Protein AF-0000000080422480 (afdb_homodimer)

Organism: Rhodnius prolixus (NCBI:txid13249)

Radius of gyration: 43.26 Å; Cα contacts (8 Å, |Δi|>4): 1203; chains: 2; bounding box: 157×151×112 Å

InterPro domains:
  IPR001611 Leucine-rich repeat [PF13855] (66-123)
  IPR001611 Leucine-rich repeat [PS51450] (112-133)
  IPR003591 Leucine-rich repeat, typical subtype [SM00369] (87-109)
  IPR003591 Leucine-rich repeat, typical subtype [SM00369] (110-133)
  IPR003591 Leucine-rich repeat, typical subtype [SM00369] (174-197)
  IPR032675 Leucine-rich repeat domain superfamily [G3DSA:3.80.10.10] (40-273)
  IPR050333 Small Leucine-Rich Proteoglycans [PTHR45712] (47-209)

Structure (mmCIF, N/CA/C/O backbone):
data_AF-0000000080422480-model_v1
#
loop_
_entity.id
_entity.type
_entity.pdbx_description
1 polymer 'Uncharacterized protein'
#
loop_
_atom_site.group_PDB
_atom_site.id
_atom_site.type_symbol
_atom_site.label_atom_id
_atom_site.label_alt_id
_atom_site.label_comp_id
_atom_site.label_asym_id
_atom_site.label_entity_id
_atom_site.label_seq_id
_atom_site.pdbx_PDB_ins_code
_atom_site.Cartn_x
_atom_site.Cartn_y
_atom_site.Cartn_z
_atom_site.occupancy
_atom_site.B_iso_or_equiv
_atom_site.auth_seq_id
_atom_site.auth_comp_id
_atom_site.auth_asym_id
_atom_site.auth_atom_id
_atom_site.pdbx_PDB_model_num
ATOM 1 N N . MET A 1 1 ? -13.016 -63.877 -22.146 1 25.94 1 MET A N 1
ATOM 2 C CA . MET A 1 1 ? -12.444 -63.671 -20.819 1 25.94 1 MET A CA 1
ATOM 3 C C . MET A 1 1 ? -11.518 -62.459 -20.808 1 25.94 1 MET A C 1
ATOM 5 O O . MET A 1 1 ? -10.384 -62.534 -21.284 1 25.94 1 MET A O 1
ATOM 9 N N . SER A 1 2 ? -12.063 -61.217 -21.093 1 29.4 2 SER A N 1
ATOM 10 C CA . SER A 1 2 ? -11.525 -59.927 -21.51 1 29.4 2 SER A CA 1
ATOM 11 C C . SER A 1 2 ? -10.745 -59.262 -20.381 1 29.4 2 SER A C 1
ATOM 13 O O . SER A 1 2 ? -11.255 -59.12 -19.267 1 29.4 2 SER A O 1
ATOM 15 N N . GLU A 1 3 ? -9.409 -59.4 -20.264 1 27.79 3 GLU A N 1
ATOM 16 C CA . GLU A 1 3 ? -8.389 -59.031 -19.287 1 27.79 3 GLU A CA 1
ATOM 17 C C . GLU A 1 3 ? -8.295 -57.515 -19.133 1 27.79 3 GLU A C 1
ATOM 19 O O . GLU A 1 3 ? -7.988 -56.806 -20.093 1 27.79 3 GLU A O 1
ATOM 24 N N . GLY A 1 4 ? -9.2 -56.832 -18.327 1 29.94 4 GLY A N 1
ATOM 25 C CA . GLY A 1 4 ? -9.353 -55.422 -18.003 1 29.94 4 GLY A CA 1
ATOM 26 C C . GLY A 1 4 ? -8.118 -54.821 -17.359 1 29.94 4 GLY A C 1
ATOM 27 O O . GLY A 1 4 ? -7.532 -55.416 -16.453 1 29.94 4 GLY A O 1
ATOM 28 N N . GLY A 1 5 ? -7.217 -54.191 -18.112 1 30.76 5 GLY A N 1
ATOM 29 C CA . GLY A 1 5 ? -5.943 -53.595 -17.745 1 30.76 5 GLY A CA 1
ATOM 30 C C . GLY A 1 5 ? -6.068 -52.537 -16.664 1 30.76 5 GLY A C 1
ATOM 31 O O . GLY A 1 5 ? -6.938 -51.667 -16.738 1 30.76 5 GLY A O 1
ATOM 32 N N . PRO A 1 6 ? -5.591 -52.844 -15.327 1 28.12 6 PRO A N 1
ATOM 33 C CA . PRO A 1 6 ? -5.828 -52.175 -14.046 1 28.12 6 PRO A CA 1
ATOM 34 C C . PRO A 1 6 ? -5.346 -50.726 -14.039 1 28.12 6 PRO A C 1
ATOM 36 O O . PRO A 1 6 ? -6.152 -49.802 -14.173 1 28.12 6 PRO A O 1
ATOM 39 N N . SER A 1 7 ? -4.197 -50.326 -13.215 1 28.49 7 SER A N 1
ATOM 40 C CA . SER A 1 7 ? -3.94 -49.64 -11.953 1 28.49 7 SER A CA 1
ATOM 41 C C . SER A 1 7 ? -3.27 -48.29 -12.185 1 28.49 7 SER A C 1
ATOM 43 O O . SER A 1 7 ? -2.492 -47.825 -11.349 1 28.49 7 SER A O 1
ATOM 45 N N . THR A 1 8 ? -3.26 -47.607 -13.317 1 32.91 8 THR A N 1
ATOM 46 C CA . THR A 1 8 ? -2.297 -46.513 -13.374 1 32.91 8 THR A CA 1
ATOM 47 C C . THR A 1 8 ? -2.714 -45.376 -12.445 1 32.91 8 THR A C 1
ATOM 49 O O . THR A 1 8 ? -2.181 -44.269 -12.532 1 32.91 8 THR A O 1
ATOM 52 N N . ASN A 1 9 ? -3.732 -45.483 -11.51 1 29.61 9 ASN A N 1
ATOM 53 C CA . ASN A 1 9 ? -4.295 -44.303 -10.863 1 29.61 9 ASN A CA 1
ATOM 54 C C . ASN A 1 9 ? -3.378 -43.776 -9.763 1 29.61 9 ASN A C 1
ATOM 56 O O . ASN A 1 9 ? -3.78 -42.924 -8.969 1 29.61 9 ASN A O 1
ATOM 60 N N . ARG A 1 10 ? -2.219 -44.403 -9.392 1 32.54 10 ARG A N 1
ATOM 61 C CA . ARG A 1 10 ? -1.639 -44.193 -8.07 1 32.54 10 ARG A CA 1
ATOM 62 C C . ARG A 1 10 ? -0.885 -42.868 -8.007 1 32.54 10 ARG A C 1
ATOM 64 O O . ARG A 1 10 ? -0.495 -42.42 -6.927 1 32.54 10 ARG A O 1
ATOM 71 N N . VAL A 1 11 ? -0.332 -42.414 -9.061 1 32.8 11 VAL A N 1
ATOM 72 C CA . VAL A 1 11 ? 0.74 -41.465 -8.78 1 32.8 11 VAL A CA 1
ATOM 73 C C . VAL A 1 11 ? 0.145 -40.116 -8.384 1 32.8 11 VAL A C 1
ATOM 75 O O . VAL A 1 11 ? 0.877 -39.182 -8.048 1 32.8 11 VAL A O 1
ATOM 78 N N . HIS A 1 12 ? -1.226 -39.86 -8.509 1 35.89 12 HIS A N 1
ATOM 79 C CA . HIS A 1 12 ? -1.705 -38.51 -8.238 1 35.89 12 HIS A CA 1
ATOM 80 C C . HIS A 1 12 ? -1.854 -38.268 -6.74 1 35.89 12 HIS A C 1
ATOM 82 O O . HIS A 1 12 ? -2.183 -37.157 -6.316 1 35.89 12 HIS A O 1
ATOM 88 N N . VAL A 1 13 ? -1.73 -39.322 -5.838 1 34.9 13 VAL A N 1
ATOM 89 C CA . VAL A 1 13 ? -2.205 -39.191 -4.465 1 34.9 13 VAL A CA 1
ATOM 90 C C . VAL A 1 13 ? -1.144 -38.496 -3.615 1 34.9 13 VAL A C 1
ATOM 92 O O . VAL A 1 13 ? -1.471 -37.795 -2.654 1 34.9 13 VAL A O 1
ATOM 95 N N . ALA A 1 14 ? 0.092 -38.828 -3.863 1 37 14 ALA A N 1
ATOM 96 C CA . ALA A 1 14 ? 1.03 -38.462 -2.805 1 37 14 ALA A CA 1
ATOM 97 C C . ALA A 1 14 ? 1.25 -36.952 -2.766 1 37 14 ALA A C 1
ATOM 99 O O . ALA A 1 14 ? 1.467 -36.378 -1.697 1 37 14 ALA A O 1
ATOM 100 N N . TYR A 1 15 ? 1.205 -36.239 -3.88 1 39.84 15 TYR A N 1
ATOM 101 C CA . TYR A 1 15 ? 1.426 -34.798 -3.862 1 39.84 15 TYR A CA 1
ATOM 102 C C . TYR A 1 15 ? 0.246 -34.073 -3.225 1 39.84 15 TYR A C 1
ATOM 104 O O . TYR A 1 15 ? 0.352 -32.898 -2.865 1 39.84 15 TYR A O 1
ATOM 112 N N . GLY A 1 16 ? -0.886 -34.774 -2.98 1 40.15 16 GLY A N 1
ATOM 113 C CA . GLY A 1 16 ? -2.066 -34.204 -2.349 1 40.15 16 GLY A CA 1
ATOM 114 C C . GLY A 1 16 ? -1.889 -33.963 -0.862 1 40.15 16 GLY A C 1
ATOM 115 O O . GLY A 1 16 ? -2.422 -32.994 -0.317 1 40.15 16 GLY A O 1
ATOM 116 N N . GLY A 1 17 ? -1.247 -34.854 -0.131 1 40.47 17 GLY A N 1
ATOM 117 C CA . GLY A 1 17 ? -1.176 -34.78 1.319 1 40.47 17 GLY A CA 1
ATOM 118 C C . GLY A 1 17 ? -0.361 -33.601 1.818 1 40.47 17 GLY A C 1
ATOM 119 O O . GLY A 1 17 ? -0.741 -32.943 2.788 1 40.47 17 GLY A O 1
ATOM 120 N N . LEU A 1 18 ? 0.837 -33.492 1.361 1 44.34 18 LEU A N 1
ATOM 121 C CA . LEU A 1 18 ? 1.693 -32.402 1.816 1 44.34 18 LEU A CA 1
ATOM 122 C C . LEU A 1 18 ? 1.094 -31.05 1.443 1 44.34 18 LEU A C 1
ATOM 124 O O . LEU A 1 18 ? 1.193 -30.089 2.211 1 44.34 18 LEU A O 1
ATOM 128 N N . LEU A 1 19 ? 0.406 -30.964 0.345 1 44.32 19 LEU A N 1
ATOM 129 C CA . LEU A 1 19 ? -0.276 -29.761 -0.12 1 44.32 19 LEU A CA 1
ATOM 130 C C . LEU A 1 19 ? -1.448 -29.414 0.793 1 44.32 19 LEU A C 1
ATOM 132 O O . LEU A 1 19 ? -1.717 -28.237 1.043 1 44.32 19 LEU A O 1
ATOM 136 N N . GLY A 1 20 ? -2.057 -30.389 1.351 1 41.53 20 GLY A N 1
ATOM 137 C CA . GLY A 1 20 ? -3.167 -30.15 2.26 1 41.53 20 GLY A CA 1
ATOM 138 C C . GLY A 1 20 ? -2.746 -29.467 3.548 1 41.53 20 GLY A C 1
ATOM 139 O O . GLY A 1 20 ? -3.444 -28.58 4.044 1 41.53 20 GLY A O 1
ATOM 140 N N . PHE A 1 21 ? -1.714 -29.924 4.183 1 42.36 21 PHE A N 1
ATOM 141 C CA . PHE A 1 21 ? -1.3 -29.369 5.466 1 42.36 21 PHE A CA 1
ATOM 142 C C . PHE A 1 21 ? -0.807 -27.936 5.302 1 42.36 21 PHE A C 1
ATOM 144 O O . PHE A 1 21 ? -1.107 -27.072 6.128 1 42.36 21 PHE A O 1
ATOM 151 N N . VAL A 1 22 ? -0.026 -27.652 4.353 1 43.36 22 VAL A N 1
ATOM 152 C CA . VAL A 1 22 ? 0.478 -26.3 4.132 1 43.36 22 VAL A CA 1
ATOM 153 C C . VAL A 1 22 ? -0.673 -25.377 3.739 1 43.36 22 VAL A C 1
ATOM 155 O O . VAL A 1 22 ? -0.696 -24.205 4.123 1 43.36 22 VAL A O 1
ATOM 158 N N . ILE A 1 23 ? -1.694 -25.916 3.108 1 44.03 23 ILE A N 1
ATOM 159 C CA . ILE A 1 23 ? -2.871 -25.138 2.739 1 44.03 23 ILE A CA 1
ATOM 160 C C . ILE A 1 23 ? -3.641 -24.739 3.996 1 44.03 23 ILE A C 1
ATOM 162 O O . ILE A 1 23 ? -4.158 -23.623 4.087 1 44.03 23 ILE A O 1
ATOM 166 N N . ALA A 1 24 ? -3.733 -25.6 4.922 1 42.93 24 ALA A N 1
ATOM 167 C CA . ALA A 1 24 ? -4.47 -25.275 6.14 1 42.93 24 ALA A CA 1
ATOM 168 C C . ALA A 1 24 ? -3.808 -24.124 6.892 1 42.93 24 ALA A C 1
ATOM 170 O O . ALA A 1 24 ? -4.489 -23.306 7.515 1 42.93 24 ALA A O 1
ATOM 171 N N . LEU A 1 25 ? -2.572 -24.036 6.921 1 43.96 25 LEU A N 1
ATOM 172 C CA . LEU A 1 25 ? -1.868 -22.972 7.628 1 43.96 25 LEU A CA 1
ATOM 173 C C . LEU A 1 25 ? -2.113 -21.622 6.962 1 43.96 25 LEU A C 1
ATOM 175 O O . LEU A 1 25 ? -2.175 -20.593 7.639 1 43.96 25 LEU A O 1
ATOM 179 N N . VAL A 1 26 ? -2.173 -21.642 5.642 1 45.52 26 VAL A N 1
ATOM 180 C CA . VAL A 1 26 ? -2.345 -20.363 4.962 1 45.52 26 VAL A CA 1
ATOM 181 C C . VAL A 1 26 ? -3.804 -19.921 5.052 1 45.52 26 VAL A C 1
ATOM 183 O O . VAL A 1 26 ? -4.091 -18.731 5.202 1 45.52 26 VAL A O 1
ATOM 186 N N . GLU A 1 27 ? -4.741 -20.878 4.886 1 46.13 27 GLU A N 1
ATOM 187 C CA . GLU A 1 27 ? -6.136 -20.449 4.919 1 46.13 27 GLU A CA 1
ATOM 188 C C . GLU A 1 27 ? -6.587 -20.147 6.345 1 46.13 27 GLU A C 1
ATOM 190 O O . GLU A 1 27 ? -7.587 -19.456 6.552 1 46.13 27 GLU A O 1
ATOM 195 N N . GLY A 1 28 ? -6.019 -20.737 7.325 1 46.26 28 GLY A N 1
ATOM 196 C CA . GLY A 1 28 ? -6.353 -20.372 8.693 1 46.26 28 GLY A CA 1
ATOM 197 C C . GLY A 1 28 ? -5.635 -19.125 9.17 1 46.26 28 GLY A C 1
ATOM 198 O O . GLY A 1 28 ? -4.461 -19.182 9.544 1 46.26 28 GLY A O 1
ATOM 199 N N . ARG A 1 29 ? -5.961 -18.068 8.734 1 49.45 29 ARG A N 1
ATOM 200 C CA . ARG A 1 29 ? -5.39 -16.776 9.104 1 49.45 29 ARG A CA 1
ATOM 201 C C . ARG A 1 29 ? -5.195 -16.676 10.613 1 49.45 29 ARG A C 1
ATOM 203 O O . ARG A 1 29 ? -6.165 -16.542 11.362 1 49.45 29 ARG A O 1
ATOM 210 N N . TRP A 1 30 ? -4.37 -17.398 11.18 1 53.89 30 TRP A N 1
ATOM 211 C CA . TRP A 1 30 ? -4.109 -17.163 12.596 1 53.89 30 TRP A CA 1
ATOM 212 C C . TRP A 1 30 ? -3.832 -15.687 12.86 1 53.89 30 TRP A C 1
ATOM 214 O O . TRP A 1 30 ? -2.893 -15.115 12.302 1 53.89 30 TRP A O 1
ATOM 224 N N . THR A 1 31 ? -4.898 -14.952 13.133 1 62.96 31 THR A N 1
ATOM 225 C CA . THR A 1 31 ? -4.733 -13.568 13.563 1 62.96 31 THR A CA 1
ATOM 226 C C . THR A 1 31 ? -4.324 -13.502 15.031 1 62.96 31 THR A C 1
ATOM 228 O O . THR A 1 31 ? -4.875 -14.221 15.868 1 62.96 31 THR A O 1
ATOM 231 N N . HIS A 1 32 ? -3.15 -13.018 15.328 1 74.03 32 HIS A N 1
ATOM 232 C CA . HIS A 1 32 ? -2.738 -12.764 16.704 1 74.03 32 HIS A CA 1
ATOM 233 C C . HIS A 1 32 ? -3.815 -12.002 17.47 1 74.03 32 HIS A C 1
ATOM 235 O O . HIS A 1 32 ? -4.428 -11.077 16.932 1 74.03 32 HIS A O 1
ATOM 241 N N . PRO A 1 33 ? -4.173 -12.491 18.634 1 79.6 33 PRO A N 1
ATOM 242 C CA . PRO A 1 33 ? -5.173 -11.748 19.404 1 79.6 33 PRO A CA 1
ATOM 243 C C . PRO A 1 33 ? -4.741 -10.314 19.702 1 79.6 33 PRO A C 1
ATOM 245 O O . PRO A 1 33 ? -3.557 -10.056 19.929 1 79.6 33 PRO A O 1
ATOM 248 N N . GLU A 1 34 ? -5.672 -9.445 19.61 1 88.09 34 GLU A N 1
ATOM 249 C CA . GLU A 1 34 ? -5.405 -8.041 19.909 1 88.09 34 GLU A CA 1
ATOM 250 C C . GLU A 1 34 ? -5.207 -7.824 21.407 1 88.09 34 GLU A C 1
ATOM 252 O O . GLU A 1 34 ? -5.895 -8.438 22.225 1 88.09 34 GLU A O 1
ATOM 257 N N . GLY A 1 35 ? -4.253 -7.002 21.768 1 92.05 35 GLY A N 1
ATOM 258 C CA . GLY A 1 35 ? -4.039 -6.63 23.157 1 92.05 35 GLY A CA 1
ATOM 259 C C . GLY A 1 35 ? -4.983 -5.544 23.637 1 92.05 35 GLY A C 1
ATOM 260 O O . GLY A 1 35 ? -5.935 -5.19 22.938 1 92.05 35 GLY A O 1
ATOM 261 N N . THR A 1 36 ? -4.733 -5.055 24.919 1 92.83 36 THR A N 1
ATOM 262 C CA . THR A 1 36 ? -5.563 -4.011 25.51 1 92.83 36 THR A CA 1
ATOM 263 C C . THR A 1 36 ? -4.799 -2.693 25.59 1 92.83 36 THR A C 1
ATOM 265 O O . THR A 1 36 ? -3.586 -2.685 25.814 1 92.83 36 THR A O 1
ATOM 268 N N . CYS A 1 37 ? -5.569 -1.686 25.398 1 95.26 37 CYS A N 1
ATOM 269 C CA . CYS A 1 37 ? -4.984 -0.353 25.484 1 95.26 37 CYS A CA 1
ATOM 270 C C . CYS A 1 37 ? -4.696 0.024 26.933 1 95.26 37 CYS A C 1
ATOM 272 O O . CYS A 1 37 ? -5.434 -0.368 27.839 1 95.26 37 CYS A O 1
ATOM 274 N N . ARG A 1 38 ? -3.66 0.765 27.19 1 94.67 38 ARG A N 1
ATOM 275 C CA . ARG A 1 38 ? -3.311 1.317 28.495 1 94.67 38 ARG A CA 1
ATOM 276 C C . ARG A 1 38 ? -3.587 2.816 28.548 1 94.67 38 ARG A C 1
ATOM 278 O O . ARG A 1 38 ? -3.167 3.562 27.661 1 94.67 38 ARG A O 1
ATOM 285 N N . PHE A 1 39 ? -4.279 3.188 29.528 1 94.05 39 PHE A N 1
ATOM 286 C CA . PHE A 1 39 ? -4.625 4.598 29.657 1 94.05 39 PHE A CA 1
ATOM 287 C C . PHE A 1 39 ? -3.639 5.316 30.573 1 94.05 39 PHE A C 1
ATOM 289 O O . PHE A 1 39 ? -3.224 4.769 31.596 1 94.05 39 PHE A O 1
ATOM 296 N N . THR A 1 40 ? -3.172 6.453 30.019 1 91.08 40 THR A N 1
ATOM 297 C CA . THR A 1 40 ? -2.233 7.262 30.788 1 91.08 40 THR A CA 1
ATOM 298 C C . THR A 1 40 ? -2.555 8.746 30.646 1 91.08 40 THR A C 1
ATOM 300 O O . THR A 1 40 ? -3.35 9.135 29.788 1 91.08 40 THR A O 1
ATOM 303 N N . ARG A 1 41 ? -2.053 9.51 31.532 1 88.58 41 ARG A N 1
ATOM 304 C CA . ARG A 1 41 ? -2.164 10.961 31.426 1 88.58 41 ARG A CA 1
ATOM 305 C C . ARG A 1 41 ? -0.84 11.582 30.993 1 88.58 41 ARG A C 1
ATOM 307 O O . ARG A 1 41 ? 0.221 11.209 31.498 1 88.58 41 ARG A O 1
ATOM 314 N N . VAL A 1 42 ? -0.899 12.213 29.951 1 78.42 42 VAL A N 1
ATOM 315 C CA . VAL A 1 42 ? 0.256 12.904 29.389 1 78.42 42 VAL A CA 1
ATOM 316 C C . VAL A 1 42 ? 0.03 14.414 29.437 1 78.42 42 VAL A C 1
ATOM 318 O O . VAL A 1 42 ? -0.829 14.942 28.727 1 78.42 42 VAL A O 1
ATOM 321 N N . HIS A 1 43 ? 0.87 15.184 30.107 1 82.28 43 HIS A N 1
ATOM 322 C CA . HIS A 1 43 ? 0.743 16.633 30.212 1 82.28 43 HIS A CA 1
ATOM 323 C C . HIS A 1 43 ? -0.707 17.043 30.449 1 82.28 43 HIS A C 1
ATOM 325 O O . HIS A 1 43 ? -1.24 17.896 29.735 1 82.28 43 HIS A O 1
ATOM 331 N N . LYS A 1 44 ? -1.469 16.432 31.19 1 88.06 44 LYS A N 1
ATOM 332 C CA . LYS A 1 44 ? -2.826 16.724 31.642 1 88.06 44 LYS A CA 1
ATOM 333 C C . LYS A 1 44 ? -3.861 16.187 30.657 1 88.06 44 LYS A C 1
ATOM 335 O O . LYS A 1 44 ? -5.065 16.364 30.855 1 88.06 44 LYS A O 1
ATOM 340 N N . MET A 1 45 ? -3.376 15.673 29.657 1 91.64 45 MET A N 1
ATOM 341 C CA . MET A 1 45 ? -4.282 15.077 28.679 1 91.64 45 MET A CA 1
ATOM 342 C C . MET A 1 45 ? -4.437 13.58 28.924 1 91.64 45 MET A C 1
ATOM 344 O O . MET A 1 45 ? -3.493 12.916 29.355 1 91.64 45 MET A O 1
ATOM 348 N N . LEU A 1 46 ? -5.577 13.142 28.707 1 94.26 46 LEU A N 1
ATOM 349 C CA . LEU A 1 46 ? -5.807 11.705 28.8 1 94.26 46 LEU A CA 1
ATOM 350 C C . LEU A 1 46 ? -5.355 10.997 27.527 1 94.26 46 LEU A C 1
ATOM 352 O O . LEU A 1 46 ? -5.774 11.364 26.427 1 94.26 46 LEU A O 1
ATOM 356 N N . GLY A 1 47 ? -4.396 10.059 27.73 1 94.57 47 GLY A N 1
ATOM 357 C CA . GLY A 1 47 ? -3.861 9.331 26.591 1 94.57 47 GLY A CA 1
ATOM 358 C C . GLY A 1 47 ? -4.14 7.841 26.65 1 94.57 47 GLY A C 1
ATOM 359 O O . GLY A 1 47 ? -4.31 7.278 27.733 1 94.57 47 GLY A O 1
ATOM 360 N N . ALA A 1 48 ? -4.307 7.234 25.499 1 95.75 48 ALA A N 1
ATOM 361 C CA . ALA A 1 48 ? -4.413 5.785 25.351 1 95.75 48 ALA A CA 1
ATOM 362 C C . ALA A 1 48 ? -3.244 5.23 24.542 1 95.75 48 ALA A C 1
ATOM 364 O O . ALA A 1 48 ? -3.057 5.596 23.379 1 95.75 48 ALA A O 1
ATOM 365 N N . ASP A 1 49 ? -2.494 4.376 25.219 1 95.06 49 ASP A N 1
ATOM 366 C CA . ASP A 1 49 ? -1.418 3.667 24.533 1 95.06 49 ASP A CA 1
ATOM 367 C C . ASP A 1 49 ? -1.89 2.303 24.033 1 95.06 49 ASP A C 1
ATOM 369 O O . ASP A 1 49 ? -2.059 1.372 24.823 1 95.06 49 ASP A O 1
ATOM 373 N N . CYS A 1 50 ? -2.129 2.24 22.763 1 96.81 50 CYS A N 1
ATOM 374 C CA . CYS A 1 50 ? -2.538 1.005 22.104 1 96.81 50 CYS A CA 1
ATOM 375 C C . CYS A 1 50 ? -1.49 0.552 21.095 1 96.81 50 CYS A C 1
ATOM 377 O O . CYS A 1 50 ? -1.827 -0.031 20.063 1 96.81 50 CYS A O 1
ATOM 379 N N . SER A 1 51 ? -0.237 0.903 21.37 1 94.64 51 SER A N 1
ATOM 380 C CA . SER A 1 51 ? 0.828 0.593 20.422 1 94.64 51 SER A CA 1
ATOM 381 C C . SER A 1 51 ? 1.273 -0.86 20.547 1 94.64 51 SER A C 1
ATOM 383 O O . SER A 1 51 ? 1.318 -1.409 21.65 1 94.64 51 SER A O 1
ATOM 385 N N . ASN A 1 52 ? 1.487 -1.455 19.444 1 91.33 52 ASN A N 1
ATOM 386 C CA . ASN A 1 52 ? 2.115 -2.77 19.358 1 91.33 52 ASN A CA 1
ATOM 387 C C . ASN A 1 52 ? 1.295 -3.831 20.087 1 91.33 52 ASN A C 1
ATOM 389 O O . ASN A 1 52 ? 1.825 -4.565 20.923 1 91.33 52 ASN A O 1
ATOM 393 N N . ILE A 1 53 ? 0.01 -3.841 19.782 1 94.18 53 ILE A N 1
ATOM 394 C CA . ILE A 1 53 ? -0.85 -4.847 20.394 1 94.18 53 ILE A CA 1
ATOM 395 C C . ILE A 1 53 ? -1.685 -5.536 19.316 1 94.18 53 ILE A C 1
ATOM 397 O O . ILE A 1 53 ? -2.81 -5.969 19.577 1 94.18 53 ILE A O 1
ATOM 401 N N . TYR A 1 54 ? -1.245 -5.444 18.015 1 91.72 54 TYR A N 1
ATOM 402 C CA . TYR A 1 54 ? -1.741 -6.211 16.878 1 91.72 54 TYR A CA 1
ATOM 403 C C . TYR A 1 54 ? -3.148 -5.769 16.495 1 91.72 54 TYR A C 1
ATOM 405 O O . TYR A 1 54 ? -3.983 -6.594 16.116 1 91.72 54 TYR A O 1
ATOM 413 N N . LEU A 1 55 ? -3.395 -4.478 16.608 1 94.95 55 LEU A N 1
ATOM 414 C CA . LEU A 1 55 ? -4.684 -3.94 16.188 1 94.95 55 LEU A CA 1
ATOM 415 C C . LEU A 1 55 ? -4.875 -4.099 14.684 1 94.95 55 LEU A C 1
ATOM 417 O O . LEU A 1 55 ? -3.939 -3.887 13.909 1 94.95 55 LEU A O 1
ATOM 421 N N . VAL A 1 56 ? -6.07 -4.45 14.346 1 93.02 56 VAL A N 1
ATOM 422 C CA . VAL A 1 56 ? -6.427 -4.481 12.932 1 93.02 56 VAL A CA 1
ATOM 423 C C . VAL A 1 56 ? -7.392 -3.34 12.617 1 93.02 56 VAL A C 1
ATOM 425 O O . VAL A 1 56 ? -7.52 -2.928 11.462 1 93.02 56 VAL A O 1
ATOM 428 N N . ASN A 1 57 ? -8.018 -2.878 13.677 1 94.85 57 ASN A N 1
ATOM 429 C CA . ASN A 1 57 ? -8.91 -1.726 13.597 1 94.85 57 ASN A CA 1
ATOM 430 C C . ASN A 1 57 ? -8.592 -0.695 14.675 1 94.85 57 ASN A C 1
ATOM 432 O O . ASN A 1 57 ? -7.913 -1.005 15.656 1 94.85 57 ASN A O 1
ATOM 436 N N . ILE A 1 58 ? -9.079 0.475 14.453 1 97.33 58 ILE A N 1
ATOM 437 C CA . ILE A 1 58 ? -8.982 1.49 15.496 1 97.33 58 ILE A CA 1
ATOM 438 C C . ILE A 1 58 ? -9.834 1.081 16.695 1 97.33 58 ILE A C 1
ATOM 440 O O . ILE A 1 58 ? -11.014 0.755 16.544 1 97.33 58 ILE A O 1
ATOM 444 N N . PRO A 1 59 ? -9.235 1.085 17.819 1 95.01 59 PRO A N 1
ATOM 445 C CA . PRO A 1 59 ? -9.989 0.631 18.989 1 95.01 59 PRO A CA 1
ATOM 446 C C . PRO A 1 59 ? -11.08 1.616 19.406 1 95.01 59 PRO A C 1
ATOM 448 O O . PRO A 1 59 ? -10.89 2.831 19.308 1 95.01 59 PRO A O 1
ATOM 451 N N . LYS A 1 60 ? -12.194 1.053 19.768 1 91.99 60 LYS A N 1
ATOM 452 C CA . LYS A 1 60 ? -13.237 1.871 20.38 1 91.99 60 LYS A CA 1
ATOM 453 C C . LYS A 1 60 ? -12.946 2.118 21.858 1 91.99 60 LYS A C 1
ATOM 455 O O . LYS A 1 60 ? -12.82 1.172 22.638 1 91.99 60 LYS A O 1
ATOM 460 N N . LEU A 1 61 ? -12.72 3.309 22.148 1 91.02 61 LEU A N 1
ATOM 461 C CA . LEU A 1 61 ? -12.354 3.638 23.521 1 91.02 61 LEU A CA 1
ATOM 462 C C . LEU A 1 61 ? -13.568 4.126 24.305 1 91.02 61 LEU A C 1
ATOM 464 O O . LEU A 1 61 ? -14.434 4.809 23.754 1 91.02 61 LEU A O 1
ATOM 468 N N . THR A 1 62 ? -13.697 3.719 25.49 1 82.33 62 THR A N 1
ATOM 469 C CA . THR A 1 62 ? -14.807 4.082 26.365 1 82.33 62 THR A CA 1
ATOM 470 C C . THR A 1 62 ? -14.588 5.465 26.97 1 82.33 62 THR A C 1
ATOM 472 O O . THR A 1 62 ? -15.526 6.079 27.483 1 82.33 62 THR A O 1
ATOM 475 N N . ARG A 1 63 ? -13.395 6.001 26.904 1 86.08 63 ARG A N 1
ATOM 476 C CA . ARG A 1 63 ? -13.057 7.299 27.48 1 86.08 63 ARG A CA 1
ATOM 477 C C . ARG A 1 63 ? -12.728 8.313 26.389 1 86.08 63 ARG A C 1
ATOM 479 O O . ARG A 1 63 ? -12.301 7.938 25.295 1 86.08 63 ARG A O 1
ATOM 486 N N . ASP A 1 64 ? -12.986 9.475 26.795 1 90.22 64 ASP A N 1
ATOM 487 C CA . ASP A 1 64 ? -12.677 10.561 25.87 1 90.22 64 ASP A CA 1
ATOM 488 C C . ASP A 1 64 ? -11.193 10.92 25.921 1 90.22 64 ASP A C 1
ATOM 490 O O . ASP A 1 64 ? -10.792 11.818 26.664 1 90.22 64 ASP A O 1
ATOM 494 N N . VAL A 1 65 ? -10.44 10.271 25.121 1 94.76 65 VAL A N 1
ATOM 495 C CA . VAL A 1 65 ? -8.994 10.465 25.138 1 94.76 65 VAL A CA 1
ATOM 496 C C . VAL A 1 65 ? -8.615 11.615 24.209 1 94.76 65 VAL A C 1
ATOM 498 O O . VAL A 1 65 ? -9.267 11.835 23.185 1 94.76 65 VAL A O 1
ATOM 501 N N . GLU A 1 66 ? -7.55 12.265 24.539 1 96.56 66 GLU A N 1
ATOM 502 C CA . GLU A 1 66 ? -7.03 13.366 23.734 1 96.56 66 GLU A CA 1
ATOM 503 C C . GLU A 1 66 ? -5.804 12.934 22.934 1 96.56 66 GLU A C 1
ATOM 505 O O . GLU A 1 66 ? -5.434 13.586 21.956 1 96.56 66 GLU A O 1
ATOM 510 N N . VAL A 1 67 ? -5.117 11.865 23.456 1 96.26 67 VAL A N 1
ATOM 511 C CA . VAL A 1 67 ? -3.938 11.312 22.798 1 96.26 67 VAL A CA 1
ATOM 512 C C . VAL A 1 67 ? -4.132 9.815 22.564 1 96.26 67 VAL A C 1
ATOM 514 O O . VAL A 1 67 ? -4.405 9.064 23.503 1 96.26 67 VAL A O 1
ATOM 517 N N . LEU A 1 68 ? -4.042 9.376 21.324 1 96.78 68 LEU A N 1
ATOM 518 C CA . LEU A 1 68 ? -4.134 7.957 20.995 1 96.78 68 LEU A CA 1
ATOM 519 C C . LEU A 1 68 ? -2.896 7.494 20.234 1 96.78 68 LEU A C 1
ATOM 521 O O . LEU A 1 68 ? -2.594 8.015 19.158 1 96.78 68 LEU A O 1
ATOM 525 N N . ASP A 1 69 ? -2.181 6.563 20.859 1 96.59 69 ASP A N 1
ATOM 526 C CA . ASP A 1 69 ? -1.065 5.916 20.176 1 96.59 69 ASP A CA 1
ATOM 527 C C . ASP A 1 69 ? -1.439 4.505 19.728 1 96.59 69 ASP A C 1
ATOM 529 O O . ASP A 1 69 ? -1.477 3.579 20.541 1 96.59 69 ASP A O 1
ATOM 533 N N . ALA A 1 70 ? -1.737 4.385 18.476 1 97.47 70 ALA A N 1
ATOM 534 C CA . ALA A 1 70 ? -2.034 3.082 17.886 1 97.47 70 ALA A CA 1
ATOM 535 C C . ALA A 1 70 ? -0.972 2.688 16.863 1 97.47 70 ALA A C 1
ATOM 537 O O . ALA A 1 70 ? -1.283 2.065 15.845 1 97.47 70 ALA A O 1
ATOM 538 N N . SER A 1 71 ? 0.296 3.088 17.115 1 96.25 71 SER A N 1
ATOM 539 C CA . SER A 1 71 ? 1.399 2.79 16.206 1 96.25 71 SER A CA 1
ATOM 540 C C . SER A 1 71 ? 1.841 1.336 16.332 1 96.25 71 SER A C 1
ATOM 542 O O . SER A 1 71 ? 1.451 0.642 17.273 1 96.25 71 SER A O 1
ATOM 544 N N . LEU A 1 72 ? 2.596 0.912 15.37 1 92.66 72 LEU A N 1
ATOM 545 C CA . LEU A 1 72 ? 3.2 -0.416 15.384 1 92.66 72 LEU A CA 1
ATOM 546 C C . LEU A 1 72 ? 2.131 -1.498 15.502 1 92.66 72 LEU A C 1
ATOM 548 O O . LEU A 1 72 ? 2.227 -2.38 16.358 1 92.66 72 LEU A O 1
ATOM 552 N N . ASN A 1 73 ? 1.059 -1.371 14.678 1 94.46 73 ASN A N 1
ATOM 553 C CA . ASN A 1 73 ? -0.01 -2.362 14.603 1 94.46 73 ASN A CA 1
ATOM 554 C C . ASN A 1 73 ? -0.222 -2.849 13.172 1 94.46 73 ASN A C 1
ATOM 556 O O . ASN A 1 73 ? 0.701 -2.814 12.356 1 94.46 73 ASN A O 1
ATOM 560 N N . ARG A 1 74 ? -1.402 -3.377 12.927 1 93.11 74 ARG A N 1
ATOM 561 C CA . ARG A 1 74 ? -1.683 -3.976 11.627 1 93.11 74 ARG A CA 1
ATOM 562 C C . ARG A 1 74 ? -2.943 -3.378 11.01 1 93.11 74 ARG A C 1
ATOM 564 O O . ARG A 1 74 ? -3.765 -4.099 10.441 1 93.11 74 ARG A O 1
ATOM 571 N N . ILE A 1 75 ? -3.095 -2.157 11.222 1 96.14 75 ILE A N 1
ATOM 572 C CA . ILE A 1 75 ? -4.238 -1.45 10.656 1 96.14 75 ILE A CA 1
ATOM 573 C C . ILE A 1 75 ? -4.021 -1.23 9.161 1 96.14 75 ILE A C 1
ATOM 575 O O . ILE A 1 75 ? -2.971 -0.732 8.746 1 96.14 75 ILE A O 1
ATOM 579 N N . ARG A 1 76 ? -5.011 -1.548 8.354 1 95.76 76 ARG A N 1
ATOM 580 C CA . ARG A 1 76 ? -4.82 -1.499 6.908 1 95.76 76 ARG A CA 1
ATOM 581 C C . ARG A 1 76 ? -5.751 -0.477 6.266 1 95.76 76 ARG A C 1
ATOM 583 O O . ARG A 1 76 ? -5.422 0.106 5.23 1 95.76 76 ARG A O 1
ATOM 590 N N . ILE A 1 77 ? -6.894 -0.31 6.905 1 96.63 77 ILE A N 1
ATOM 591 C CA . ILE A 1 77 ? -7.923 0.552 6.334 1 96.63 77 ILE A CA 1
ATOM 592 C C . ILE A 1 77 ? -8.456 1.499 7.407 1 96.63 77 ILE A C 1
ATOM 594 O O . ILE A 1 77 ? -8.688 1.088 8.547 1 96.63 77 ILE A O 1
ATOM 598 N N . LEU A 1 78 ? -8.553 2.751 7.059 1 98.31 78 LEU A N 1
ATOM 599 C CA . LEU A 1 78 ? -9.293 3.718 7.863 1 98.31 78 LEU A CA 1
ATOM 600 C C . LEU A 1 78 ? -10.645 4.028 7.23 1 98.31 78 LEU A C 1
ATOM 602 O O . LEU A 1 78 ? -10.711 4.655 6.17 1 98.31 78 LEU A O 1
ATOM 606 N N . ARG A 1 79 ? -11.567 3.632 7.93 1 97.49 79 ARG A N 1
ATOM 607 C CA . ARG A 1 79 ? -12.928 3.771 7.423 1 97.49 79 ARG A CA 1
ATOM 608 C C . ARG A 1 79 ? -13.573 5.056 7.933 1 97.49 79 ARG A C 1
ATOM 610 O O . ARG A 1 79 ? -13.048 5.702 8.842 1 97.49 79 ARG A O 1
ATOM 617 N N . ASN A 1 80 ? -14.718 5.442 7.353 1 97.41 80 ASN A N 1
ATOM 618 C CA . ASN A 1 80 ? -15.445 6.643 7.75 1 97.41 80 ASN A CA 1
ATOM 619 C C . ASN A 1 80 ? -15.895 6.57 9.206 1 97.41 80 ASN A C 1
ATOM 621 O O . ASN A 1 80 ? -16.033 7.599 9.871 1 97.41 80 ASN A O 1
ATOM 625 N N . ASN A 1 81 ? -16.035 5.37 9.738 1 96.31 81 ASN A N 1
ATOM 626 C CA . ASN A 1 81 ? -16.519 5.227 11.107 1 96.31 81 ASN A CA 1
ATOM 627 C C . ASN A 1 81 ? -15.387 4.873 12.067 1 96.31 81 ASN A C 1
ATOM 629 O O . ASN A 1 81 ? -15.633 4.533 13.226 1 96.31 81 ASN A O 1
ATOM 633 N N . SER A 1 82 ? -14.138 4.896 11.595 1 97.01 82 SER A N 1
ATOM 634 C CA . SER A 1 82 ? -13.003 4.479 12.411 1 97.01 82 SER A CA 1
ATOM 635 C C . SER A 1 82 ? -12.853 5.366 13.643 1 97.01 82 SER A C 1
ATOM 637 O O . SER A 1 82 ? -12.419 4.901 14.699 1 97.01 82 SER A O 1
ATOM 639 N N . PHE A 1 83 ? -13.3 6.657 13.47 1 97.07 83 PHE A N 1
ATOM 640 C CA . PHE A 1 83 ? -13.018 7.583 14.56 1 97.07 83 PHE A CA 1
ATOM 641 C C . PHE A 1 83 ? -14.303 8.217 15.078 1 97.07 83 PHE A C 1
ATOM 643 O O . PHE A 1 83 ? -14.278 9.317 15.634 1 97.07 83 PHE A O 1
ATOM 650 N N . THR A 1 84 ? -15.433 7.607 14.926 1 92.86 84 THR A N 1
ATOM 651 C CA . THR A 1 84 ? -16.734 8.166 15.277 1 92.86 84 THR A CA 1
ATOM 652 C C . THR A 1 84 ? -16.863 8.328 16.789 1 92.86 84 THR A C 1
ATOM 654 O O . THR A 1 84 ? -17.696 9.101 17.267 1 92.86 84 THR A O 1
ATOM 657 N N . THR A 1 85 ? -16.009 7.659 17.604 1 90.83 85 THR A N 1
ATOM 658 C CA . THR A 1 85 ? -16.108 7.761 19.055 1 90.83 85 THR A CA 1
ATOM 659 C C . THR A 1 85 ? -14.94 8.562 19.622 1 90.83 85 THR A C 1
ATOM 661 O O . THR A 1 85 ? -14.77 8.645 20.841 1 90.83 85 THR A O 1
ATOM 664 N N . HIS A 1 86 ? -14.107 9.164 18.779 1 94.3 86 HIS A N 1
ATOM 665 C CA . HIS A 1 86 ? -12.88 9.829 19.203 1 94.3 86 HIS A CA 1
ATOM 666 C C . HIS A 1 86 ? -12.957 11.333 18.963 1 94.3 86 HIS A C 1
ATOM 668 O O . HIS A 1 86 ? -12.019 11.929 18.429 1 94.3 86 HIS A O 1
ATOM 674 N N . TYR A 1 87 ? -13.936 12.007 19.418 1 91.06 87 TYR A N 1
ATOM 675 C CA . TYR A 1 87 ? -14.227 13.398 19.089 1 91.06 87 TYR A CA 1
ATOM 676 C C . TYR A 1 87 ? -13.246 14.339 19.778 1 91.06 87 TYR A C 1
ATOM 678 O O . TYR A 1 87 ? -12.989 15.443 19.292 1 91.06 87 TYR A O 1
ATOM 686 N N . SER A 1 88 ? -12.604 13.931 20.875 1 94.6 88 SER A N 1
ATOM 687 C CA . SER A 1 88 ? -11.766 14.829 21.663 1 94.6 88 SER A CA 1
ATOM 688 C C . SER A 1 88 ? -10.295 14.682 21.289 1 94.6 88 SER A C 1
ATOM 690 O O . SER A 1 88 ? -9.434 15.352 21.864 1 94.6 88 SER A O 1
ATOM 692 N N . LEU A 1 89 ? -10.016 13.867 20.312 1 96.33 89 LEU A N 1
ATOM 693 C CA . LEU A 1 89 ? -8.634 13.542 19.975 1 96.33 89 LEU A CA 1
ATOM 694 C C . LEU A 1 89 ? -7.893 14.775 19.471 1 96.33 89 LEU A C 1
ATOM 696 O O . LEU A 1 89 ? -8.386 15.485 18.591 1 96.33 89 LEU A O 1
ATOM 700 N N . LYS A 1 90 ? -6.781 14.997 19.979 1 96.95 90 LYS A N 1
ATOM 701 C CA . LYS A 1 90 ? -5.9 16.083 19.56 1 96.95 90 LYS A CA 1
ATOM 702 C C . LYS A 1 90 ? -4.632 15.541 18.906 1 96.95 90 LYS A C 1
ATOM 704 O O . LYS A 1 90 ? -4.101 16.147 17.973 1 96.95 90 LYS A O 1
ATOM 709 N N . PHE A 1 91 ? -4.189 14.405 19.465 1 97.28 91 PHE A N 1
ATOM 710 C CA . PHE A 1 91 ? -2.973 13.761 18.983 1 97.28 91 PHE A CA 1
ATOM 711 C C . PHE A 1 91 ? -3.249 12.32 18.573 1 97.28 91 PHE A C 1
ATOM 713 O O . PHE A 1 91 ? -3.721 11.518 19.382 1 97.28 91 PHE A O 1
ATOM 720 N N . LEU A 1 92 ? -2.985 12.002 17.322 1 98.07 92 LEU A N 1
ATOM 721 C CA . LEU A 1 92 ? -3.248 10.666 16.801 1 98.07 92 LEU A CA 1
ATOM 722 C C . LEU A 1 92 ? -2.003 10.086 16.138 1 98.07 92 LEU A C 1
ATOM 724 O O . LEU A 1 92 ? -1.513 10.629 15.145 1 98.07 92 LEU A O 1
ATOM 728 N N . TYR A 1 93 ? -1.507 9.005 16.691 1 97.82 93 TYR A N 1
ATOM 729 C CA . TYR A 1 93 ? -0.312 8.348 16.174 1 97.82 93 TYR A CA 1
ATOM 730 C C . TYR A 1 93 ? -0.654 6.993 15.567 1 97.82 93 TYR A C 1
ATOM 732 O O . TYR A 1 93 ? -1.041 6.066 16.283 1 97.82 93 TYR A O 1
ATOM 740 N N . LEU A 1 94 ? -0.5 6.899 14.289 1 98.3 94 LEU A N 1
ATOM 741 C CA . LEU A 1 94 ? -0.813 5.677 13.556 1 98.3 94 LEU A CA 1
ATOM 742 C C . LEU A 1 94 ? 0.398 5.189 12.769 1 98.3 94 LEU A C 1
ATOM 744 O O . LEU A 1 94 ? 0.253 4.448 11.794 1 98.3 94 LEU A O 1
ATOM 748 N N . GLY A 1 95 ? 1.584 5.568 13.199 1 96.79 95 GLY A N 1
ATOM 749 C CA . GLY A 1 95 ? 2.796 5.208 12.48 1 96.79 95 GLY A CA 1
ATOM 750 C C . GLY A 1 95 ? 3.078 3.718 12.492 1 96.79 95 GLY A C 1
ATOM 751 O O . GLY A 1 95 ? 2.749 3.027 13.459 1 96.79 95 GLY A O 1
ATOM 752 N N . ASP A 1 96 ? 3.677 3.287 11.43 1 93.84 96 ASP A N 1
ATOM 753 C CA . ASP A 1 96 ? 4.163 1.918 11.29 1 93.84 96 ASP A CA 1
ATOM 754 C C . ASP A 1 96 ? 3.01 0.918 11.349 1 93.84 96 ASP A C 1
ATOM 756 O O . ASP A 1 96 ? 3.021 -0.001 12.171 1 93.84 96 ASP A O 1
ATOM 760 N N . ASN A 1 97 ? 2.07 1.13 10.582 1 94.84 97 ASN A N 1
ATOM 761 C CA . ASN A 1 97 ? 0.98 0.217 10.255 1 94.84 97 ASN A CA 1
ATOM 762 C C . ASN A 1 97 ? 1.013 -0.191 8.785 1 94.84 97 ASN A C 1
ATOM 764 O O . ASN A 1 97 ? 2.052 -0.086 8.13 1 94.84 97 ASN A O 1
ATOM 768 N N . SER A 1 98 ? 0.044 -0.733 8.238 1 93.96 98 SER A N 1
ATOM 769 C CA . SER A 1 98 ? -0.083 -1.107 6.833 1 93.96 98 SER A CA 1
ATOM 770 C C . SER A 1 98 ? -1.264 -0.398 6.177 1 93.96 98 SER A C 1
ATOM 772 O O . SER A 1 98 ? -1.985 -0.995 5.376 1 93.96 98 SER A O 1
ATOM 774 N N . ILE A 1 99 ? -1.42 0.852 6.563 1 97.39 99 ILE A N 1
ATOM 775 C CA . ILE A 1 99 ? -2.567 1.599 6.058 1 97.39 99 ILE A CA 1
ATOM 776 C C . ILE A 1 99 ? -2.379 1.89 4.571 1 97.39 99 ILE A C 1
ATOM 778 O O . ILE A 1 99 ? -1.418 2.557 4.179 1 97.39 99 ILE A O 1
ATOM 782 N N . SER A 1 100 ? -3.242 1.41 3.829 1 96.09 100 SER A N 1
ATOM 783 C CA . SER A 1 100 ? -3.15 1.611 2.387 1 96.09 100 SER A CA 1
ATOM 784 C C . SER A 1 100 ? -4.385 2.324 1.847 1 96.09 100 SER A C 1
ATOM 786 O O . SER A 1 100 ? -4.355 2.886 0.75 1 96.09 100 SER A O 1
ATOM 788 N N . ILE A 1 101 ? -5.468 2.245 2.612 1 96.36 101 ILE A N 1
ATOM 789 C CA . ILE A 1 101 ? -6.714 2.864 2.174 1 96.36 101 ILE A CA 1
ATOM 790 C C . ILE A 1 101 ? -7.26 3.764 3.28 1 96.36 101 ILE A C 1
ATOM 792 O O . ILE A 1 101 ? -7.344 3.351 4.439 1 96.36 101 ILE A O 1
ATOM 796 N N . ILE A 1 102 ? -7.569 4.926 2.886 1 98.12 102 ILE A N 1
ATOM 797 C CA . ILE A 1 102 ? -8.24 5.874 3.769 1 98.12 102 ILE A CA 1
ATOM 798 C C . ILE A 1 102 ? -9.513 6.389 3.101 1 98.12 102 ILE A C 1
ATOM 800 O O . ILE A 1 102 ? -9.453 7.047 2.059 1 98.12 102 ILE A O 1
ATOM 804 N N . GLU A 1 103 ? -10.565 6.123 3.708 1 97.53 103 GLU A N 1
ATOM 805 C CA . GLU A 1 103 ? -11.825 6.607 3.152 1 97.53 103 GLU A CA 1
ATOM 806 C C . GLU A 1 103 ? -11.936 8.124 3.273 1 97.53 103 GLU A C 1
ATOM 808 O O . GLU A 1 103 ? -11.373 8.721 4.193 1 97.53 103 GLU A O 1
ATOM 813 N N . PRO A 1 104 ? -12.626 8.778 2.45 1 96.73 104 PRO A N 1
ATOM 814 C CA . PRO A 1 104 ? -12.646 10.239 2.345 1 96.73 104 PRO A CA 1
ATOM 815 C C . PRO A 1 104 ? -13.057 10.919 3.65 1 96.73 104 PRO A C 1
ATOM 817 O O . PRO A 1 104 ? -12.551 11.995 3.975 1 96.73 104 PRO A O 1
ATOM 820 N N . GLY A 1 105 ? -13.927 10.313 4.351 1 96.63 105 GLY A N 1
ATOM 821 C CA . GLY A 1 105 ? -14.436 10.961 5.549 1 96.63 105 GLY A CA 1
ATOM 822 C C . GLY A 1 105 ? -13.835 10.408 6.828 1 96.63 105 GLY A C 1
ATOM 823 O O . GLY A 1 105 ? -14.353 10.651 7.919 1 96.63 105 GLY A O 1
ATOM 824 N N . ALA A 1 106 ? -12.797 9.713 6.749 1 97.72 106 ALA A N 1
ATOM 825 C CA . ALA A 1 106 ? -12.236 8.991 7.889 1 97.72 106 ALA A CA 1
ATOM 826 C C . ALA A 1 106 ? -11.899 9.946 9.03 1 97.72 106 ALA A C 1
ATOM 828 O O . ALA A 1 106 ? -12.073 9.607 10.203 1 97.72 106 ALA A O 1
ATOM 829 N N . PHE A 1 107 ? -11.509 11.175 8.679 1 97.85 107 PHE A N 1
ATOM 830 C CA . PHE A 1 107 ? -11.004 12.071 9.713 1 97.85 107 PHE A CA 1
ATOM 831 C C . PHE A 1 107 ? -12.029 13.15 10.041 1 97.85 107 PHE A C 1
ATOM 833 O O . PHE A 1 107 ? -11.78 14.013 10.886 1 97.85 107 PHE A O 1
ATOM 840 N N . THR A 1 108 ? -13.165 13.155 9.46 1 95.43 108 THR A N 1
ATOM 841 C CA . THR A 1 108 ? -14.182 14.194 9.582 1 95.43 108 THR A CA 1
ATOM 842 C C . THR A 1 108 ? -14.618 14.357 11.035 1 95.43 108 THR A C 1
ATOM 844 O O . THR A 1 108 ? -14.847 15.476 11.499 1 95.43 108 THR A O 1
ATOM 847 N N . PRO A 1 109 ? -14.702 13.309 11.841 1 95.32 109 PRO A N 1
ATOM 848 C CA . PRO A 1 109 ? -15.139 13.457 13.231 1 95.32 109 PRO A CA 1
ATOM 849 C C . PRO A 1 109 ? -14.079 14.107 14.117 1 95.32 109 PRO A C 1
ATOM 851 O O . PRO A 1 109 ? -14.373 14.506 15.247 1 95.32 109 PRO A O 1
ATOM 854 N N . LEU A 1 110 ? -12.848 14.202 13.64 1 96.81 110 LEU A N 1
ATOM 855 C CA . LEU A 1 110 ? -11.735 14.655 14.467 1 96.81 110 LEU A CA 1
ATOM 856 C C . LEU A 1 110 ? -11.576 16.169 14.383 1 96.81 110 LEU A C 1
ATOM 858 O O . LEU A 1 110 ? -10.542 16.665 13.929 1 96.81 110 LEU A O 1
ATOM 862 N N . THR A 1 111 ? -12.448 16.918 14.963 1 94.45 111 THR A N 1
ATOM 863 C CA . THR A 1 111 ? -12.545 18.365 14.803 1 94.45 111 THR A CA 1
ATOM 864 C C . THR A 1 111 ? -11.484 19.073 15.642 1 94.45 111 THR A C 1
ATOM 866 O O . THR A 1 111 ? -11.195 20.251 15.42 1 94.45 111 THR A O 1
ATOM 869 N N . TYR A 1 112 ? -10.824 18.408 16.602 1 96.2 112 TYR A N 1
ATOM 870 C CA . TYR A 1 112 ? -9.84 19.042 17.472 1 96.2 112 TYR A CA 1
ATOM 871 C C . TYR A 1 112 ? -8.435 18.537 17.166 1 96.2 112 TYR A C 1
ATOM 873 O O . TYR A 1 112 ? -7.476 18.895 17.854 1 96.2 112 TYR A O 1
ATOM 881 N N . LEU A 1 113 ? -8.308 17.695 16.145 1 97.68 113 LEU A N 1
ATOM 882 C CA . LEU A 1 113 ? -7.042 17.031 15.854 1 97.68 113 LEU A CA 1
ATOM 883 C C . LEU A 1 113 ? -5.971 18.047 15.47 1 97.68 113 LEU A C 1
ATOM 885 O O . LEU A 1 113 ? -6.18 18.865 14.57 1 97.68 113 LEU A O 1
ATOM 889 N N . GLU A 1 114 ? -4.831 17.949 16.094 1 97.98 114 GLU A N 1
ATOM 890 C CA . GLU A 1 114 ? -3.738 18.889 15.864 1 97.98 114 GLU A CA 1
ATOM 891 C C . GLU A 1 114 ? -2.535 18.193 15.232 1 97.98 114 GLU A C 1
ATOM 893 O O . GLU A 1 114 ? -1.807 18.797 14.441 1 97.98 114 GLU A O 1
ATOM 898 N N . VAL A 1 115 ? -2.351 16.965 15.686 1 98.43 115 VAL A N 1
ATOM 899 C CA . VAL A 1 115 ? -1.203 16.209 15.196 1 98.43 115 VAL A CA 1
ATOM 900 C C . VAL A 1 115 ? -1.665 14.856 14.659 1 98.43 115 VAL A C 1
ATOM 902 O O . VAL A 1 115 ? -2.427 14.147 15.321 1 98.43 115 VAL A O 1
ATOM 905 N N . LEU A 1 116 ? -1.222 14.537 13.502 1 98.66 116 LEU A N 1
ATOM 906 C CA . LEU A 1 116 ? -1.534 13.265 12.86 1 98.66 116 LEU A CA 1
ATOM 907 C C . LEU A 1 116 ? -0.272 12.609 12.311 1 98.66 116 LEU A C 1
ATOM 909 O O . LEU A 1 116 ? 0.418 13.187 11.469 1 98.66 116 LEU A O 1
ATOM 913 N N . ASP A 1 117 ? 0.042 11.475 12.866 1 98.53 117 ASP A N 1
ATOM 914 C CA . ASP A 1 117 ? 1.198 10.724 12.388 1 98.53 117 ASP A CA 1
ATOM 915 C C . ASP A 1 117 ? 0.764 9.508 11.573 1 98.53 117 ASP A C 1
ATOM 917 O O . ASP A 1 117 ? 0.194 8.56 12.117 1 98.53 117 ASP A O 1
ATOM 921 N N . LEU A 1 118 ? 1.047 9.54 10.289 1 98.51 118 LEU A N 1
ATOM 922 C CA . LEU A 1 118 ? 0.749 8.443 9.375 1 98.51 118 LEU A CA 1
ATOM 923 C C . LEU A 1 118 ? 2.025 7.903 8.739 1 98.51 118 LEU A C 1
ATOM 925 O O . LEU A 1 118 ? 1.985 7.326 7.65 1 98.51 118 LEU A O 1
ATOM 929 N N . SER A 1 119 ? 3.176 8.101 9.405 1 97.74 119 SER A N 1
ATOM 930 C CA . SER A 1 119 ? 4.456 7.69 8.837 1 97.74 119 SER A CA 1
ATOM 931 C C . SER A 1 119 ? 4.571 6.171 8.778 1 97.74 119 SER A C 1
ATOM 933 O O . SER A 1 119 ? 3.898 5.462 9.529 1 97.74 119 SER A O 1
ATOM 935 N N . LEU A 1 120 ? 5.387 5.734 7.883 1 95.48 120 LEU A N 1
ATOM 936 C CA . LEU A 1 120 ? 5.719 4.317 7.787 1 95.48 120 LEU A CA 1
ATOM 937 C C . LEU A 1 120 ? 4.464 3.479 7.565 1 95.48 120 LEU A C 1
ATOM 939 O O . LEU A 1 120 ? 4.205 2.531 8.31 1 95.48 120 LEU A O 1
ATOM 943 N N . ASN A 1 121 ? 3.694 3.821 6.584 1 96.72 121 ASN A N 1
ATOM 944 C CA . ASN A 1 121 ? 2.533 3.092 6.085 1 96.72 121 ASN A CA 1
ATOM 945 C C . ASN A 1 121 ? 2.63 2.844 4.583 1 96.72 121 ASN A C 1
ATOM 947 O O . ASN A 1 121 ? 3.728 2.806 4.025 1 96.72 121 ASN A O 1
ATOM 951 N N . ALA A 1 122 ? 1.538 2.529 3.944 1 96.93 122 ALA A N 1
ATOM 952 C CA . ALA A 1 122 ? 1.498 2.295 2.503 1 96.93 122 ALA A CA 1
ATOM 953 C C . ALA A 1 122 ? 0.481 3.209 1.827 1 96.93 122 ALA A C 1
ATOM 955 O O . ALA A 1 122 ? -0.271 2.771 0.953 1 96.93 122 ALA A O 1
ATOM 956 N N . ILE A 1 123 ? 0.508 4.419 2.198 1 97.61 123 ILE A N 1
ATOM 957 C CA . ILE A 1 123 ? -0.479 5.377 1.712 1 97.61 123 ILE A CA 1
ATOM 958 C C . ILE A 1 123 ? -0.031 5.944 0.367 1 97.61 123 ILE A C 1
ATOM 960 O O . ILE A 1 123 ? 1.086 6.452 0.241 1 97.61 123 ILE A O 1
ATOM 964 N N . ARG A 1 124 ? -0.847 5.844 -0.536 1 96.24 124 ARG A N 1
ATOM 965 C CA . ARG A 1 124 ? -0.569 6.421 -1.847 1 96.24 124 ARG A CA 1
ATOM 966 C C . ARG A 1 124 ? -1.346 7.717 -2.052 1 96.24 124 ARG A C 1
ATOM 968 O O . ARG A 1 124 ? -0.809 8.693 -2.579 1 96.24 124 ARG A O 1
ATOM 975 N N . ASP A 1 125 ? -2.58 7.649 -1.531 1 96.31 125 ASP A N 1
ATOM 976 C CA . ASP A 1 125 ? -3.479 8.785 -1.709 1 96.31 125 ASP A CA 1
ATOM 977 C C . ASP A 1 125 ? -4.037 9.259 -0.369 1 96.31 125 ASP A C 1
ATOM 979 O O . ASP A 1 125 ? -4.704 8.499 0.335 1 96.31 125 ASP A O 1
ATOM 983 N N . LEU A 1 126 ? -3.809 10.416 -0.068 1 97.8 126 LEU A N 1
ATOM 984 C CA . LEU A 1 126 ? -4.38 11.025 1.128 1 97.8 126 LEU A CA 1
ATOM 985 C C . LEU A 1 126 ? -5.715 11.691 0.814 1 97.8 126 LEU A C 1
ATOM 987 O O . LEU A 1 126 ? -5.842 12.393 -0.191 1 97.8 126 LEU A O 1
ATOM 991 N N . PRO A 1 127 ? -6.715 11.488 1.596 1 97.12 127 PRO A N 1
ATOM 992 C CA . PRO A 1 127 ? -7.986 12.166 1.33 1 97.12 127 PRO A CA 1
ATOM 993 C C . PRO A 1 127 ? -7.906 13.676 1.549 1 97.12 127 PRO A C 1
ATOM 995 O O . PRO A 1 127 ? -7.157 14.139 2.412 1 97.12 127 PRO A O 1
ATOM 998 N N . PRO A 1 128 ? -8.727 14.417 0.86 1 96.12 128 PRO A N 1
ATOM 999 C CA . PRO A 1 128 ? -8.666 15.879 0.939 1 96.12 128 PRO A CA 1
ATOM 1000 C C . PRO A 1 128 ? -9.32 16.429 2.204 1 96.12 128 PRO A C 1
ATOM 1002 O O . PRO A 1 128 ? -8.986 17.531 2.647 1 96.12 128 PRO A O 1
ATOM 1005 N N . LEU A 1 129 ? -10.257 15.673 2.76 1 96.68 129 LEU A N 1
ATOM 1006 C CA . LEU A 1 129 ? -11.018 16.167 3.902 1 96.68 129 LEU A CA 1
ATOM 1007 C C . LEU A 1 129 ? -10.239 15.973 5.199 1 96.68 129 LEU A C 1
ATOM 1009 O O . LEU A 1 129 ? -10.587 15.117 6.015 1 96.68 129 LEU A O 1
ATOM 1013 N N . LEU A 1 130 ? -9.255 16.756 5.411 1 97.29 130 LEU A N 1
ATOM 1014 C CA . LEU A 1 130 ? -8.478 16.757 6.646 1 97.29 130 LEU A CA 1
ATOM 1015 C C . LEU A 1 130 ? -9.025 17.784 7.631 1 97.29 130 LEU A C 1
ATOM 1017 O O . LEU A 1 130 ? -9.643 18.772 7.227 1 97.29 130 LEU A O 1
ATOM 1021 N N . PRO A 1 131 ? -8.808 17.562 8.856 1 96.5 131 PRO A N 1
ATOM 1022 C CA . PRO A 1 131 ? -9.296 18.52 9.851 1 96.5 131 PRO A CA 1
ATOM 1023 C C . PRO A 1 131 ? -8.627 19.888 9.731 1 96.5 131 PRO A C 1
ATOM 1025 O O . PRO A 1 131 ? -7.404 19.971 9.591 1 96.5 131 PRO A O 1
ATOM 1028 N N . PRO A 1 132 ? -9.437 20.931 9.806 1 94.79 132 PRO A N 1
ATOM 1029 C CA . PRO A 1 132 ? -8.873 22.277 9.675 1 94.79 132 PRO A CA 1
ATOM 1030 C C . PRO A 1 132 ? -7.967 22.654 10.844 1 94.79 132 PRO A C 1
ATOM 1032 O O . PRO A 1 132 ? -7.181 23.6 10.741 1 94.79 132 PRO A O 1
ATOM 1035 N N . THR A 1 133 ? -7.995 21.918 11.96 1 96.37 13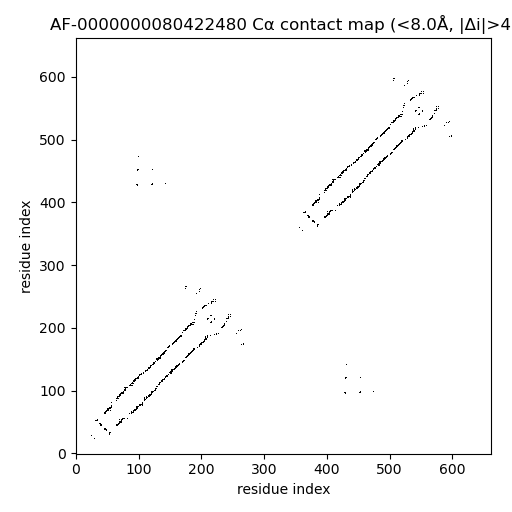3 THR A N 1
ATOM 1036 C CA . THR A 1 133 ? -7.215 22.227 13.153 1 96.37 133 THR A CA 1
ATOM 1037 C C . THR A 1 133 ? -5.84 21.569 13.085 1 96.37 133 THR A C 1
ATOM 1039 O O . THR A 1 133 ? -4.991 21.801 13.949 1 96.37 133 THR A O 1
ATOM 1042 N N . LEU A 1 134 ? -5.658 20.748 12.079 1 97.86 134 LEU A N 1
ATOM 1043 C CA . LEU A 1 134 ? -4.423 19.986 11.94 1 97.86 134 LEU A CA 1
ATOM 1044 C C . LEU A 1 134 ? -3.223 20.916 11.799 1 97.86 134 LEU A C 1
ATOM 1046 O O . LEU A 1 134 ? -3.2 21.778 10.917 1 97.86 134 LEU A O 1
ATOM 1050 N N . ARG A 1 135 ? -2.19 20.716 12.615 1 98.33 135 ARG A N 1
ATOM 1051 C CA . ARG A 1 135 ? -1.022 21.59 12.62 1 98.33 135 ARG A CA 1
ATOM 1052 C C . ARG A 1 135 ? 0.218 20.849 12.128 1 98.33 135 ARG A C 1
ATOM 1054 O O . ARG A 1 135 ? 1.105 21.45 11.519 1 98.33 135 ARG A O 1
ATOM 1061 N N . ARG A 1 136 ? 0.261 19.611 12.509 1 98.69 136 ARG A N 1
ATOM 1062 C CA . ARG A 1 136 ? 1.421 18.812 12.129 1 98.69 136 ARG A CA 1
ATOM 1063 C C . ARG A 1 136 ? 0.994 17.505 11.471 1 98.69 136 ARG A C 1
ATOM 1065 O O . ARG A 1 136 ? 0.165 16.772 12.015 1 98.69 136 ARG A O 1
ATOM 1072 N N . LEU A 1 137 ? 1.562 17.258 10.34 1 98.69 137 LEU A N 1
ATOM 1073 C CA . LEU A 1 137 ? 1.233 16.058 9.579 1 98.69 137 LEU A CA 1
ATOM 1074 C C . LEU A 1 137 ? 2.498 15.308 9.174 1 98.69 137 LEU A C 1
ATOM 1076 O O . LEU A 1 137 ? 3.374 15.87 8.513 1 98.69 137 LEU A O 1
ATOM 1080 N N . TYR A 1 138 ? 2.611 14.105 9.623 1 98.56 138 TYR A N 1
ATOM 1081 C CA . TYR A 1 138 ? 3.737 13.246 9.273 1 98.56 138 TYR A CA 1
ATOM 1082 C C . TYR A 1 138 ? 3.316 12.175 8.274 1 98.56 138 TYR A C 1
ATOM 1084 O O . TYR A 1 138 ? 2.488 11.316 8.586 1 98.56 138 TYR A O 1
ATOM 1092 N N . LEU A 1 139 ? 3.853 12.224 7.113 1 98.45 139 LEU A N 1
ATOM 1093 C CA . LEU A 1 139 ? 3.506 11.281 6.055 1 98.45 139 LEU A CA 1
ATOM 1094 C C . LEU A 1 139 ? 4.75 10.582 5.52 1 98.45 139 LEU A C 1
ATOM 1096 O O . LEU A 1 139 ? 4.71 9.963 4.454 1 98.45 139 LEU A O 1
ATOM 1100 N N . SER A 1 140 ? 5.835 10.627 6.283 1 97.96 140 SER A N 1
ATOM 1101 C CA . SER A 1 140 ? 7.105 10.1 5.796 1 97.96 140 SER A CA 1
ATOM 1102 C C . SER A 1 140 ? 7.024 8.596 5.556 1 97.96 140 SER A C 1
ATOM 1104 O O . SER A 1 140 ? 6.248 7.899 6.211 1 97.96 140 SER A O 1
ATOM 1106 N N . GLU A 1 141 ? 7.796 8.163 4.625 1 95.96 141 GLU A N 1
ATOM 1107 C CA . GLU A 1 141 ? 7.971 6.741 4.342 1 95.96 141 GLU A CA 1
ATOM 1108 C C . GLU A 1 141 ? 6.658 6.102 3.898 1 95.96 141 GLU A C 1
ATOM 1110 O O . GLU A 1 141 ? 6.268 5.052 4.413 1 95.96 141 GLU A O 1
ATOM 1115 N N . ASN A 1 142 ? 5.939 6.778 3.039 1 96.88 142 ASN A N 1
ATOM 1116 C CA . ASN A 1 142 ? 4.776 6.302 2.297 1 96.88 142 ASN A CA 1
ATOM 1117 C C . ASN A 1 142 ? 4.978 6.44 0.79 1 96.88 142 ASN A C 1
ATOM 1119 O O . ASN A 1 142 ? 5.625 7.382 0.33 1 96.88 142 ASN A O 1
ATOM 1123 N N . PRO A 1 143 ? 4.515 5.507 0.035 1 96.18 143 PRO A N 1
ATOM 1124 C CA . PRO A 1 143 ? 4.606 5.671 -1.418 1 96.18 143 PRO A CA 1
ATOM 1125 C C . PRO A 1 143 ? 3.571 6.65 -1.967 1 96.18 143 PRO A C 1
ATOM 1127 O O . PRO A 1 143 ? 2.736 6.273 -2.794 1 96.18 143 PRO A O 1
ATOM 1130 N N . LEU A 1 144 ? 3.715 7.935 -1.732 1 97.41 144 LEU A N 1
ATOM 1131 C CA . LEU A 1 144 ? 2.696 8.957 -1.942 1 97.41 144 LEU A CA 1
ATOM 1132 C C . LEU A 1 144 ? 2.571 9.305 -3.421 1 97.41 144 LEU A C 1
ATOM 1134 O O . LEU A 1 144 ? 3.575 9.371 -4.134 1 97.41 144 LEU A O 1
ATOM 1138 N N . GLN A 1 145 ? 1.337 9.61 -3.798 1 95.89 145 GLN A N 1
ATOM 1139 C CA . GLN A 1 145 ? 1.057 10.121 -5.136 1 95.89 145 GLN A CA 1
ATOM 1140 C C . GLN A 1 145 ? 0.232 11.403 -5.074 1 95.89 145 GLN A C 1
ATOM 1142 O O . GLN A 1 145 ? 0.574 12.399 -5.715 1 95.89 145 GLN A O 1
ATOM 1147 N N . THR A 1 146 ? -0.847 11.323 -4.306 1 96.64 146 THR A N 1
ATOM 1148 C CA . THR A 1 146 ? -1.689 12.503 -4.147 1 96.64 146 THR A CA 1
ATOM 1149 C C . THR A 1 146 ? -1.767 12.918 -2.68 1 96.64 146 THR A C 1
ATOM 1151 O O . THR A 1 146 ? -2.032 12.088 -1.808 1 96.64 146 THR A O 1
ATOM 1154 N N . VAL A 1 147 ? -1.545 14.202 -2.427 1 97.54 147 VAL A N 1
ATOM 1155 C CA . VAL A 1 147 ? -1.539 14.72 -1.063 1 97.54 147 VAL A CA 1
ATOM 1156 C C . VAL A 1 147 ? -2.231 16.081 -1.023 1 97.54 147 VAL A C 1
ATOM 1158 O O . VAL A 1 147 ? -1.589 17.104 -0.775 1 97.54 147 VAL A O 1
ATOM 1161 N N . PRO A 1 148 ? -3.561 16.118 -1.199 1 97.62 148 PRO A N 1
ATOM 1162 C CA . PRO A 1 148 ? -4.277 17.395 -1.145 1 97.62 148 PRO A CA 1
ATOM 1163 C C . PRO A 1 148 ? -4.422 17.93 0.278 1 97.62 148 PRO A C 1
ATOM 1165 O O . PRO A 1 148 ? -5.202 17.392 1.067 1 97.62 148 PRO A O 1
ATOM 1168 N N . LEU A 1 149 ? -3.758 18.984 0.588 1 97.69 149 LEU A N 1
ATOM 1169 C CA . LEU A 1 149 ? -3.729 19.495 1.954 1 97.69 149 LEU A CA 1
ATOM 1170 C C . LEU A 1 149 ? -4.475 20.822 2.054 1 97.69 149 LEU A C 1
ATOM 1172 O O . LEU A 1 149 ? -4.433 21.485 3.092 1 97.69 149 LEU A O 1
ATOM 1176 N N . GLY A 1 150 ? -5.121 21.212 1.034 1 93.35 150 GLY A N 1
ATOM 1177 C CA . GLY A 1 150 ? -5.744 22.524 0.946 1 93.35 150 GLY A CA 1
ATOM 1178 C C . GLY A 1 150 ? -6.73 22.793 2.066 1 93.35 150 GLY A C 1
ATOM 1179 O O . GLY A 1 150 ? -6.94 23.944 2.453 1 93.35 150 GLY A O 1
ATOM 1180 N N . GLN A 1 151 ? -7.327 21.723 2.581 1 93.15 151 GLN A N 1
ATOM 1181 C CA . GLN A 1 151 ? -8.357 21.901 3.599 1 93.15 151 GLN A CA 1
ATOM 1182 C C . GLN A 1 151 ? -7.744 21.983 4.994 1 93.15 151 GLN A C 1
ATOM 1184 O O . GLN A 1 151 ? -8.411 22.384 5.949 1 93.15 151 GLN A O 1
ATOM 1189 N N . ALA A 1 152 ? -6.57 21.523 5.147 1 94.74 152 ALA A N 1
ATOM 1190 C CA . ALA A 1 152 ? -5.867 21.656 6.42 1 94.74 152 ALA A CA 1
ATOM 1191 C C . ALA A 1 152 ? -5.29 23.06 6.583 1 94.74 152 ALA A C 1
ATOM 1193 O O . ALA A 1 152 ? -4.076 23.254 6.484 1 94.74 152 ALA A O 1
ATOM 1194 N N . LYS A 1 153 ? -6.054 23.968 7.006 1 90.67 153 LYS A N 1
ATOM 1195 C CA . LYS A 1 153 ? -5.781 25.4 6.93 1 90.67 153 LYS A CA 1
ATOM 1196 C C . LYS A 1 153 ? -4.79 25.83 8.007 1 90.67 153 LYS A C 1
ATOM 1198 O O . LYS A 1 153 ? -4.158 26.882 7.893 1 90.67 153 LYS A O 1
ATOM 1203 N N . SER A 1 154 ? -4.598 25.019 9.029 1 95.32 154 SER A N 1
ATOM 1204 C CA . SER A 1 154 ? -3.739 25.412 10.141 1 95.32 154 SER A CA 1
ATOM 1205 C C . SER A 1 154 ? -2.408 24.668 10.102 1 95.32 154 SER A C 1
ATOM 1207 O O . SER A 1 154 ? -1.617 24.75 11.044 1 95.32 154 SER A O 1
ATOM 1209 N N . LEU A 1 155 ? -2.137 24.027 9.021 1 97.5 155 LEU A N 1
ATOM 1210 C CA . LEU A 1 155 ? -0.965 23.166 8.909 1 97.5 155 LEU A CA 1
ATOM 1211 C C . LEU A 1 155 ? 0.32 23.981 9.009 1 97.5 155 LEU A C 1
ATOM 1213 O O . LEU A 1 155 ? 0.514 24.937 8.254 1 97.5 155 LEU A O 1
ATOM 1217 N N . GLN A 1 156 ? 1.167 23.58 9.938 1 98.38 156 GLN A N 1
ATOM 1218 C CA . GLN A 1 156 ? 2.416 24.298 10.17 1 98.38 156 GLN A CA 1
ATOM 1219 C C . GLN A 1 156 ? 3.62 23.451 9.768 1 98.38 156 GLN A C 1
ATOM 1221 O O . GLN A 1 156 ? 4.672 23.987 9.414 1 98.38 156 GLN A O 1
ATOM 1226 N N . TYR A 1 157 ? 3.42 22.22 9.868 1 98.62 157 TYR A N 1
ATOM 1227 C CA . TYR A 1 157 ? 4.516 21.303 9.581 1 98.62 157 TYR A CA 1
ATOM 1228 C C . TYR A 1 157 ? 4.03 20.111 8.765 1 98.62 157 TYR A C 1
ATOM 1230 O O . TYR A 1 157 ? 3.005 19.506 9.088 1 98.62 157 TYR A O 1
ATOM 1238 N N . VAL A 1 158 ? 4.762 19.775 7.713 1 98.64 158 VAL A N 1
ATOM 1239 C CA . VAL A 1 158 ? 4.469 18.603 6.895 1 98.64 158 VAL A CA 1
ATOM 1240 C C . VAL A 1 158 ? 5.764 17.861 6.572 1 98.64 158 VAL A C 1
ATOM 1242 O O . VAL A 1 158 ? 6.75 18.472 6.155 1 98.64 158 VAL A O 1
ATOM 1245 N N . SER A 1 159 ? 5.77 16.596 6.842 1 98.58 159 SER A N 1
ATOM 1246 C CA . SER A 1 159 ? 6.898 15.768 6.428 1 98.58 159 SER A CA 1
ATOM 1247 C C . SER A 1 159 ? 6.488 14.775 5.347 1 98.58 159 SER A C 1
ATOM 1249 O O . SER A 1 159 ? 5.581 13.966 5.552 1 98.58 159 SER A O 1
ATOM 1251 N N . LEU A 1 160 ? 7.099 14.857 4.249 1 98.46 160 LEU A N 1
ATOM 1252 C CA . LEU A 1 160 ? 6.924 13.924 3.142 1 98.46 160 LEU A CA 1
ATOM 1253 C C . LEU A 1 160 ? 8.221 13.176 2.851 1 98.46 160 LEU A C 1
ATOM 1255 O O . LEU A 1 160 ? 8.451 12.741 1.72 1 98.46 160 LEU A O 1
ATOM 1259 N N . ALA A 1 161 ? 9.042 13.057 3.87 1 97.95 161 ALA A N 1
ATOM 1260 C CA . ALA A 1 161 ? 10.363 12.458 3.696 1 97.95 161 ALA A CA 1
ATOM 1261 C C . ALA A 1 161 ? 10.251 10.993 3.284 1 97.95 161 ALA A C 1
ATOM 1263 O O . ALA A 1 161 ? 9.339 10.287 3.719 1 97.95 161 ALA A O 1
ATOM 1264 N N . GLU A 1 162 ? 11.134 10.551 2.433 1 96.74 162 GLU A N 1
ATOM 1265 C CA . GLU A 1 162 ? 11.25 9.153 2.028 1 96.74 162 GLU A CA 1
ATOM 1266 C C . GLU A 1 162 ? 9.917 8.616 1.513 1 96.74 162 GLU A C 1
ATOM 1268 O O . GLU A 1 162 ? 9.468 7.548 1.934 1 96.74 162 GLU A O 1
ATOM 1273 N N . SER A 1 163 ? 9.271 9.393 0.648 1 97.1 163 SER A N 1
ATOM 1274 C CA . SER A 1 163 ? 7.931 9.033 0.196 1 97.1 163 SER A CA 1
ATOM 1275 C C . SER A 1 163 ? 7.909 8.753 -1.303 1 97.1 163 SER A C 1
ATOM 1277 O O . SER A 1 163 ? 6.852 8.809 -1.935 1 97.1 163 SER A O 1
ATOM 1279 N N . PHE A 1 164 ? 9.095 8.56 -1.857 1 94.86 164 PHE A N 1
ATOM 1280 C CA . PHE A 1 164 ? 9.276 8.123 -3.236 1 94.86 164 PHE A CA 1
ATOM 1281 C C . PHE A 1 164 ? 8.689 9.14 -4.207 1 94.86 164 PHE A C 1
ATOM 1283 O O . PHE A 1 164 ? 8.075 8.767 -5.209 1 94.86 164 PHE A O 1
ATOM 1290 N N . LEU A 1 165 ? 8.885 10.369 -3.884 1 96.75 165 LEU A N 1
ATOM 1291 C CA . LEU A 1 165 ? 8.374 11.445 -4.728 1 96.75 165 LEU A CA 1
ATOM 1292 C C . LEU A 1 165 ? 9.412 11.862 -5.764 1 96.75 165 LEU A C 1
ATOM 1294 O O . LEU A 1 165 ? 10.508 12.302 -5.409 1 96.75 165 LEU A O 1
ATOM 1298 N N . SER A 1 166 ? 9.114 11.716 -7.028 1 95.39 166 SER A N 1
ATOM 1299 C CA . SER A 1 166 ? 9.962 12.232 -8.098 1 95.39 166 SER A CA 1
ATOM 1300 C C . SER A 1 166 ? 9.584 13.664 -8.461 1 95.39 166 SER A C 1
ATOM 1302 O O . SER A 1 166 ? 10.4 14.407 -9.01 1 95.39 166 SER A O 1
ATOM 1304 N N . ILE A 1 167 ? 8.365 13.967 -8.233 1 95.34 167 ILE A N 1
ATOM 1305 C CA . ILE A 1 167 ? 7.826 15.312 -8.404 1 95.34 167 ILE A CA 1
ATOM 1306 C C . ILE A 1 167 ? 7.026 15.709 -7.165 1 95.34 167 ILE A C 1
ATOM 1308 O O . ILE A 1 167 ? 6.321 14.881 -6.582 1 95.34 167 ILE A O 1
ATOM 1312 N N . LEU A 1 168 ? 7.124 16.875 -6.782 1 95.74 168 LEU A N 1
ATOM 1313 C CA . LEU A 1 168 ? 6.318 17.357 -5.666 1 95.74 168 LEU A CA 1
ATOM 1314 C C . LEU A 1 168 ? 4.846 17.442 -6.056 1 95.74 168 LEU A C 1
ATOM 1316 O O . LEU A 1 168 ? 4.488 18.159 -6.993 1 95.74 168 LEU A O 1
ATOM 1320 N N . PRO A 1 169 ? 4.048 16.72 -5.36 1 95.95 169 PRO A N 1
ATOM 1321 C CA . PRO A 1 169 ? 2.623 16.829 -5.678 1 95.95 169 PRO A CA 1
ATOM 1322 C C . PRO A 1 169 ? 2.036 18.187 -5.298 1 95.95 169 PRO A C 1
ATOM 1324 O O . PRO A 1 169 ? 2.674 18.96 -4.58 1 95.95 169 PRO A O 1
ATOM 1327 N N . GLU A 1 170 ? 0.891 18.427 -5.877 1 94.91 170 GLU A N 1
ATOM 1328 C CA . GLU A 1 170 ? 0.185 19.652 -5.51 1 94.91 170 GLU A CA 1
ATOM 1329 C C . GLU A 1 170 ? -0.356 19.571 -4.086 1 94.91 170 GLU A C 1
ATOM 1331 O O . GLU A 1 170 ? -1.249 18.771 -3.8 1 94.91 170 GLU A O 1
ATOM 1336 N N . LEU A 1 171 ? 0.128 20.328 -3.259 1 96.58 171 LEU A N 1
ATOM 1337 C CA . LEU A 1 171 ? -0.263 20.292 -1.854 1 96.58 171 LEU A CA 1
ATOM 1338 C C . LEU A 1 171 ? -1.403 21.269 -1.581 1 96.58 171 LEU A C 1
ATOM 1340 O O . LEU A 1 171 ? -2.144 21.108 -0.609 1 96.58 171 LEU A O 1
ATOM 1344 N N . GLY A 1 172 ? -1.618 22.255 -2.496 1 94.25 172 GLY A N 1
ATOM 1345 C CA . GLY A 1 172 ? -2.578 23.322 -2.261 1 94.25 172 GLY A CA 1
ATOM 1346 C C . GLY A 1 172 ? -1.964 24.543 -1.603 1 94.25 172 GLY A C 1
ATOM 1347 O O . GLY A 1 172 ? -0.741 24.637 -1.477 1 94.25 172 GLY A O 1
ATOM 1348 N N . GLU A 1 173 ? -2.785 25.49 -1.287 1 94.08 173 GLU A N 1
ATOM 1349 C CA . GLU A 1 173 ? -2.37 26.708 -0.598 1 94.08 173 GLU A CA 1
ATOM 1350 C C . GLU A 1 173 ? -2.292 26.49 0.91 1 94.08 173 GLU A C 1
ATOM 1352 O O . GLU A 1 173 ? -3.293 26.155 1.547 1 94.08 173 GLU A O 1
ATOM 1357 N N . LEU A 1 174 ? -1.097 26.662 1.381 1 96.54 174 LEU A N 1
ATOM 1358 C CA . LEU A 1 174 ? -0.892 26.439 2.808 1 96.54 174 LEU A CA 1
ATOM 1359 C C . LEU A 1 174 ? -0.325 27.687 3.477 1 96.54 174 LEU A C 1
ATOM 1361 O O . LEU A 1 174 ? 0.88 27.769 3.728 1 96.54 174 LEU A O 1
ATOM 1365 N N . PRO A 1 175 ? -1.156 28.554 3.87 1 95.91 175 PRO A N 1
ATOM 1366 C CA . PRO A 1 175 ? -0.714 29.864 4.355 1 95.91 175 PRO A CA 1
ATOM 1367 C C . PRO A 1 175 ? -0.005 29.784 5.705 1 95.91 175 PRO A C 1
ATOM 1369 O O . PRO A 1 175 ? 0.785 30.668 6.046 1 95.91 175 PRO A O 1
ATOM 1372 N N . HIS A 1 176 ? -0.197 28.723 6.457 1 96.75 176 HIS A N 1
ATOM 1373 C CA . HIS A 1 176 ? 0.38 28.668 7.795 1 96.75 176 HIS A CA 1
ATOM 1374 C C . HIS A 1 176 ? 1.565 27.709 7.845 1 96.75 176 HIS A C 1
ATOM 1376 O O . HIS A 1 176 ? 2.138 27.478 8.913 1 96.75 176 HIS A O 1
ATOM 1382 N N . LEU A 1 177 ? 1.916 27.167 6.701 1 97.85 177 LEU A N 1
ATOM 1383 C CA . LEU A 1 177 ? 3.007 26.2 6.67 1 97.85 177 LEU A CA 1
ATOM 1384 C C . LEU A 1 177 ? 4.34 26.873 6.982 1 97.85 177 LEU A C 1
ATOM 1386 O O . LEU A 1 177 ? 4.704 27.863 6.344 1 97.85 177 LEU A O 1
ATOM 1390 N N . VAL A 1 178 ? 5.034 26.296 7.95 1 98.29 178 VAL A N 1
ATOM 1391 C CA . VAL A 1 178 ? 6.293 26.879 8.403 1 98.29 178 VAL A CA 1
ATOM 1392 C C . VAL A 1 178 ? 7.458 25.986 7.98 1 98.29 178 VAL A C 1
ATOM 1394 O O . VAL A 1 178 ? 8.52 26.481 7.596 1 98.29 178 VAL A O 1
ATOM 1397 N N . GLU A 1 179 ? 7.225 24.726 8.035 1 98.56 179 GLU A N 1
ATOM 1398 C CA . GLU A 1 179 ? 8.3 23.782 7.744 1 98.56 179 GLU A CA 1
ATOM 1399 C C . GLU A 1 179 ? 7.821 22.669 6.816 1 98.56 179 GLU A C 1
ATOM 1401 O O . GLU A 1 179 ? 6.745 22.103 7.021 1 98.56 179 GLU A O 1
ATOM 1406 N N . LEU A 1 180 ? 8.614 22.391 5.8 1 98.33 180 LEU A N 1
ATOM 1407 C CA . LEU A 1 180 ? 8.358 21.311 4.852 1 98.33 180 LEU A CA 1
ATOM 1408 C C . LEU A 1 180 ? 9.585 20.418 4.701 1 98.33 180 LEU A C 1
ATOM 1410 O O . LEU A 1 180 ? 10.677 20.903 4.395 1 98.33 180 LEU A O 1
ATOM 1414 N N . ASN A 1 181 ? 9.423 19.191 4.976 1 98.5 181 ASN A N 1
ATOM 1415 C CA . ASN A 1 181 ? 10.518 18.231 4.879 1 98.5 181 ASN A CA 1
ATOM 1416 C C . ASN A 1 181 ? 10.347 17.307 3.676 1 98.5 181 ASN A C 1
ATOM 1418 O O . ASN A 1 181 ? 9.409 16.51 3.629 1 98.5 181 ASN A O 1
ATOM 1422 N N . LEU A 1 182 ? 11.258 17.318 2.742 1 98.12 182 LEU A N 1
ATOM 1423 C CA . LEU A 1 182 ? 11.194 16.523 1.52 1 98.12 182 LEU A CA 1
ATOM 1424 C C . LEU A 1 182 ? 12.407 15.607 1.404 1 98.12 182 LEU A C 1
ATOM 1426 O O . LEU A 1 182 ? 12.668 15.048 0.336 1 98.12 182 LEU A O 1
ATOM 1430 N N . THR A 1 183 ? 13.089 15.348 2.448 1 97.56 183 THR A N 1
ATOM 1431 C CA . THR A 1 183 ? 14.348 14.612 2.414 1 97.56 183 THR A CA 1
ATOM 1432 C C . THR A 1 183 ? 14.115 13.16 2.007 1 97.56 183 THR A C 1
ATOM 1434 O O . THR A 1 183 ? 13.029 12.616 2.222 1 97.56 183 THR A O 1
ATOM 1437 N N . GLY A 1 184 ? 15.038 12.583 1.392 1 96.65 184 GLY A N 1
ATOM 1438 C CA . GLY A 1 184 ? 15.014 11.161 1.087 1 96.65 184 GLY A CA 1
ATOM 1439 C C . GLY A 1 184 ? 14.159 10.825 -0.121 1 96.65 184 GLY A C 1
ATOM 1440 O O . GLY A 1 184 ? 13.832 9.658 -0.351 1 96.65 184 GLY A O 1
ATOM 1441 N N . ASN A 1 185 ? 13.704 11.885 -0.841 1 96.81 185 ASN A N 1
ATOM 1442 C CA . ASN A 1 185 ? 12.917 11.669 -2.051 1 96.81 185 ASN A CA 1
ATOM 1443 C C . ASN A 1 185 ? 13.776 11.787 -3.306 1 96.81 185 ASN A C 1
ATOM 1445 O O . ASN A 1 185 ? 14.728 12.569 -3.341 1 96.81 185 ASN A O 1
ATOM 1449 N N . PRO A 1 186 ? 13.489 10.981 -4.279 1 95.56 186 PRO A N 1
ATOM 1450 C CA . PRO A 1 186 ? 14.181 11.145 -5.559 1 95.56 186 PRO A CA 1
ATOM 1451 C C . PRO A 1 186 ? 13.596 12.273 -6.406 1 95.56 186 PRO A C 1
ATOM 1453 O O . PRO A 1 186 ? 13.332 12.083 -7.596 1 95.56 186 PRO A O 1
ATOM 1456 N N . LEU A 1 187 ? 13.499 13.413 -5.836 1 95.87 187 LEU A N 1
ATOM 1457 C CA . LEU A 1 187 ? 12.909 14.566 -6.507 1 95.87 187 LEU A CA 1
ATOM 1458 C C . LEU A 1 187 ? 13.773 15.014 -7.68 1 95.87 187 LEU A C 1
ATOM 1460 O O . LEU A 1 187 ? 14.996 15.11 -7.555 1 95.87 187 LEU A O 1
ATOM 1464 N N . GLU A 1 188 ? 13.144 15.361 -8.768 1 94.63 188 GLU A N 1
ATOM 1465 C CA . GLU A 1 188 ? 13.868 15.78 -9.965 1 94.63 188 GLU A CA 1
ATOM 1466 C C . GLU A 1 188 ? 13.851 17.298 -10.117 1 94.63 188 GLU A C 1
ATOM 1468 O O . GLU A 1 188 ? 14.748 17.875 -10.735 1 94.63 188 GLU A O 1
ATOM 1473 N N . THR A 1 189 ? 12.864 17.855 -9.593 1 93.81 189 THR A N 1
ATOM 1474 C CA . THR A 1 189 ? 12.739 19.299 -9.753 1 93.81 189 THR A CA 1
ATOM 1475 C C . THR A 1 189 ? 11.861 19.891 -8.654 1 93.81 189 THR A C 1
ATOM 1477 O O . THR A 1 189 ? 11.078 19.177 -8.026 1 93.81 189 THR A O 1
ATOM 1480 N N . ILE A 1 190 ? 12.078 21.084 -8.392 1 93.91 190 ILE A N 1
ATOM 1481 C CA . ILE A 1 190 ? 11.235 21.928 -7.551 1 93.91 190 ILE A CA 1
ATOM 1482 C C . ILE A 1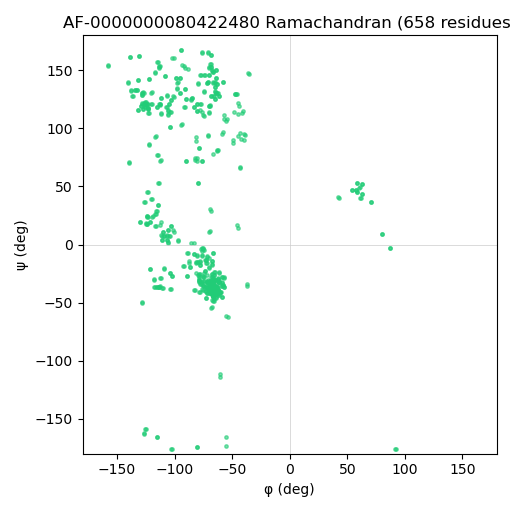 190 ? 11.148 23.33 -8.149 1 93.91 190 ILE A C 1
ATOM 1484 O O . ILE A 1 190 ? 12.134 23.847 -8.68 1 93.91 190 ILE A O 1
ATOM 1488 N N . THR A 1 191 ? 9.936 23.923 -8.114 1 92.89 191 THR A N 1
ATOM 1489 C CA . THR A 1 191 ? 9.756 25.221 -8.753 1 92.89 191 THR A CA 1
ATOM 1490 C C . THR A 1 191 ? 9.441 26.296 -7.716 1 92.89 191 THR A C 1
ATOM 1492 O O . THR A 1 191 ? 8.939 25.991 -6.632 1 92.89 191 THR A O 1
ATOM 1495 N N . ALA A 1 192 ? 9.703 27.496 -8.068 1 92.44 192 ALA A N 1
ATOM 1496 C CA . ALA A 1 192 ? 9.396 28.632 -7.203 1 92.44 192 ALA A CA 1
ATOM 1497 C C . ALA A 1 192 ? 7.889 28.789 -7.018 1 92.44 192 ALA A C 1
ATOM 1499 O O . ALA A 1 192 ? 7.429 29.223 -5.959 1 92.44 192 ALA A O 1
ATOM 1500 N N . GLY A 1 193 ? 7.176 28.399 -8.047 1 90.67 193 GLY A N 1
ATOM 1501 C CA . GLY A 1 193 ? 5.726 28.465 -7.964 1 90.67 193 GLY A CA 1
ATOM 1502 C C . GLY A 1 193 ? 5.149 27.581 -6.874 1 90.67 193 GLY A C 1
ATOM 1503 O O . GLY A 1 193 ? 4.212 27.977 -6.178 1 90.67 193 GLY A O 1
ATOM 1504 N N . GLN A 1 194 ? 5.702 26.441 -6.715 1 92.69 194 GLN A N 1
ATOM 1505 C CA . GLN A 1 194 ? 5.257 25.52 -5.675 1 92.69 194 GLN A CA 1
ATOM 1506 C C . GLN A 1 194 ? 5.559 26.073 -4.285 1 92.69 194 GLN A C 1
ATOM 1508 O O . GLN A 1 194 ? 4.716 26.004 -3.388 1 92.69 194 GLN A O 1
ATOM 1513 N N . ILE A 1 195 ? 6.669 26.692 -4.133 1 94.52 195 ILE A N 1
ATOM 1514 C CA . ILE A 1 195 ? 7.109 27.237 -2.853 1 94.52 195 ILE A CA 1
ATOM 1515 C C . ILE A 1 195 ? 6.32 28.505 -2.534 1 94.52 195 ILE A C 1
ATOM 1517 O O . ILE A 1 195 ? 6.018 28.779 -1.37 1 94.52 195 ILE A O 1
ATOM 1521 N N . ALA A 1 196 ? 5.954 29.192 -3.583 1 94.71 196 ALA A N 1
ATOM 1522 C CA . ALA A 1 196 ? 5.256 30.466 -3.428 1 94.71 196 ALA A CA 1
ATOM 1523 C C . ALA A 1 196 ? 3.885 30.266 -2.79 1 94.71 196 ALA A C 1
ATOM 1525 O O . ALA A 1 196 ? 3.336 31.189 -2.182 1 94.71 196 ALA A O 1
ATOM 1526 N N . SER A 1 197 ? 3.38 29.038 -2.953 1 93.98 197 SER A N 1
ATOM 1527 C CA . SER A 1 197 ? 2.068 28.73 -2.394 1 93.98 197 SER A CA 1
ATOM 1528 C C . SER A 1 197 ? 2.137 28.562 -0.88 1 93.98 197 SER A C 1
ATOM 1530 O O . SER A 1 197 ? 1.108 28.394 -0.221 1 93.98 197 SER A O 1
ATOM 1532 N N . PHE A 1 198 ? 3.294 28.611 -0.312 1 96.41 198 PHE A N 1
ATOM 1533 C CA . PHE A 1 198 ? 3.554 28.536 1.121 1 96.41 198 PHE A CA 1
ATOM 1534 C C . PHE A 1 198 ? 4.136 29.847 1.635 1 96.41 198 PHE A C 1
ATOM 1536 O O . PHE A 1 198 ? 5.315 29.912 1.989 1 96.41 198 PHE A O 1
ATOM 1543 N N . CYS A 1 199 ? 3.363 30.889 1.833 1 95.52 199 CYS A N 1
ATOM 1544 C CA . CYS A 1 199 ? 3.814 32.268 1.981 1 95.52 199 CYS A CA 1
ATOM 1545 C C . CYS A 1 199 ? 4.413 32.5 3.362 1 95.52 199 CYS A C 1
ATOM 1547 O O . CYS A 1 199 ? 4.98 33.562 3.628 1 95.52 199 CYS A O 1
ATOM 1549 N N . HIS A 1 200 ? 4.405 31.495 4.273 1 96.31 200 HIS A N 1
ATOM 1550 C CA . HIS A 1 200 ? 5.028 31.663 5.581 1 96.31 200 HIS A CA 1
ATOM 1551 C C . HIS A 1 200 ? 6.077 30.585 5.833 1 96.31 200 HIS A C 1
ATOM 1553 O O . HIS A 1 200 ? 6.45 30.332 6.981 1 96.31 200 HIS A O 1
ATOM 1559 N N . LEU A 1 201 ? 6.454 29.989 4.775 1 97.37 201 LEU A N 1
ATOM 1560 C CA . LEU A 1 201 ? 7.459 28.934 4.863 1 97.37 201 LEU A CA 1
ATOM 1561 C C . LEU A 1 201 ? 8.78 29.485 5.39 1 97.37 201 LEU A C 1
ATOM 1563 O O . LEU A 1 201 ? 9.27 30.506 4.904 1 97.37 201 LEU A O 1
ATOM 1567 N N . GLU A 1 202 ? 9.352 28.809 6.4 1 97.98 202 GLU A N 1
ATOM 1568 C CA . GLU A 1 202 ? 10.61 29.259 6.989 1 97.98 202 GLU A CA 1
ATOM 1569 C C . GLU A 1 202 ? 11.713 28.222 6.793 1 97.98 202 GLU A C 1
ATOM 1571 O O . GLU A 1 202 ? 12.886 28.575 6.654 1 97.98 202 GLU A O 1
ATOM 1576 N N . ASN A 1 203 ? 11.34 27.007 6.871 1 98.03 203 ASN A N 1
ATOM 1577 C CA . ASN A 1 203 ? 12.306 25.917 6.783 1 98.03 203 ASN A CA 1
ATOM 1578 C C . ASN A 1 203 ? 11.936 24.927 5.683 1 98.03 203 ASN A C 1
ATOM 1580 O O . ASN A 1 203 ? 10.862 24.323 5.72 1 98.03 203 ASN A O 1
ATOM 1584 N N . LEU A 1 204 ? 12.827 24.759 4.732 1 97.79 204 LEU A N 1
ATOM 1585 C CA . LEU A 1 204 ? 12.641 23.828 3.625 1 97.79 204 LEU A CA 1
ATOM 1586 C C . LEU A 1 204 ? 13.789 22.826 3.559 1 97.79 204 LEU A C 1
ATOM 1588 O O . LEU A 1 204 ? 14.944 23.21 3.362 1 97.79 204 LEU A O 1
ATOM 1592 N N . ARG A 1 205 ? 13.479 21.588 3.74 1 98.04 205 ARG A N 1
ATOM 1593 C CA . ARG A 1 205 ? 14.491 20.54 3.653 1 98.04 205 ARG A CA 1
ATOM 1594 C C . ARG A 1 205 ? 14.386 19.787 2.331 1 98.04 205 ARG A C 1
ATOM 1596 O O . ARG A 1 205 ? 13.362 19.162 2.045 1 98.04 205 ARG A O 1
ATOM 1603 N N . LEU A 1 206 ? 15.424 19.759 1.64 1 96.82 206 LEU A N 1
ATOM 1604 C CA . LEU A 1 206 ? 15.452 19.163 0.309 1 96.82 206 LEU A CA 1
ATOM 1605 C C . LEU A 1 206 ? 16.317 17.907 0.294 1 96.82 206 LEU A C 1
ATOM 1607 O O . LEU A 1 206 ? 17.204 17.749 1.136 1 96.82 206 LEU A O 1
ATOM 1611 N N . PRO A 1 207 ? 15.963 17.086 -0.621 1 96.3 207 PRO A N 1
ATOM 1612 C CA . PRO A 1 207 ? 16.817 15.904 -0.757 1 96.3 207 PRO A CA 1
ATOM 1613 C C . PRO A 1 207 ? 18.196 16.233 -1.324 1 96.3 207 PRO A C 1
ATOM 1615 O O . PRO A 1 207 ? 18.316 17.083 -2.21 1 96.3 207 PRO A O 1
ATOM 1618 N N . HIS A 1 208 ? 19.186 15.501 -0.873 1 92.95 208 HIS A N 1
ATOM 1619 C CA . HIS A 1 208 ? 20.555 15.696 -1.337 1 92.95 208 HIS A CA 1
ATOM 1620 C C . HIS A 1 208 ? 20.688 15.362 -2.819 1 92.95 208 HIS A C 1
ATOM 1622 O O . HIS A 1 208 ? 21.483 15.981 -3.53 1 92.95 208 HIS A O 1
ATOM 1628 N N . GLN A 1 209 ? 19.946 14.51 -3.223 1 91.14 209 GLN A N 1
ATOM 1629 C CA . GLN A 1 209 ? 20.048 14.029 -4.597 1 91.14 209 GLN A CA 1
ATOM 1630 C C . GLN A 1 209 ? 19.611 15.103 -5.589 1 91.14 209 GLN A C 1
ATOM 1632 O O . GLN A 1 209 ? 20.105 15.149 -6.718 1 91.14 209 GLN A O 1
ATOM 1637 N N . LEU A 1 210 ? 18.725 15.881 -5.176 1 92.62 210 LEU A N 1
ATOM 1638 C CA . LEU A 1 210 ? 18.257 16.963 -6.034 1 92.62 210 LEU A CA 1
ATOM 1639 C C . LEU A 1 210 ? 19.385 17.943 -6.339 1 92.62 210 LEU A C 1
ATOM 1641 O O . LEU A 1 210 ? 19.518 18.41 -7.472 1 92.62 210 LEU A O 1
ATOM 1645 N N . LEU A 1 211 ? 20.23 18.19 -5.399 1 89.47 211 LEU A N 1
ATOM 1646 C CA . LEU A 1 211 ? 21.276 19.203 -5.496 1 89.47 211 LEU A CA 1
ATOM 1647 C C . LEU A 1 211 ? 22.494 18.657 -6.233 1 89.47 211 LEU A C 1
ATOM 1649 O O . LEU A 1 211 ? 23.393 19.416 -6.604 1 89.47 211 LEU A O 1
ATOM 1653 N N . ARG A 1 212 ? 22.473 17.391 -6.482 1 88.38 212 ARG A N 1
ATOM 1654 C CA . ARG A 1 212 ? 23.555 16.756 -7.228 1 88.38 212 ARG A CA 1
ATOM 1655 C C . ARG A 1 212 ? 23.108 16.398 -8.642 1 88.38 212 ARG A C 1
ATOM 1657 O O . ARG A 1 212 ? 23.878 15.824 -9.415 1 88.38 212 ARG A O 1
ATOM 1664 N N . SER A 1 213 ? 21.923 16.875 -8.931 1 90.39 213 SER A N 1
ATOM 1665 C CA . SER A 1 213 ? 21.368 16.537 -10.238 1 90.39 213 SER A CA 1
ATOM 1666 C C . SER A 1 213 ? 21.503 17.7 -11.214 1 90.39 213 SER A C 1
ATOM 1668 O O . SER A 1 213 ? 22.122 18.717 -10.894 1 90.39 213 SER A O 1
ATOM 1670 N N . LYS A 1 214 ? 20.938 17.491 -12.424 1 90.59 214 LYS A N 1
ATOM 1671 C CA . LYS A 1 214 ? 20.983 18.515 -13.464 1 90.59 214 LYS A CA 1
ATOM 1672 C C . LYS A 1 214 ? 20.161 19.738 -13.067 1 90.59 214 LYS A C 1
ATOM 1674 O O . LYS A 1 214 ? 20.264 20.793 -13.697 1 90.59 214 LYS A O 1
ATOM 1679 N N . TYR A 1 215 ? 19.503 19.532 -11.979 1 92.42 215 TYR A N 1
ATOM 1680 C CA . TYR A 1 215 ? 18.639 20.606 -11.503 1 92.42 215 TYR A CA 1
ATOM 1681 C C . TYR A 1 215 ? 19.45 21.854 -11.176 1 92.42 215 TYR A C 1
ATOM 1683 O O . TYR A 1 215 ? 19 22.976 -11.418 1 92.42 215 TYR A O 1
ATOM 1691 N N . ILE A 1 216 ? 20.634 21.71 -10.724 1 91.24 216 ILE A N 1
ATOM 1692 C CA . ILE A 1 216 ? 21.434 22.835 -10.249 1 91.24 216 ILE A CA 1
ATOM 1693 C C . ILE A 1 216 ? 21.875 23.69 -11.435 1 91.24 216 ILE A C 1
ATOM 1695 O O . ILE A 1 216 ? 22.305 24.833 -11.258 1 91.24 216 ILE A O 1
ATOM 1699 N N . HIS A 1 217 ? 21.761 23.11 -12.632 1 90.63 217 HIS A N 1
ATOM 1700 C CA . HIS A 1 217 ? 22.16 23.848 -13.825 1 90.63 217 HIS A CA 1
ATOM 1701 C C . HIS A 1 217 ? 20.946 24.417 -14.552 1 90.63 217 HIS A C 1
ATOM 1703 O O . HIS A 1 217 ? 21.074 24.955 -15.655 1 90.63 217 HIS A O 1
ATOM 1709 N N . SER A 1 218 ? 19.842 24.398 -13.938 1 89.14 218 SER A N 1
ATOM 1710 C CA . SER A 1 218 ? 18.609 24.816 -14.596 1 89.14 218 SER A CA 1
ATOM 1711 C C . SER A 1 218 ? 18.205 26.224 -14.17 1 89.14 218 SER A C 1
ATOM 1713 O O . SER A 1 218 ? 18.651 26.716 -13.132 1 89.14 218 SER A O 1
ATOM 1715 N N . CYS A 1 219 ? 17.354 26.828 -14.991 1 88.35 219 CYS A N 1
ATOM 1716 C CA . CYS A 1 219 ? 16.808 28.141 -14.669 1 88.35 219 CYS A CA 1
ATOM 1717 C C . CYS A 1 219 ? 15.876 28.063 -13.466 1 88.35 219 CYS A C 1
ATOM 1719 O O . CYS A 1 219 ? 15.748 29.029 -12.711 1 88.35 219 CYS A O 1
ATOM 1721 N N . GLU A 1 220 ? 15.313 26.944 -13.222 1 89.36 220 GLU A N 1
ATOM 1722 C CA . GLU A 1 220 ? 14.4 26.777 -12.095 1 89.36 220 GLU A CA 1
ATOM 1723 C C . GLU A 1 220 ? 15.143 26.876 -10.765 1 89.36 220 GLU A C 1
ATOM 1725 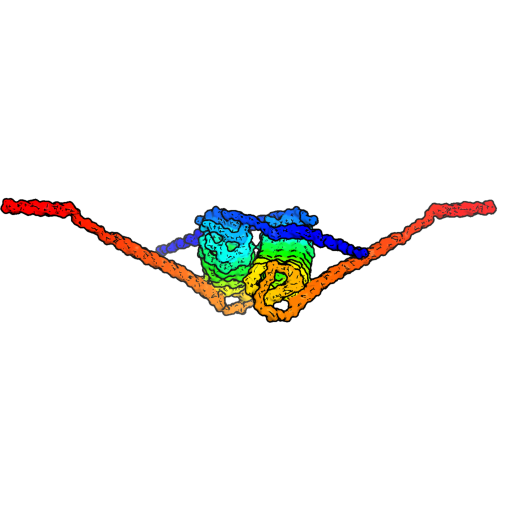O O . GLU A 1 220 ? 14.618 27.426 -9.794 1 89.36 220 GLU A O 1
ATOM 1730 N N . CYS A 1 221 ? 16.292 26.385 -10.811 1 92.32 221 CYS A N 1
ATOM 1731 C CA . CYS A 1 221 ? 17.103 26.471 -9.603 1 92.32 221 CYS A CA 1
ATOM 1732 C C . CYS A 1 221 ? 17.375 27.924 -9.231 1 92.32 221 CYS A C 1
ATOM 1734 O O . CYS A 1 221 ? 17.278 28.298 -8.061 1 92.32 221 CYS A O 1
ATOM 1736 N N . VAL A 1 222 ? 17.66 28.721 -10.181 1 91.32 222 VAL A N 1
ATOM 1737 C CA . VAL A 1 222 ? 17.948 30.133 -9.958 1 91.32 222 VAL A CA 1
ATOM 1738 C C . VAL A 1 222 ? 16.701 30.838 -9.429 1 91.32 222 VAL A C 1
ATOM 1740 O O . VAL A 1 222 ? 16.783 31.645 -8.499 1 91.32 222 VAL A O 1
ATOM 1743 N N . LYS A 1 223 ? 15.622 30.463 -10.02 1 90.95 223 LYS A N 1
ATOM 1744 C CA . LYS A 1 223 ? 14.368 31.071 -9.586 1 90.95 223 LYS A CA 1
ATOM 1745 C C . LYS A 1 223 ? 14.062 30.723 -8.132 1 90.95 223 LYS A C 1
ATOM 1747 O O . LYS A 1 223 ? 13.631 31.581 -7.36 1 90.95 223 LYS A O 1
ATOM 1752 N N . VAL A 1 224 ? 14.305 29.49 -7.798 1 93.02 224 VAL A N 1
ATOM 1753 C CA . VAL A 1 224 ? 14.058 29.04 -6.432 1 93.02 224 VAL A CA 1
ATOM 1754 C C . VAL A 1 224 ? 15.027 29.734 -5.477 1 93.02 224 VAL A C 1
ATOM 1756 O O . VAL A 1 224 ? 14.624 30.211 -4.413 1 93.02 224 VAL A O 1
ATOM 1759 N N . LEU A 1 225 ? 16.243 29.808 -5.849 1 91.76 225 LEU A N 1
ATOM 1760 C CA . LEU A 1 225 ? 17.244 30.475 -5.024 1 91.76 225 LEU A CA 1
ATOM 1761 C C . LEU A 1 225 ? 16.868 31.933 -4.783 1 91.76 225 LEU A C 1
ATOM 1763 O O . LEU A 1 225 ? 16.959 32.424 -3.656 1 91.76 225 LEU A O 1
ATOM 1767 N N . THR A 1 226 ? 16.475 32.571 -5.827 1 90.63 226 THR A N 1
ATOM 1768 C CA . THR A 1 226 ? 16.067 33.967 -5.714 1 90.63 226 THR A CA 1
ATOM 1769 C C . THR A 1 226 ? 14.879 34.109 -4.767 1 90.63 226 THR A C 1
ATOM 1771 O O . THR A 1 226 ? 14.85 35.014 -3.931 1 90.63 226 THR A O 1
ATOM 1774 N N . TRP A 1 227 ? 14.02 33.211 -4.906 1 92.54 227 TRP A N 1
ATOM 1775 C CA . TRP A 1 227 ? 12.816 33.247 -4.082 1 92.54 227 TRP A CA 1
ATOM 1776 C C . TRP A 1 227 ? 13.156 33.023 -2.612 1 92.54 227 TRP A C 1
ATOM 1778 O O . TRP A 1 227 ? 12.704 33.772 -1.743 1 92.54 227 TRP A O 1
ATOM 1788 N N . VAL A 1 228 ? 13.941 32.011 -2.312 1 94.01 228 VAL A N 1
ATOM 1789 C CA . VAL A 1 228 ? 14.255 31.633 -0.939 1 94.01 228 VAL A CA 1
ATOM 1790 C C . VAL A 1 228 ? 15.084 32.731 -0.276 1 94.01 228 VAL A C 1
ATOM 1792 O O . VAL A 1 228 ? 14.927 33.002 0.917 1 94.01 228 VAL A O 1
ATOM 1795 N N . THR A 1 229 ? 15.856 33.355 -1.033 1 93.51 229 THR A N 1
ATOM 1796 C CA . THR A 1 229 ? 16.643 34.463 -0.504 1 93.51 229 THR A CA 1
ATOM 1797 C C . THR A 1 229 ? 15.758 35.678 -0.24 1 93.51 229 THR A C 1
ATOM 1799 O O . THR A 1 229 ? 15.858 36.308 0.815 1 93.51 229 THR A O 1
ATOM 1802 N N . LYS A 1 230 ? 14.944 35.961 -1.191 1 92.74 230 LYS A N 1
ATOM 1803 C CA . LYS A 1 230 ? 14.06 37.118 -1.084 1 92.74 230 LYS A CA 1
ATOM 1804 C C . LYS A 1 230 ? 13.191 37.033 0.167 1 92.74 230 LYS A C 1
ATOM 1806 O O . LYS A 1 230 ? 12.984 38.034 0.856 1 92.74 230 LYS A O 1
ATOM 1811 N N . TYR A 1 231 ? 12.777 35.847 0.511 1 94.61 231 TYR A N 1
ATOM 1812 C CA . TYR A 1 231 ? 11.822 35.698 1.604 1 94.61 231 TYR A CA 1
ATOM 1813 C C . TYR A 1 231 ? 12.479 35.053 2.818 1 94.61 231 TYR A C 1
ATOM 1815 O O . TYR A 1 231 ? 11.792 34.602 3.737 1 94.61 231 TYR A O 1
ATOM 1823 N N . SER A 1 232 ? 13.741 34.89 2.908 1 95.03 232 SER A N 1
ATOM 1824 C CA . SER A 1 232 ? 14.543 34.425 4.035 1 95.03 232 SER A CA 1
ATOM 1825 C C . SER A 1 232 ? 14.109 33.033 4.485 1 95.03 232 SER A C 1
ATOM 1827 O O . SER A 1 232 ? 13.89 32.8 5.676 1 95.03 232 SER A O 1
ATOM 1829 N N . ILE A 1 233 ? 13.917 32.167 3.482 1 96.73 233 ILE A N 1
ATOM 1830 C CA . ILE A 1 233 ? 13.595 30.773 3.764 1 96.73 233 ILE A CA 1
ATOM 1831 C C . ILE A 1 233 ? 14.882 29.978 3.972 1 96.73 233 ILE A C 1
ATOM 1833 O O . ILE A 1 233 ? 15.787 30.019 3.134 1 96.73 233 ILE A O 1
ATOM 1837 N N . PHE A 1 234 ? 14.978 29.346 5.09 1 97.22 234 PHE A N 1
ATOM 1838 C CA . PHE A 1 234 ? 16.137 28.5 5.354 1 97.22 234 PHE A CA 1
ATOM 1839 C C . PHE A 1 234 ? 16.02 27.175 4.611 1 97.22 234 PHE A C 1
ATOM 1841 O O . PHE A 1 234 ? 15.04 26.446 4.78 1 97.22 234 PHE A O 1
ATOM 1848 N N . VAL A 1 235 ? 16.957 26.876 3.766 1 96.17 235 VAL A N 1
ATOM 1849 C CA . VAL A 1 235 ? 16.956 25.652 2.972 1 96.17 235 VAL A CA 1
ATOM 1850 C C . VAL A 1 235 ? 18.087 24.736 3.432 1 96.17 235 VAL A C 1
ATOM 1852 O O . VAL A 1 235 ? 19.244 25.157 3.509 1 96.17 235 VAL A O 1
ATOM 1855 N N . ASP A 1 236 ? 17.701 23.504 3.75 1 94.83 236 ASP A N 1
ATOM 1856 C CA . ASP A 1 236 ? 18.675 22.498 4.163 1 94.83 236 ASP A CA 1
ATOM 1857 C C . ASP A 1 236 ? 18.652 21.293 3.226 1 94.83 236 ASP A C 1
ATOM 1859 O O . ASP A 1 236 ? 17.637 20.601 3.121 1 94.83 236 ASP A O 1
ATOM 1863 N N . PRO A 1 237 ? 19.699 21 2.629 1 93.4 237 PRO A N 1
ATOM 1864 C CA . PRO A 1 237 ? 20.977 21.708 2.521 1 93.4 237 PRO A CA 1
ATOM 1865 C C . PRO A 1 237 ? 20.884 22.966 1.661 1 93.4 237 PRO A C 1
ATOM 1867 O O . PRO A 1 237 ? 19.91 23.145 0.925 1 93.4 237 PRO A O 1
ATOM 1870 N N . GLN A 1 238 ? 21.957 23.815 1.795 1 90.91 238 GLN A N 1
ATOM 1871 C CA . GLN A 1 238 ? 21.976 25.062 1.036 1 90.91 238 GLN A CA 1
ATOM 1872 C C . GLN A 1 238 ? 22 24.792 -0.465 1 90.91 238 GLN A C 1
ATOM 1874 O O . GLN A 1 238 ? 22.7 23.888 -0.928 1 90.91 238 GLN A O 1
ATOM 1879 N N . ILE A 1 239 ? 21.223 25.582 -1.176 1 87.98 239 ILE A N 1
ATOM 1880 C CA . ILE A 1 239 ? 21.133 25.436 -2.625 1 87.98 239 ILE A CA 1
ATOM 1881 C C . ILE A 1 239 ? 22.184 26.315 -3.299 1 87.98 239 ILE A C 1
ATOM 1883 O O . ILE A 1 239 ? 22.342 27.486 -2.945 1 87.98 239 ILE A O 1
ATOM 1887 N N . ASN A 1 240 ? 22.953 25.671 -4.103 1 87.15 240 ASN A N 1
ATOM 1888 C CA . ASN A 1 240 ? 23.91 26.392 -4.935 1 87.15 240 ASN A CA 1
ATOM 1889 C C . ASN A 1 240 ? 23.692 26.103 -6.418 1 87.15 240 ASN A C 1
ATOM 1891 O O . ASN A 1 240 ? 23.862 24.968 -6.866 1 87.15 240 ASN A O 1
ATOM 1895 N N . CYS A 1 241 ? 23.278 27.121 -7.127 1 87.97 241 CYS A N 1
ATOM 1896 C CA . CYS A 1 241 ? 22.989 26.949 -8.546 1 87.97 241 CYS A CA 1
ATOM 1897 C C . CYS A 1 241 ? 24.17 27.393 -9.401 1 87.97 241 CYS A C 1
ATOM 1899 O O . CYS A 1 241 ? 24.857 28.359 -9.064 1 87.97 241 CYS A O 1
ATOM 1901 N N . SER A 1 242 ? 24.561 26.617 -10.391 1 81.38 242 SER A N 1
ATOM 1902 C CA . SER A 1 242 ? 25.645 26.933 -11.316 1 81.38 242 SER A CA 1
ATOM 1903 C C . SER A 1 242 ? 25.115 27.177 -12.725 1 81.38 242 SER A C 1
ATOM 1905 O O . SER A 1 242 ? 25.044 26.251 -13.536 1 81.38 242 SER A O 1
ATOM 1907 N N . VAL A 1 243 ? 24.487 28.251 -12.911 1 74.62 243 VAL A N 1
ATOM 1908 C CA . VAL A 1 243 ? 23.968 28.513 -14.249 1 74.62 243 VAL A CA 1
ATOM 1909 C C . VAL A 1 243 ? 24.893 29.483 -14.981 1 74.62 243 VAL A C 1
ATOM 1911 O O . VAL A 1 243 ? 25.463 30.389 -14.369 1 74.62 243 VAL A O 1
ATOM 1914 N N . VAL A 1 244 ? 25.361 29.154 -16.184 1 64.76 244 VAL A N 1
ATOM 1915 C CA . VAL A 1 244 ? 26.277 29.94 -17.004 1 64.76 244 VAL A CA 1
ATOM 1916 C C . VAL A 1 244 ? 25.721 31.349 -17.195 1 64.76 244 VAL A C 1
ATOM 1918 O O . VAL A 1 244 ? 26.439 32.336 -17.018 1 64.76 244 VAL A O 1
ATOM 1921 N N . ASP A 1 245 ? 24.514 31.539 -17.848 1 64.22 245 ASP A N 1
ATOM 1922 C CA . ASP A 1 245 ? 23.925 32.854 -18.083 1 64.22 245 ASP A CA 1
ATOM 1923 C C . ASP A 1 245 ? 22.594 32.999 -17.348 1 64.22 245 ASP A C 1
ATOM 1925 O O . ASP A 1 245 ? 21.576 32.46 -17.785 1 64.22 245 ASP A O 1
ATOM 1929 N N . GLU A 1 246 ? 22.649 33.513 -16.225 1 66.17 246 GLU A N 1
ATOM 1930 C CA . GLU A 1 246 ? 21.486 33.714 -15.366 1 66.17 246 GLU A CA 1
ATOM 1931 C C . GLU A 1 246 ? 20.52 34.729 -15.972 1 66.17 246 GLU A C 1
ATOM 1933 O O . GLU A 1 246 ? 19.337 34.751 -15.626 1 66.17 246 GLU A O 1
ATOM 1938 N N . SER A 1 247 ? 21.066 35.618 -16.782 1 65.91 247 SER A N 1
ATOM 1939 C CA . SER A 1 247 ? 20.246 36.706 -17.303 1 65.91 247 SER A CA 1
ATOM 1940 C C . SER A 1 247 ? 19.051 36.172 -18.086 1 65.91 247 SER A C 1
ATOM 1942 O O . SER A 1 247 ? 17.988 36.795 -18.109 1 65.91 247 SER A O 1
ATOM 1944 N N . HIS A 1 248 ? 19.247 34.99 -18.643 1 68.78 248 HIS A N 1
ATOM 1945 C CA . HIS A 1 248 ? 18.176 34.465 -19.481 1 68.78 248 HIS A CA 1
ATOM 1946 C C . HIS A 1 248 ? 17.086 33.812 -18.637 1 68.78 248 HIS A C 1
ATOM 1948 O O . HIS A 1 248 ? 15.983 33.559 -19.126 1 68.78 248 HIS A O 1
ATOM 1954 N N . CYS A 1 249 ? 17.422 33.558 -17.428 1 75.33 249 CYS A N 1
ATOM 1955 C CA . CYS A 1 249 ? 16.468 32.833 -16.596 1 75.33 249 CYS A CA 1
ATOM 1956 C C . CYS A 1 249 ? 15.504 33.792 -15.909 1 75.33 249 CYS A C 1
ATOM 1958 O O . CYS A 1 249 ? 14.494 33.366 -15.345 1 75.33 249 CYS A O 1
ATOM 1960 N N . ALA A 1 250 ? 15.833 35.11 -15.909 1 62.23 250 ALA A N 1
ATOM 1961 C CA . ALA A 1 250 ? 15.093 36.088 -15.116 1 62.23 250 ALA A CA 1
ATOM 1962 C C . ALA A 1 250 ? 13.691 36.303 -15.678 1 62.23 250 ALA A C 1
ATOM 1964 O O . ALA A 1 250 ? 13.516 37.012 -16.672 1 62.23 250 ALA A O 1
ATOM 1965 N N . SER A 1 251 ? 13.129 35.261 -16.285 1 57.94 251 SER A N 1
ATOM 1966 C CA . SER A 1 251 ? 11.833 35.559 -16.887 1 57.94 251 SER A CA 1
ATOM 1967 C C . SER A 1 251 ? 10.867 36.138 -15.859 1 57.94 251 SER A C 1
ATOM 1969 O O . SER A 1 251 ? 11.136 36.102 -14.657 1 57.94 251 SER A O 1
ATOM 1971 N N . ASN A 1 252 ? 9.501 36.303 -16.389 1 56.49 252 ASN A N 1
ATOM 1972 C CA . ASN A 1 252 ? 8.287 36.957 -15.912 1 56.49 252 ASN A CA 1
ATOM 1973 C C . ASN A 1 252 ? 7.778 36.322 -14.622 1 56.49 252 ASN A C 1
ATOM 1975 O O . ASN A 1 252 ? 7.197 35.235 -14.646 1 56.49 252 ASN A O 1
ATOM 1979 N N . ALA A 1 253 ? 8.342 36.668 -13.464 1 62.17 253 ALA A N 1
ATOM 1980 C CA . ALA A 1 253 ? 8.045 36.376 -12.064 1 62.17 253 ALA A CA 1
ATOM 1981 C C . ALA A 1 253 ? 6.555 36.54 -11.774 1 62.17 253 ALA A C 1
ATOM 1983 O O . ALA A 1 253 ? 6.125 36.434 -10.623 1 62.17 253 ALA A O 1
ATOM 1984 N N . THR A 1 254 ? 5.703 36.566 -12.784 1 74.72 254 THR A N 1
ATOM 1985 C CA . THR A 1 254 ? 4.307 36.923 -12.553 1 74.72 254 THR A CA 1
ATOM 1986 C C . THR A 1 254 ? 3.542 35.749 -11.95 1 74.72 254 THR A C 1
ATOM 1988 O O . THR A 1 254 ? 2.747 35.929 -11.025 1 74.72 254 THR A O 1
ATOM 1991 N N . VAL A 1 255 ? 3.874 34.526 -12.267 1 82.8 255 VAL A N 1
ATOM 1992 C CA . VAL A 1 255 ? 3.092 33.39 -11.792 1 82.8 255 VAL A CA 1
ATOM 1993 C C . VAL A 1 255 ? 3.389 33.139 -10.315 1 82.8 255 VAL A C 1
ATOM 1995 O O . VAL A 1 255 ? 2.476 32.887 -9.526 1 82.8 255 VAL A O 1
ATOM 1998 N N . GLU A 1 256 ? 4.624 33.35 -9.906 1 88.76 256 GLU A N 1
ATOM 1999 C CA . GLU A 1 256 ? 5.028 33.139 -8.519 1 88.76 256 GLU A CA 1
ATOM 2000 C C . GLU A 1 256 ? 4.469 34.229 -7.61 1 88.76 256 GLU A C 1
ATOM 2002 O O . GLU A 1 256 ? 3.999 33.944 -6.506 1 88.76 256 GLU A O 1
ATOM 2007 N N . GLU A 1 257 ? 4.431 35.343 -8.126 1 90.45 257 GLU A N 1
ATOM 2008 C CA . GLU A 1 257 ? 3.926 36.465 -7.341 1 90.45 257 GLU A CA 1
ATOM 2009 C C . GLU A 1 257 ? 2.417 36.361 -7.137 1 90.45 257 GLU A C 1
ATOM 2011 O O . GLU A 1 257 ? 1.905 36.696 -6.067 1 90.45 257 GLU A O 1
ATOM 2016 N N . ASP A 1 258 ? 1.816 35.919 -8.117 1 91.16 258 ASP A N 1
ATOM 2017 C CA . ASP A 1 258 ? 0.374 35.73 -7.994 1 91.16 258 ASP A CA 1
ATOM 2018 C C . ASP A 1 258 ? 0.048 34.646 -6.968 1 91.16 258 ASP A C 1
ATOM 2020 O O . ASP A 1 258 ? -0.865 34.808 -6.155 1 91.16 258 ASP A O 1
ATOM 2024 N N . ALA A 1 259 ? 0.816 33.654 -7.048 1 91.25 259 ALA A N 1
ATOM 2025 C CA . ALA A 1 259 ? 0.596 32.576 -6.088 1 91.25 259 ALA A CA 1
ATOM 2026 C C . ALA A 1 259 ? 0.87 33.046 -4.662 1 91.25 259 ALA A C 1
ATOM 2028 O O . ALA A 1 259 ? 0.135 32.7 -3.735 1 91.25 259 ALA A O 1
ATOM 2029 N N . PHE A 1 260 ? 1.814 33.881 -4.473 1 93.79 260 PHE A N 1
ATOM 2030 C CA . PHE A 1 260 ? 2.18 34.428 -3.172 1 93.79 260 PHE A CA 1
ATOM 2031 C C . PHE A 1 260 ? 1.09 35.356 -2.649 1 93.79 260 PHE A C 1
ATOM 2033 O O . PHE A 1 260 ? 0.709 35.277 -1.479 1 93.79 260 PHE A O 1
ATOM 2040 N N . ALA A 1 261 ? 0.615 36.097 -3.526 1 93.97 261 ALA A N 1
ATOM 2041 C CA . ALA A 1 261 ? -0.444 37.031 -3.154 1 93.97 261 ALA A CA 1
ATOM 2042 C C . ALA A 1 261 ? -1.717 36.288 -2.76 1 93.97 261 ALA A C 1
ATOM 2044 O O . ALA A 1 261 ? -2.383 36.655 -1.788 1 93.97 261 ALA A O 1
ATOM 2045 N N . ALA A 1 262 ? -1.978 35.364 -3.508 1 92.55 262 ALA A N 1
ATOM 2046 C CA . ALA A 1 262 ? -3.151 34.558 -3.181 1 92.55 262 ALA A CA 1
ATOM 2047 C C . ALA A 1 262 ? -3 33.899 -1.813 1 92.55 262 ALA A C 1
ATOM 2049 O O . ALA A 1 262 ? -3.951 33.856 -1.03 1 92.55 262 ALA A O 1
ATOM 2050 N N . CYS A 1 263 ? -1.88 33.428 -1.524 1 93.38 263 CYS A N 1
ATOM 2051 C CA . CYS A 1 263 ? -1.588 32.783 -0.249 1 93.38 263 CYS A CA 1
ATOM 2052 C C . CYS A 1 263 ? -1.697 33.775 0.902 1 93.38 263 CYS A C 1
ATOM 2054 O O . CYS A 1 263 ? -2.292 33.468 1.937 1 93.38 263 CYS A O 1
ATOM 2056 N N . GLN A 1 264 ? -1.199 34.957 0.73 1 94.21 264 GLN A N 1
ATOM 2057 C CA . GLN A 1 264 ? -1.258 35.995 1.753 1 94.21 264 GLN A CA 1
ATOM 2058 C C . GLN A 1 264 ? -2.699 36.407 2.037 1 94.21 264 GLN A C 1
ATOM 2060 O O . GLN A 1 264 ? -3.074 36.618 3.193 1 94.21 264 GLN A O 1
ATOM 2065 N N . SER A 1 265 ? -3.44 36.446 0.967 1 93.3 265 SER A N 1
ATOM 2066 C CA . SER A 1 265 ? -4.851 36.785 1.123 1 93.3 265 SER A CA 1
ATOM 2067 C C . SER A 1 265 ? -5.593 35.71 1.91 1 93.3 265 SER A C 1
ATOM 2069 O O . SER A 1 265 ? -6.425 36.023 2.764 1 93.3 265 SER A O 1
ATOM 2071 N N . ALA A 1 266 ? -5.223 34.582 1.592 1 90.61 266 ALA A N 1
ATOM 2072 C CA . ALA A 1 266 ? -5.844 33.475 2.315 1 90.61 266 ALA A CA 1
ATOM 2073 C C . ALA A 1 266 ? -5.487 33.52 3.798 1 90.61 266 ALA A C 1
ATOM 2075 O O . ALA A 1 266 ? -6.327 33.234 4.654 1 90.61 266 ALA A O 1
ATOM 2076 N N . TYR A 1 267 ? -4.356 33.881 4.157 1 90.68 267 TYR A N 1
ATOM 2077 C CA . TYR A 1 267 ? -3.899 34.001 5.537 1 90.68 267 TYR A CA 1
ATOM 2078 C C . TYR A 1 267 ? -4.684 35.075 6.28 1 90.68 267 TYR A C 1
ATOM 2080 O O . TYR A 1 267 ? -5.145 34.851 7.402 1 90.68 267 TYR A O 1
ATOM 2088 N N . GLN A 1 268 ? -4.783 36.155 5.565 1 89.63 268 GLN A N 1
ATOM 2089 C CA . GLN A 1 268 ? -5.474 37.285 6.177 1 89.63 268 GLN A CA 1
ATOM 2090 C C . GLN A 1 268 ? -6.96 36.989 6.358 1 89.63 268 GLN A C 1
ATOM 2092 O O . GLN A 1 268 ? -7.558 37.377 7.364 1 89.63 268 GLN A O 1
ATOM 2097 N N . GLN A 1 269 ? -7.494 36.346 5.453 1 85.61 269 GLN A N 1
ATOM 2098 C CA . GLN A 1 269 ? -8.905 35.988 5.555 1 85.61 269 GLN A CA 1
ATOM 2099 C C . GLN A 1 269 ? -9.152 35.061 6.742 1 85.61 269 GLN A C 1
ATOM 2101 O O . GLN A 1 269 ? -10.154 35.2 7.447 1 85.61 269 GLN A O 1
ATOM 2106 N N . GLN A 1 270 ? -8.315 34.198 6.883 1 82.99 270 GLN A N 1
ATOM 2107 C CA . GLN A 1 270 ? -8.451 33.269 8 1 82.99 270 GLN A CA 1
ATOM 2108 C C . GLN A 1 270 ? -8.309 33.991 9.336 1 82.99 270 GLN A C 1
ATOM 2110 O O . GLN A 1 270 ? -9.048 33.709 10.282 1 82.99 270 GLN A O 1
ATOM 2115 N N . ALA A 1 271 ? -7.43 34.847 9.378 1 78.74 271 ALA A N 1
ATOM 2116 C CA . ALA A 1 271 ? -7.251 35.661 10.577 1 78.74 271 ALA A CA 1
ATOM 2117 C C . ALA A 1 271 ? -8.477 36.531 10.837 1 78.74 271 ALA A C 1
ATOM 2119 O O . ALA A 1 271 ? -8.92 36.665 11.981 1 78.74 271 ALA A O 1
ATOM 2120 N N . ALA A 1 272 ? -8.977 37.043 9.721 1 79.99 272 ALA A N 1
ATOM 2121 C CA . ALA A 1 272 ? -10.154 37.9 9.841 1 79.99 272 ALA A CA 1
ATOM 2122 C C . ALA A 1 272 ? -11.356 37.112 10.354 1 79.99 272 ALA A C 1
ATOM 2124 O O . ALA A 1 272 ? -12.12 37.606 11.187 1 79.99 272 ALA A O 1
ATOM 2125 N N . THR A 1 273 ? -11.478 36.004 9.852 1 73.95 273 THR A N 1
ATOM 2126 C CA . THR A 1 273 ? -12.595 35.175 10.291 1 73.95 273 THR A CA 1
ATOM 2127 C C . THR A 1 273 ? -12.448 34.803 11.763 1 73.95 273 THR A C 1
ATOM 2129 O O . THR A 1 273 ? -13.427 34.814 12.513 1 73.95 273 THR A O 1
ATOM 2132 N N . HIS A 1 274 ? -11.315 34.535 12.148 1 74.03 274 HIS A N 1
ATOM 2133 C CA . HIS A 1 274 ? -11.085 34.251 13.56 1 74.03 274 HIS A CA 1
ATOM 2134 C C . HIS A 1 274 ? -11.428 35.458 14.428 1 74.03 274 HIS A C 1
ATOM 2136 O O . HIS A 1 274 ? -12.106 35.322 15.448 1 74.03 274 HIS A O 1
ATOM 2142 N N . TRP A 1 275 ? -10.997 36.591 13.937 1 72.62 275 TRP A N 1
ATOM 2143 C CA . TRP A 1 275 ? -11.27 37.815 14.684 1 72.62 275 TRP A CA 1
ATOM 2144 C C . TRP A 1 275 ? -12.756 38.155 14.646 1 72.62 275 TRP A C 1
ATOM 2146 O O . TRP A 1 275 ? -13.324 38.599 15.647 1 72.62 275 TRP A O 1
ATOM 2156 N N . ALA A 1 276 ? -13.345 37.783 13.519 1 72.69 276 ALA A N 1
ATOM 2157 C CA . ALA A 1 276 ? -14.785 38.012 13.428 1 72.69 276 ALA A CA 1
ATOM 2158 C C . ALA A 1 276 ? -15.547 37.094 14.38 1 72.69 276 ALA A C 1
ATOM 2160 O O . ALA A 1 276 ? -16.488 37.528 15.05 1 72.69 276 ALA A O 1
ATOM 2161 N N . VAL A 1 277 ? -15.124 35.986 14.53 1 70.99 277 VAL A N 1
ATOM 2162 C CA . VAL A 1 277 ? -15.766 35.035 15.431 1 70.99 277 VAL A CA 1
ATOM 2163 C C . VAL A 1 277 ? -15.534 35.457 16.88 1 70.99 277 VAL A C 1
ATOM 2165 O O . VAL A 1 277 ? -16.456 35.425 17.697 1 70.99 277 VAL A O 1
ATOM 2168 N N . VAL A 1 278 ? -14.37 35.975 17.195 1 76.75 278 VAL A N 1
ATOM 2169 C CA . VAL A 1 278 ? -14.053 36.435 18.543 1 76.75 278 VAL A CA 1
ATOM 2170 C C . VAL A 1 278 ? -14.903 37.656 18.887 1 76.75 278 VAL A C 1
ATOM 2172 O O . VAL A 1 278 ? -15.491 37.726 19.969 1 76.75 278 VAL A O 1
ATOM 2175 N N . VAL A 1 279 ? -15.023 38.488 17.929 1 82.05 279 VAL A N 1
ATOM 2176 C CA . VAL A 1 279 ? -15.803 39.702 18.145 1 82.05 279 VAL A CA 1
ATOM 2177 C C . VAL A 1 279 ? -17.285 39.35 18.263 1 82.05 279 VAL A C 1
ATOM 2179 O O . VAL A 1 279 ? -17.981 39.857 19.146 1 82.05 279 VAL A O 1
ATOM 2182 N N . CYS A 1 280 ? -17.751 38.462 17.468 1 80.66 280 CYS A N 1
ATOM 2183 C CA . CYS A 1 280 ? -19.147 38.042 17.514 1 80.66 280 CYS A CA 1
ATOM 2184 C C . CYS A 1 280 ? -19.457 37.321 18.821 1 80.66 280 CYS A C 1
ATOM 2186 O O . CYS A 1 280 ? -20.495 37.566 19.438 1 80.66 280 CYS A O 1
ATOM 2188 N N . THR A 1 281 ? -18.566 36.548 19.252 1 82.82 281 THR A N 1
ATOM 2189 C CA . THR A 1 281 ? -18.75 35.849 20.519 1 82.82 281 THR A CA 1
ATOM 2190 C C . THR A 1 281 ? -18.712 36.829 21.688 1 82.82 281 THR A C 1
ATOM 2192 O O . THR A 1 281 ? -19.517 36.727 22.617 1 82.82 281 THR A O 1
ATOM 2195 N N . ALA A 1 282 ? -17.797 37.782 21.609 1 87.32 282 ALA A N 1
ATOM 2196 C CA . ALA A 1 282 ? -17.723 38.821 22.633 1 87.32 282 ALA A CA 1
ATOM 2197 C C . ALA A 1 282 ? -19.008 39.643 22.672 1 87.32 282 ALA A C 1
ATOM 2199 O O . ALA A 1 282 ? -19.506 39.977 23.75 1 87.32 282 ALA A O 1
ATOM 2200 N N . LEU A 1 283 ? -19.55 39.922 21.544 1 88 283 LEU A N 1
ATOM 2201 C CA . LEU A 1 283 ? -20.799 40.669 21.447 1 88 283 LEU A CA 1
ATOM 2202 C C . LEU A 1 283 ? -21.963 39.855 22.003 1 88 283 LEU A C 1
ATOM 2204 O O . LEU A 1 283 ? -22.819 40.391 22.71 1 88 283 LEU A O 1
ATOM 2208 N N . VAL A 1 284 ? -22.031 38.586 21.762 1 88.42 284 VAL A N 1
ATOM 2209 C CA . VAL A 1 284 ? -23.077 37.711 22.282 1 88.42 284 VAL A CA 1
ATOM 2210 C C . VAL A 1 284 ? -22.96 37.61 23.801 1 88.42 284 VAL A C 1
ATOM 2212 O O . VAL A 1 284 ? -23.964 37.681 24.514 1 88.42 284 VAL A O 1
ATOM 2215 N N . VAL A 1 285 ? -21.733 37.483 24.258 1 88.88 285 VAL A N 1
ATOM 2216 C CA . VAL A 1 285 ? -21.502 37.424 25.697 1 88.88 285 VAL A CA 1
ATOM 2217 C C . VAL A 1 285 ? -21.898 38.752 26.339 1 88.88 285 VAL A C 1
ATOM 2219 O O . VAL A 1 285 ? -22.515 38.773 27.407 1 88.88 285 VAL A O 1
ATOM 2222 N N . LEU A 1 286 ? -21.616 39.908 25.698 1 88.94 286 LEU A N 1
ATOM 2223 C CA . LEU A 1 286 ? -22.001 41.23 26.179 1 88.94 286 LEU A CA 1
ATOM 2224 C C . LEU A 1 286 ? -23.518 41.379 26.203 1 88.94 286 LEU A C 1
ATOM 2226 O O . LEU A 1 286 ? -24.082 41.88 27.179 1 88.94 286 LEU A O 1
ATOM 2230 N N . VAL A 1 287 ? -24.259 40.878 25.206 1 88.66 287 VAL A N 1
ATOM 2231 C CA . VAL A 1 287 ? -25.715 40.938 25.137 1 88.66 287 VAL A CA 1
ATOM 2232 C C . VAL A 1 287 ? -26.321 40.05 26.221 1 88.66 287 VAL A C 1
ATOM 2234 O O . VAL A 1 287 ? -27.268 40.45 26.903 1 88.66 287 VAL A O 1
ATOM 2237 N N . LEU A 1 288 ? -25.73 38.897 26.459 1 89 288 LEU A N 1
ATOM 2238 C CA . LEU A 1 288 ? -26.208 37.989 27.496 1 89 288 LEU A CA 1
ATOM 2239 C C . LEU A 1 288 ? -25.99 38.585 28.883 1 89 288 LEU A C 1
ATOM 2241 O O . LEU A 1 288 ? -26.858 38.477 29.753 1 89 288 LEU A O 1
ATOM 2245 N N . ALA A 1 289 ? -24.859 39.257 29.046 1 89.72 289 ALA A N 1
ATOM 2246 C CA . ALA A 1 289 ? -24.581 39.938 30.308 1 89.72 289 ALA A CA 1
ATOM 2247 C C . ALA A 1 289 ? -25.566 41.079 30.544 1 89.72 289 ALA A C 1
ATOM 2249 O O . ALA A 1 289 ? -26.053 41.267 31.662 1 89.72 289 ALA A O 1
ATOM 2250 N N . ILE A 1 290 ? -25.901 41.795 29.536 1 88.8 290 ILE A N 1
ATOM 2251 C CA . ILE A 1 290 ? -26.854 42.896 29.624 1 88.8 290 ILE A CA 1
ATOM 2252 C C . ILE A 1 290 ? -28.243 42.351 29.949 1 88.8 290 ILE A C 1
ATOM 2254 O O . ILE A 1 290 ? -28.934 42.878 30.824 1 88.8 290 ILE A O 1
ATOM 2258 N N . VAL A 1 291 ? -28.692 41.225 29.394 1 87.6 291 VAL A N 1
ATOM 2259 C CA . VAL A 1 291 ? -29.995 40.616 29.641 1 87.6 291 VAL A CA 1
ATOM 2260 C C . VAL A 1 291 ? -30.052 40.079 31.07 1 87.6 291 VAL A C 1
ATOM 2262 O O . VAL A 1 291 ? -31.051 40.261 31.769 1 87.6 291 VAL A O 1
ATOM 2265 N N . LEU A 1 292 ? -29.02 39.519 31.531 1 87.28 292 LEU A N 1
ATOM 2266 C CA . LEU A 1 292 ? -28.966 38.992 32.89 1 87.28 292 LEU A CA 1
ATOM 2267 C C . LEU A 1 292 ? -29.006 40.122 33.913 1 87.28 292 LEU A C 1
ATOM 2269 O O . LEU A 1 292 ? -29.674 40.009 34.943 1 87.28 292 LEU A O 1
ATOM 2273 N N . THR A 1 293 ? -28.337 41.284 33.668 1 87.49 293 THR A N 1
ATOM 2274 C CA . THR A 1 293 ? -28.367 42.449 34.545 1 87.49 293 THR A CA 1
ATOM 2275 C C . THR A 1 293 ? -29.765 43.06 34.586 1 87.49 293 THR A C 1
ATOM 2277 O O . THR A 1 293 ? -30.242 43.462 35.649 1 87.49 293 THR A O 1
ATOM 2280 N N . ILE A 1 294 ? -30.514 43.041 33.499 1 85.04 294 ILE A N 1
ATOM 2281 C CA . ILE A 1 294 ? -31.871 43.57 33.426 1 85.04 294 ILE A CA 1
ATOM 2282 C C . ILE A 1 294 ? -32.823 42.658 34.197 1 85.04 294 ILE A C 1
ATOM 2284 O O . ILE A 1 294 ? -33.664 43.134 34.963 1 85.04 294 ILE A O 1
ATOM 2288 N N . LEU A 1 295 ? -32.718 41.352 34.11 1 84.51 295 LEU A N 1
ATOM 2289 C CA . LEU A 1 295 ? -33.557 40.393 34.821 1 84.51 295 LEU A CA 1
ATOM 2290 C C . LEU A 1 295 ? -33.282 40.438 36.32 1 84.51 295 LEU A C 1
ATOM 2292 O O . LEU A 1 295 ? -34.209 40.348 37.128 1 84.51 295 LEU A O 1
ATOM 2296 N N . TRP A 1 296 ? -31.982 40.608 36.635 1 83.41 296 TRP A N 1
ATOM 2297 C CA . TRP A 1 296 ? -31.594 40.722 38.037 1 83.41 296 TRP A CA 1
ATOM 2298 C C . TRP A 1 296 ? -32.133 42.01 38.649 1 83.41 296 TRP A C 1
ATOM 2300 O O . TRP A 1 296 ? -32.628 42.009 39.778 1 83.41 296 TRP A O 1
ATOM 2310 N N . ARG A 1 297 ? -32.208 43.129 37.932 1 81.62 297 ARG A N 1
ATOM 2311 C CA . ARG A 1 297 ? -32.742 44.404 38.397 1 81.62 297 ARG A CA 1
ATOM 2312 C C . ARG A 1 297 ? -34.26 44.347 38.529 1 81.62 297 ARG A C 1
ATOM 2314 O O . ARG A 1 297 ? -34.828 44.907 39.469 1 81.62 297 ARG A O 1
ATOM 2321 N N . ARG A 1 298 ? -34.875 43.593 37.716 1 76.4 298 ARG A N 1
ATOM 2322 C CA . ARG A 1 298 ? -36.325 43.441 37.774 1 76.4 298 ARG A CA 1
ATOM 2323 C C . ARG A 1 298 ? -36.736 42.561 38.95 1 76.4 298 ARG A C 1
ATOM 2325 O O . ARG A 1 298 ? -37.75 42.82 39.601 1 76.4 298 ARG A O 1
ATOM 2332 N N . ARG A 1 299 ? -36.013 41.557 39.209 1 72.63 299 ARG A N 1
ATOM 2333 C CA . ARG A 1 299 ? -36.303 40.683 40.341 1 72.63 299 ARG A CA 1
ATOM 2334 C C . ARG A 1 299 ? -36.069 41.405 41.664 1 72.63 299 ARG A C 1
ATOM 2336 O O . ARG A 1 299 ? -36.815 41.207 42.626 1 72.63 299 ARG A O 1
ATOM 2343 N N . TRP A 1 300 ? -35.067 42.286 41.643 1 66.25 300 TRP A N 1
ATOM 2344 C CA . TRP A 1 300 ? -34.773 43.001 42.881 1 66.25 300 TRP A CA 1
ATOM 2345 C C . TRP A 1 300 ? -35.749 44.155 43.088 1 66.25 300 TRP A C 1
ATOM 2347 O O . TRP A 1 300 ? -36 44.568 44.223 1 66.25 300 TRP A O 1
ATOM 2357 N N . ARG A 1 301 ? -36.326 44.721 42.05 1 62.77 301 ARG A N 1
ATOM 2358 C CA . ARG A 1 301 ? -37.307 45.789 42.212 1 62.77 301 ARG A CA 1
ATOM 2359 C C . ARG A 1 301 ? -38.703 45.22 42.439 1 62.77 301 ARG A C 1
ATOM 2361 O O . ARG A 1 301 ? -39.687 45.963 42.455 1 62.77 301 ARG A O 1
ATOM 2368 N N . ARG A 1 302 ? -38.819 43.916 42.476 1 59.17 302 ARG A N 1
ATOM 2369 C CA . ARG A 1 302 ? -40.143 43.48 42.91 1 59.17 302 ARG A CA 1
ATOM 2370 C C . ARG A 1 302 ? -40.508 44.096 44.256 1 59.17 302 ARG A C 1
ATOM 2372 O O . ARG A 1 302 ? -39.728 44.029 45.208 1 59.17 302 ARG A O 1
ATOM 2379 N N . PRO A 1 303 ? -41.433 45.028 44.239 1 56.37 303 PRO A N 1
ATOM 2380 C CA . PRO A 1 303 ? -41.884 45.693 45.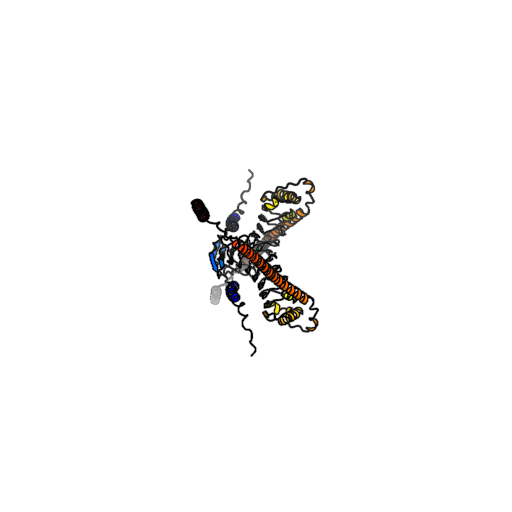464 1 56.37 303 PRO A CA 1
ATOM 2381 C C . PRO A 1 303 ? -42.206 44.709 46.586 1 56.37 303 PRO A C 1
ATOM 2383 O O . PRO A 1 303 ? -42.687 43.604 46.324 1 56.37 303 PRO A O 1
ATOM 2386 N N . GLN A 1 304 ? -41.473 44.712 47.64 1 51.76 304 GLN A N 1
ATOM 2387 C CA . GLN A 1 304 ? -41.868 44.035 48.871 1 51.76 304 GLN A CA 1
ATOM 2388 C C . GLN A 1 304 ? -43.352 44.245 49.162 1 51.76 304 GLN A C 1
ATOM 2390 O O . GLN A 1 304 ? -43.879 45.343 48.967 1 51.76 304 GLN A O 1
ATOM 2395 N N . PRO A 1 305 ? -44.21 43.268 49.123 1 52.92 305 PRO A N 1
ATOM 2396 C CA . PRO A 1 305 ? -45.603 43.484 49.521 1 52.92 305 PRO A CA 1
ATOM 2397 C C . PRO A 1 305 ? -45.731 44.329 50.786 1 52.92 305 PRO A C 1
ATOM 2399 O O . PRO A 1 305 ? -44.976 44.135 51.742 1 52.92 305 PRO A O 1
ATOM 2402 N N . THR A 1 306 ? -45.937 45.57 50.669 1 50.23 306 THR A N 1
ATOM 2403 C CA . THR A 1 306 ? -46.286 46.356 51.848 1 50.23 306 THR A CA 1
ATOM 2404 C C . THR A 1 306 ? -47.285 45.605 52.723 1 50.23 306 THR A C 1
ATOM 2406 O O . THR A 1 306 ? -48.33 45.162 52.241 1 50.23 306 THR A O 1
ATOM 2409 N N . SER A 1 307 ? -46.83 44.819 53.684 1 51.94 307 SER A N 1
ATOM 2410 C CA . SER A 1 307 ? -47.68 44.212 54.702 1 51.94 307 SER A CA 1
ATOM 2411 C C . SER A 1 307 ? -48.773 45.174 55.156 1 51.94 307 SER A C 1
ATOM 2413 O O . SER A 1 307 ? -48.489 46.319 55.514 1 51.94 307 SER A O 1
ATOM 2415 N N . GLY A 1 308 ? -49.948 45.164 54.622 1 53.65 308 GLY A N 1
ATOM 2416 C CA . GLY A 1 308 ? -51.126 45.887 55.073 1 53.65 308 GLY A CA 1
ATOM 2417 C C . GLY A 1 308 ? -51.22 45.992 56.583 1 53.65 308 GLY A C 1
ATOM 2418 O O . GLY A 1 308 ? -50.473 45.328 57.305 1 53.65 308 GLY A O 1
ATOM 2419 N N . PRO A 1 309 ? -51.766 47.079 57.088 1 59.11 309 PRO A N 1
ATOM 2420 C CA . PRO A 1 309 ? -51.813 47.282 58.538 1 59.11 309 PRO A CA 1
ATOM 2421 C C . PRO A 1 309 ? -52.256 46.032 59.295 1 59.11 309 PRO A C 1
ATOM 2423 O O . PRO A 1 309 ? -53.008 45.214 58.758 1 59.11 309 PRO A O 1
ATOM 2426 N N . SER A 1 310 ? -51.506 45.472 60.219 1 58.57 310 SER A N 1
ATOM 2427 C CA . SER A 1 310 ? -51.796 44.288 61.022 1 58.57 310 SER A CA 1
ATOM 2428 C C . SER A 1 310 ? -53.208 44.341 61.596 1 58.57 310 SER A C 1
ATOM 2430 O O . SER A 1 310 ? -53.721 45.421 61.897 1 58.57 310 SER A O 1
ATOM 2432 N N . GLN A 1 311 ? -53.924 43.28 61.391 1 62.43 311 GLN A N 1
ATOM 2433 C CA . GLN A 1 311 ? -55.27 43.105 61.928 1 62.43 311 GLN A CA 1
ATOM 2434 C C . GLN A 1 311 ? -55.384 43.697 63.329 1 62.43 311 GLN A C 1
ATOM 2436 O O . GLN A 1 311 ? -56.439 44.21 63.708 1 62.43 311 GLN A O 1
ATOM 2441 N N . GLU A 1 312 ? -54.252 43.599 64.075 1 65.7 312 GLU A N 1
ATOM 2442 C CA . GLU A 1 312 ? -54.276 44.099 65.447 1 65.7 312 GLU A CA 1
ATOM 2443 C C . GLU A 1 312 ? -54.404 45.619 65.479 1 65.7 312 GLU A C 1
ATOM 2445 O O . GLU A 1 312 ? -55.091 46.171 66.341 1 65.7 312 GLU A O 1
ATOM 2450 N N . GLU A 1 313 ? -53.844 46.234 64.506 1 65.65 313 GLU A N 1
ATOM 2451 C CA . GLU A 1 313 ? -53.918 47.692 64.495 1 65.65 313 GLU A CA 1
ATOM 2452 C C . GLU A 1 313 ? -55.297 48.172 64.053 1 65.65 313 GLU A C 1
ATOM 2454 O O . GLU A 1 313 ? -55.818 49.155 64.584 1 65.65 313 GLU A O 1
ATOM 2459 N N . VAL A 1 314 ? -55.967 47.399 63.138 1 69.46 314 VAL A N 1
ATOM 2460 C CA . VAL A 1 314 ? -57.349 47.685 62.768 1 69.46 314 VAL A CA 1
ATOM 2461 C C . VAL A 1 314 ? -58.269 47.426 63.959 1 69.46 314 VAL A C 1
ATOM 2463 O O . VAL A 1 314 ? -59.198 48.196 64.213 1 69.46 314 VAL A O 1
ATOM 2466 N N . ARG A 1 315 ? -57.945 46.314 64.762 1 66.22 315 ARG A N 1
ATOM 2467 C CA . ARG A 1 315 ? -58.756 46.011 65.937 1 66.22 315 ARG A CA 1
ATOM 2468 C C . ARG A 1 315 ? -58.599 47.09 67.004 1 66.22 315 ARG A C 1
ATOM 2470 O O . ARG A 1 315 ? -59.572 47.472 67.656 1 66.22 315 ARG A O 1
ATOM 2477 N N . LYS A 1 316 ? -57.398 47.674 67.279 1 69.45 316 LYS A N 1
ATOM 2478 C CA . LYS A 1 316 ? -57.18 48.717 68.277 1 69.45 316 LYS A CA 1
ATOM 2479 C C . LYS A 1 316 ? -57.858 50.021 67.866 1 69.45 316 LYS A C 1
ATOM 2481 O O . LYS A 1 316 ? -58.418 50.728 68.707 1 69.45 316 LYS A O 1
ATOM 2486 N N . ARG A 1 317 ? -58.027 50.269 66.606 1 72.87 317 ARG A N 1
ATOM 2487 C CA . ARG A 1 317 ? -58.701 51.487 66.167 1 72.87 317 ARG A CA 1
ATOM 2488 C C . ARG A 1 317 ? -60.213 51.364 66.328 1 72.87 317 ARG A C 1
ATOM 2490 O O . ARG A 1 317 ? -60.883 52.329 66.702 1 72.87 317 ARG A O 1
ATOM 2497 N N . ARG A 1 318 ? -60.766 50.129 66.123 1 73.38 318 ARG A N 1
ATOM 2498 C CA . ARG A 1 318 ? -62.196 49.905 66.312 1 73.38 318 ARG A CA 1
ATOM 2499 C C . ARG A 1 318 ? -62.572 49.987 67.787 1 73.38 318 ARG A C 1
ATOM 2501 O O . ARG A 1 318 ? -63.634 50.51 68.134 1 73.38 318 ARG A O 1
ATOM 2508 N N . LEU A 1 319 ? -61.674 49.412 68.711 1 73.65 319 LEU A N 1
ATOM 2509 C CA . LEU A 1 319 ? -61.957 49.449 70.141 1 73.65 319 LEU A CA 1
ATOM 2510 C C . LEU A 1 319 ? -61.878 50.876 70.674 1 73.65 319 LEU A C 1
ATOM 2512 O O . LEU A 1 319 ? -62.674 51.268 71.53 1 73.65 319 LEU A O 1
ATOM 2516 N N . LEU A 1 320 ? -60.959 51.688 70.222 1 75.16 320 LEU A N 1
ATOM 2517 C CA . LEU A 1 320 ? -60.849 53.079 70.646 1 75.16 320 LEU A CA 1
ATOM 2518 C C . LEU A 1 320 ? -62.041 53.893 70.154 1 75.16 320 LEU A C 1
ATOM 2520 O O . LEU A 1 320 ? -62.547 54.758 70.873 1 75.16 320 LEU A O 1
ATOM 2524 N N . GLN A 1 321 ? -62.578 53.544 68.952 1 74.58 321 GLN A N 1
ATOM 2525 C CA . GLN A 1 321 ? -63.771 54.229 68.466 1 74.58 321 GLN A CA 1
ATOM 2526 C C . GLN A 1 321 ? -64.999 53.844 69.286 1 74.58 321 GLN A C 1
ATOM 2528 O O . GLN A 1 321 ? -65.876 54.676 69.527 1 74.58 321 GLN A O 1
ATOM 2533 N N . LYS A 1 322 ? -64.969 52.549 69.621 1 70.55 322 LYS A N 1
ATOM 2534 C CA . LYS A 1 322 ? -66.099 52.113 70.437 1 70.55 322 LYS A CA 1
ATOM 2535 C C . LYS A 1 322 ? -66.06 52.756 71.82 1 70.55 322 LYS A C 1
ATOM 2537 O O . LYS A 1 322 ? -67.103 53.108 72.376 1 70.55 322 LYS A O 1
ATOM 2542 N N . THR A 1 323 ? -64.925 52.937 72.461 1 72.67 323 THR A N 1
ATOM 2543 C CA . THR A 1 323 ? -64.814 53.548 73.781 1 72.67 323 THR A CA 1
ATOM 2544 C C . THR A 1 323 ? -65.074 55.05 73.705 1 72.67 323 THR A C 1
ATOM 2546 O O . THR A 1 323 ? -65.634 55.636 74.634 1 72.67 323 THR A O 1
ATOM 2549 N N . GLN A 1 324 ? -64.802 55.693 72.744 1 69.15 324 GLN A N 1
ATOM 2550 C CA . GLN A 1 324 ? -65.095 57.117 72.625 1 69.15 324 GLN A CA 1
ATOM 2551 C C . GLN A 1 324 ? -66.581 57.355 72.375 1 69.15 324 GLN A C 1
ATOM 2553 O O . GLN A 1 324 ? -67.15 58.333 72.865 1 69.15 324 GLN A O 1
ATOM 2558 N N . SER A 1 325 ? -67.22 56.458 71.601 1 69.83 325 SER A N 1
ATOM 2559 C CA . SER A 1 325 ? -68.658 56.619 71.414 1 69.83 325 SER A CA 1
ATOM 2560 C C . SER A 1 325 ? -69.416 56.372 72.715 1 69.83 325 SER A C 1
ATOM 2562 O O . SER A 1 325 ? -70.424 57.027 72.986 1 69.83 325 SER A O 1
ATOM 2564 N N . LYS A 1 326 ? -69.076 55.366 73.466 1 64.43 326 LYS A N 1
ATOM 2565 C CA . LYS A 1 326 ? -69.766 55.105 74.726 1 64.43 326 LYS A CA 1
ATOM 2566 C C . LYS A 1 326 ? -69.584 56.264 75.702 1 64.43 326 LYS A C 1
ATOM 2568 O O . LYS A 1 326 ? -70.471 56.548 76.509 1 64.43 326 LYS A O 1
ATOM 2573 N N . ASN A 1 327 ? -68.567 57.012 75.689 1 60.77 327 ASN A N 1
ATOM 2574 C CA . ASN A 1 327 ? -68.385 58.123 76.617 1 60.77 327 ASN A CA 1
ATOM 2575 C C . ASN A 1 327 ? -69.146 59.365 76.162 1 60.77 327 ASN A C 1
ATOM 2577 O O . ASN A 1 327 ? -69.336 60.301 76.94 1 60.77 327 ASN A O 1
ATOM 2581 N N . SER A 1 328 ? -69.451 59.588 74.989 1 60.73 328 SER A N 1
ATOM 2582 C CA . SER A 1 328 ? -70.207 60.773 74.597 1 60.73 328 SER A CA 1
ATOM 2583 C C . SER A 1 328 ? -71.676 60.644 74.983 1 60.73 328 SER A C 1
ATOM 2585 O O . SER A 1 328 ? -72.411 61.634 74.989 1 60.73 328 SER A O 1
ATOM 2587 N N . LEU A 1 329 ? -72.231 59.536 75.066 1 57 329 LEU A N 1
ATOM 2588 C CA . LEU A 1 329 ? -73.644 59.511 75.429 1 57 329 LEU A CA 1
ATOM 2589 C C . LEU A 1 329 ? -73.829 59.805 76.914 1 57 329 LEU A C 1
ATOM 2591 O O . LEU A 1 329 ? -74.959 59.861 77.405 1 57 329 LEU A O 1
ATOM 2595 N N . LYS A 1 330 ? -72.794 59.557 77.797 1 52.89 330 LYS A N 1
ATOM 2596 C CA . LYS A 1 330 ? -73.088 59.85 79.196 1 52.89 330 LYS A CA 1
ATOM 2597 C C . LYS A 1 330 ? -73.129 61.355 79.446 1 52.89 330 LYS A C 1
ATOM 2599 O O . LYS A 1 330 ? -73.578 61.802 80.504 1 52.89 330 LYS A O 1
ATOM 2604 N N . PHE A 1 331 ? -72.667 62.168 78.536 1 40.76 331 PHE A N 1
ATOM 2605 C CA . PHE A 1 331 ? -72.993 63.551 78.863 1 40.76 331 PHE A CA 1
ATOM 2606 C C . PHE A 1 331 ? -74.275 63.986 78.162 1 40.76 331 PHE A C 1
ATOM 2608 O O . PHE A 1 331 ? -74.518 63.61 77.014 1 40.76 331 PHE A O 1
ATOM 2615 N N . MET B 1 1 ? 14.303 61.097 29.067 1 26.19 1 MET B N 1
ATOM 2616 C CA . MET B 1 1 ? 14.403 59.852 29.823 1 26.19 1 MET B CA 1
ATOM 2617 C C . MET B 1 1 ? 13.362 58.843 29.35 1 26.19 1 MET B C 1
ATOM 2619 O O . MET B 1 1 ? 12.185 58.947 29.703 1 26.19 1 MET B O 1
ATOM 2623 N N . SER B 1 2 ? 13.427 58.41 28.047 1 29.4 2 SER B N 1
ATOM 2624 C CA . SER B 1 2 ? 12.471 57.762 27.155 1 29.4 2 SER B CA 1
ATOM 2625 C C . SER B 1 2 ? 12.208 56.321 27.581 1 29.4 2 SER B C 1
ATOM 2627 O O . SER B 1 2 ? 13.145 55.541 27.764 1 29.4 2 SER B O 1
ATOM 2629 N N . GLU B 1 3 ? 11.179 55.984 28.387 1 27.96 3 GLU B N 1
ATOM 2630 C CA . GLU B 1 3 ? 10.716 54.776 29.064 1 27.96 3 GLU B CA 1
ATOM 2631 C C . GLU B 1 3 ? 10.351 53.686 28.059 1 27.96 3 GLU B C 1
ATOM 2633 O O . GLU B 1 3 ? 9.457 53.872 27.231 1 27.96 3 GLU B O 1
ATOM 2638 N N . GLY B 1 4 ? 11.342 52.886 27.499 1 30.42 4 GLY B N 1
ATOM 2639 C CA . GLY B 1 4 ? 11.285 51.794 26.541 1 30.42 4 GLY B CA 1
ATOM 2640 C C . GLY B 1 4 ? 10.41 50.643 27 1 30.42 4 GLY B C 1
ATOM 2641 O O . GLY B 1 4 ? 10.47 50.235 28.162 1 30.42 4 GLY B O 1
ATOM 2642 N N . GLY B 1 5 ? 9.14 50.548 26.581 1 30.39 5 GLY B N 1
ATOM 2643 C CA . GLY B 1 5 ? 8.094 49.602 26.931 1 30.39 5 GLY B CA 1
ATOM 2644 C C . GLY B 1 5 ? 8.486 48.158 26.679 1 30.39 5 GLY B C 1
ATOM 2645 O O . GLY B 1 5 ? 9.065 47.839 25.638 1 30.39 5 GLY B O 1
ATOM 2646 N N . PRO B 1 6 ? 8.684 47.256 27.808 1 28.49 6 PRO B N 1
ATOM 2647 C CA . PRO B 1 6 ? 9.328 45.946 27.933 1 28.49 6 PRO B CA 1
ATOM 2648 C C . PRO B 1 6 ? 8.677 44.883 27.051 1 28.49 6 PRO B C 1
ATOM 2650 O O . PRO B 1 6 ? 8.182 45.194 25.965 1 28.49 6 PRO B O 1
ATOM 2653 N N . SER B 1 7 ? 7.977 43.748 27.661 1 28.39 7 SER B N 1
ATOM 2654 C CA . SER B 1 7 ? 8.185 42.334 27.953 1 28.39 7 SER B CA 1
ATOM 2655 C C . SER B 1 7 ? 7.253 41.455 27.125 1 28.39 7 SER B C 1
ATOM 2657 O O . SER B 1 7 ? 6.849 40.379 27.569 1 28.39 7 SER B O 1
ATOM 2659 N N . THR B 1 8 ? 6.597 41.82 26.044 1 32.69 8 THR B N 1
ATOM 2660 C CA . THR B 1 8 ? 5.532 40.911 25.636 1 32.69 8 THR B CA 1
ATOM 2661 C C . THR B 1 8 ? 6.111 39.596 25.121 1 32.69 8 THR B C 1
ATOM 2663 O O . THR B 1 8 ? 5.407 38.809 24.485 1 32.69 8 THR B O 1
ATOM 2666 N N . ASN B 1 9 ? 7.437 39.227 25.275 1 29.8 9 ASN B N 1
ATOM 2667 C CA . ASN B 1 9 ? 8.01 38.106 24.538 1 29.8 9 ASN B CA 1
ATOM 2668 C C . ASN B 1 9 ? 7.581 36.767 25.131 1 29.8 9 ASN B C 1
ATOM 2670 O O . ASN B 1 9 ? 8.132 35.723 24.781 1 29.8 9 ASN B O 1
ATOM 2674 N N . ARG B 1 10 ? 6.858 36.658 26.283 1 33.25 10 ARG B N 1
ATOM 2675 C CA . ARG B 1 10 ? 6.871 35.441 27.088 1 33.25 10 ARG B CA 1
ATOM 2676 C C . ARG B 1 10 ? 5.968 34.373 26.481 1 33.25 10 ARG B C 1
ATOM 2678 O O . ARG B 1 10 ? 5.985 33.218 26.914 1 33.25 10 ARG B O 1
ATOM 2685 N N . VAL B 1 11 ? 4.942 34.732 25.825 1 32.93 11 VAL B N 1
ATOM 2686 C CA . VAL B 1 11 ? 3.933 33.682 25.731 1 32.93 11 VAL B CA 1
ATOM 2687 C C . VAL B 1 11 ? 4.362 32.644 24.696 1 32.93 11 VAL B C 1
ATOM 2689 O O . VAL B 1 11 ? 3.677 31.639 24.495 1 32.93 11 VAL B O 1
ATOM 2692 N N . HIS B 1 12 ? 5.451 32.86 23.842 1 35.77 12 HIS B N 1
ATOM 2693 C CA . HIS B 1 12 ? 5.732 31.878 22.8 1 35.77 12 HIS B CA 1
ATOM 2694 C C . HIS B 1 12 ? 6.48 30.675 23.365 1 35.77 12 HIS B C 1
ATOM 2696 O O . HIS B 1 12 ? 6.733 29.704 22.648 1 35.77 12 HIS B O 1
ATOM 2702 N N . VAL B 1 13 ? 6.978 30.71 24.664 1 34.89 13 VAL B N 1
ATOM 2703 C CA . VAL B 1 13 ? 7.962 29.733 25.116 1 34.89 13 VAL B CA 1
ATOM 2704 C C . VAL B 1 13 ? 7.259 28.441 25.525 1 34.89 13 VAL B C 1
ATOM 2706 O O . VAL B 1 13 ? 7.822 27.351 25.393 1 34.89 13 VAL B O 1
ATOM 2709 N N . ALA B 1 14 ? 6.124 28.584 26.163 1 37.05 14 ALA B N 1
ATOM 2710 C CA . ALA B 1 14 ? 5.671 27.385 26.862 1 37.05 14 ALA B CA 1
ATOM 2711 C C . ALA B 1 14 ? 5.195 26.322 25.876 1 37.05 14 ALA B C 1
ATOM 2713 O O . ALA B 1 14 ? 5.351 25.123 26.122 1 37.05 14 ALA B O 1
ATOM 2714 N N . TYR B 1 15 ? 4.609 26.676 24.744 1 40.22 15 TYR B N 1
ATOM 2715 C CA . TYR B 1 15 ? 4.158 25.671 23.787 1 40.22 15 TYR B CA 1
ATOM 2716 C C . TYR B 1 15 ? 5.343 24.983 23.119 1 40.22 15 TYR B C 1
ATOM 2718 O O . TYR B 1 15 ? 5.187 23.93 22.497 1 40.22 15 TYR B O 1
ATOM 2726 N N . GLY B 1 16 ? 6.571 25.506 23.286 1 40.27 16 GLY B N 1
ATOM 2727 C CA . GLY B 1 16 ? 7.779 24.925 22.723 1 40.27 16 GLY B CA 1
ATOM 2728 C C . GLY B 1 16 ? 8.213 23.654 23.428 1 40.27 16 GLY B C 1
ATOM 2729 O O . GLY B 1 16 ? 8.734 22.733 22.794 1 40.27 16 GLY B O 1
ATOM 2730 N N . GLY B 1 17 ? 8.131 23.56 24.736 1 40.73 17 GLY B N 1
ATOM 2731 C CA . GLY B 1 17 ? 8.671 22.446 25.5 1 40.73 17 GLY B CA 1
ATOM 2732 C C . GLY B 1 17 ? 7.929 21.144 25.261 1 40.73 17 GLY B C 1
ATOM 2733 O O . GLY B 1 17 ? 8.547 20.083 25.156 1 40.73 17 GLY B O 1
ATOM 2734 N N . LEU B 1 18 ? 6.645 21.151 25.443 1 44.58 18 LEU B N 1
ATOM 2735 C CA . LEU B 1 18 ? 5.864 19.933 25.251 1 44.58 18 LEU B CA 1
ATOM 2736 C C . LEU B 1 18 ? 5.973 19.439 23.812 1 44.58 18 LEU B C 1
ATOM 2738 O O . LEU B 1 18 ? 6.021 18.231 23.568 1 44.58 18 LEU B O 1
ATOM 2742 N N . LEU B 1 19 ? 6.103 20.315 22.862 1 44.61 19 LEU B N 1
ATOM 2743 C CA . LEU B 1 19 ? 6.28 19.999 21.449 1 44.61 19 LEU B CA 1
ATOM 2744 C C . LEU B 1 19 ? 7.637 19.348 21.203 1 44.61 19 LEU B C 1
ATOM 2746 O O . LEU B 1 19 ? 7.754 18.441 20.376 1 44.61 19 LEU B O 1
ATOM 2750 N N . GLY B 1 20 ? 8.607 19.727 21.946 1 41.69 20 GLY B N 1
ATOM 2751 C CA . GLY B 1 20 ? 9.927 19.132 21.809 1 41.69 20 GLY B CA 1
ATOM 2752 C C . GLY B 1 20 ? 9.964 17.666 22.198 1 41.69 20 GLY B C 1
ATOM 2753 O O . GLY B 1 20 ? 10.62 16.859 21.536 1 41.69 20 GLY B O 1
ATOM 2754 N N . PHE B 1 21 ? 9.394 17.306 23.307 1 42.66 21 PHE B N 1
ATOM 2755 C CA . PHE B 1 21 ? 9.446 15.925 23.772 1 42.66 21 PHE B CA 1
ATOM 2756 C C . PHE B 1 21 ? 8.658 15.01 22.842 1 42.66 21 PHE B C 1
ATOM 2758 O O . PHE B 1 21 ? 9.096 13.898 22.54 1 42.66 21 PHE B O 1
ATOM 2765 N N . VAL B 1 22 ? 7.518 15.367 22.435 1 43.75 22 VAL B N 1
ATOM 2766 C CA . VAL B 1 22 ? 6.708 14.554 21.534 1 43.75 22 VAL B CA 1
ATOM 2767 C C . VAL B 1 22 ? 7.39 14.458 20.171 1 43.75 22 VAL B C 1
ATOM 2769 O O . VAL B 1 22 ? 7.34 13.413 19.517 1 43.75 22 VAL B O 1
ATOM 2772 N N . ILE B 1 23 ? 8.147 15.475 19.809 1 44.5 23 ILE B N 1
ATOM 2773 C CA . ILE B 1 23 ? 8.893 15.457 18.555 1 44.5 23 ILE B CA 1
ATOM 2774 C C . ILE B 1 23 ? 10.012 14.421 18.634 1 44.5 23 ILE B C 1
ATOM 2776 O O . ILE B 1 23 ? 10.28 13.713 17.661 1 44.5 23 ILE B O 1
ATOM 2780 N N . ALA B 1 24 ? 10.645 14.327 19.726 1 43.43 24 ALA B N 1
ATOM 2781 C CA . ALA B 1 24 ? 11.733 13.361 19.853 1 43.43 24 ALA B CA 1
ATOM 2782 C C . ALA B 1 24 ? 11.216 11.932 19.712 1 43.43 24 ALA B C 1
ATOM 2784 O O . ALA B 1 24 ? 11.91 11.063 19.178 1 43.43 24 ALA B O 1
ATOM 2785 N N . LEU B 1 25 ? 10.103 11.623 20.185 1 44.55 25 LEU B N 1
ATOM 2786 C CA . LEU B 1 25 ? 9.545 10.278 20.099 1 44.55 25 LEU B CA 1
ATOM 2787 C C . LEU B 1 25 ? 9.212 9.918 18.655 1 44.55 25 LEU B C 1
ATOM 2789 O O . LEU B 1 25 ? 9.34 8.759 18.255 1 44.55 25 LEU B O 1
ATOM 2793 N N . VAL B 1 26 ? 8.735 10.912 17.922 1 45.96 26 VAL B N 1
ATOM 2794 C CA . VAL B 1 26 ? 8.345 10.598 16.551 1 45.96 26 VAL B CA 1
ATOM 2795 C C . VAL B 1 26 ? 9.587 10.514 15.667 1 45.96 26 VAL B C 1
ATOM 2797 O O . VAL B 1 26 ? 9.66 9.673 14.768 1 45.96 26 VAL B O 1
ATOM 2800 N N . GLU B 1 27 ? 10.539 11.441 15.876 1 46.24 27 GLU B N 1
ATOM 2801 C CA . GLU B 1 27 ? 11.7 11.399 14.993 1 46.24 27 GLU B CA 1
ATOM 2802 C C . GLU B 1 27 ? 12.632 10.248 15.36 1 46.24 27 GLU B C 1
ATOM 2804 O O . GLU B 1 27 ? 13.458 9.828 14.547 1 46.24 27 GLU B O 1
ATOM 2809 N N . GLY B 1 28 ? 12.671 9.834 16.551 1 46.31 28 GLY B N 1
ATOM 2810 C CA . GLY B 1 28 ? 13.482 8.676 16.892 1 46.31 28 GLY B CA 1
ATOM 2811 C C . GLY B 1 28 ? 12.81 7.358 16.556 1 46.31 28 GLY B C 1
ATOM 2812 O O . GLY B 1 28 ? 11.907 6.916 17.268 1 46.31 28 GLY B O 1
ATOM 2813 N N . ARG B 1 29 ? 12.746 7.01 15.426 1 49.52 29 ARG B N 1
ATOM 2814 C CA . ARG B 1 29 ? 12.166 5.769 14.924 1 49.52 29 ARG B CA 1
ATOM 2815 C C . ARG B 1 29 ? 12.575 4.584 15.792 1 49.52 29 ARG B C 1
ATOM 2817 O O . ARG B 1 29 ? 13.73 4.153 15.761 1 49.52 29 ARG B O 1
ATOM 2824 N N . TRP B 1 30 ? 12.186 4.495 16.969 1 53.63 30 TRP B N 1
ATOM 2825 C CA . TRP B 1 30 ? 12.483 3.27 17.706 1 53.63 30 TRP B CA 1
ATOM 2826 C C . TRP B 1 30 ? 12.094 2.039 16.895 1 53.63 30 TRP B C 1
ATOM 2828 O O . TRP B 1 30 ? 10.927 1.87 16.531 1 53.63 30 TRP B O 1
ATOM 2838 N N . THR B 1 31 ? 13.022 1.59 16.064 1 62.51 31 THR B N 1
ATOM 2839 C CA . THR B 1 31 ? 12.81 0.328 15.364 1 62.51 31 THR B CA 1
ATOM 2840 C C . THR B 1 31 ? 13.045 -0.855 16.299 1 62.51 31 THR B C 1
ATOM 2842 O O . THR B 1 31 ? 14.019 -0.873 17.054 1 62.51 31 THR B O 1
ATOM 2845 N N . HIS B 1 32 ? 12.027 -1.618 16.604 1 73.97 32 HIS B N 1
ATOM 2846 C CA . HIS B 1 32 ? 12.186 -2.862 17.35 1 73.97 32 HIS B CA 1
ATOM 2847 C C . HIS B 1 32 ? 13.312 -3.712 16.769 1 73.97 32 HIS B C 1
ATOM 2849 O O . HIS B 1 32 ? 13.455 -3.811 15.549 1 73.97 32 HIS B O 1
ATOM 2855 N N . PRO B 1 33 ? 14.212 -4.162 17.618 1 79.72 33 PRO B N 1
ATOM 2856 C CA . PRO B 1 33 ? 15.276 -5.016 17.085 1 79.72 33 PRO B CA 1
ATOM 2857 C C . PRO B 1 33 ? 14.738 -6.263 16.387 1 79.72 33 PRO B C 1
ATOM 2859 O O . PRO B 1 33 ? 13.728 -6.827 16.816 1 79.72 33 PRO B O 1
ATOM 2862 N N . GLU B 1 34 ? 15.352 -6.585 15.323 1 88.35 34 GLU B N 1
ATOM 2863 C CA . GLU B 1 34 ? 14.966 -7.781 14.579 1 88.35 34 GLU B CA 1
ATOM 2864 C C . GLU B 1 34 ? 15.369 -9.049 15.326 1 88.35 34 GLU B C 1
ATOM 2866 O O . GLU B 1 34 ? 16.441 -9.104 15.932 1 88.35 34 GLU B O 1
ATOM 2871 N N . GLY B 1 35 ? 14.507 -10.036 15.316 1 92.21 35 GLY B N 1
ATOM 2872 C CA . GLY B 1 35 ? 14.822 -11.331 15.897 1 92.21 35 GLY B CA 1
ATOM 2873 C C . GLY B 1 35 ? 15.65 -12.211 14.979 1 92.21 35 GLY B C 1
ATOM 2874 O O . GLY B 1 35 ? 16.129 -11.754 13.939 1 92.21 35 GLY B O 1
ATOM 2875 N N . THR B 1 36 ? 15.875 -13.509 15.432 1 93.01 36 THR B N 1
ATOM 2876 C CA . THR B 1 36 ? 16.655 -14.464 14.653 1 93.01 36 THR B CA 1
ATOM 2877 C C . THR B 1 36 ? 15.753 -15.544 14.06 1 93.01 36 THR B C 1
ATOM 2879 O O . THR B 1 36 ? 14.768 -15.947 14.682 1 93.01 36 THR B O 1
ATOM 2882 N N . CYS B 1 37 ? 16.163 -15.92 12.904 1 95.43 37 CYS B N 1
ATOM 2883 C CA . CYS B 1 37 ? 15.418 -16.978 12.23 1 95.43 37 CYS B CA 1
ATOM 2884 C C . CYS B 1 37 ? 15.695 -18.333 12.871 1 95.43 37 CYS B C 1
ATOM 2886 O O . CYS B 1 37 ? 16.807 -18.589 13.335 1 95.43 37 CYS B O 1
ATOM 2888 N N . ARG B 1 38 ? 14.721 -19.215 12.909 1 94.89 38 ARG B N 1
ATOM 2889 C CA . ARG B 1 38 ? 14.848 -20.593 13.372 1 94.89 38 ARG B CA 1
ATOM 2890 C C . ARG B 1 38 ? 14.82 -21.569 12.201 1 94.89 38 ARG B C 1
ATOM 2892 O O . ARG B 1 38 ? 13.928 -21.505 11.353 1 94.89 38 ARG B O 1
ATOM 2899 N N . PHE B 1 39 ? 15.783 -22.381 12.19 1 94.26 39 PHE B N 1
ATOM 2900 C CA . PHE B 1 39 ? 15.867 -23.341 11.096 1 94.26 39 PHE B CA 1
ATOM 2901 C C . PHE B 1 39 ? 15.231 -24.668 11.489 1 94.26 39 PHE B C 1
ATOM 2903 O O . PHE B 1 39 ? 15.394 -25.129 12.621 1 94.26 39 PHE B O 1
ATOM 2910 N N . THR B 1 40 ? 14.354 -25.107 10.552 1 91.3 40 THR B N 1
ATOM 2911 C CA . THR B 1 40 ? 13.676 -26.378 10.785 1 91.3 40 THR B CA 1
ATOM 2912 C C . THR B 1 40 ? 13.606 -27.197 9.499 1 91.3 40 THR B C 1
ATOM 2914 O O . THR B 1 40 ? 13.862 -26.677 8.411 1 91.3 40 THR B O 1
ATOM 2917 N N . ARG B 1 41 ? 13.378 -28.449 9.646 1 88.88 41 ARG B N 1
ATOM 2918 C CA . ARG B 1 41 ? 13.149 -29.312 8.492 1 88.88 41 ARG B CA 1
ATOM 2919 C C . ARG B 1 41 ? 11.672 -29.667 8.358 1 88.88 41 ARG B C 1
ATOM 2921 O O . ARG B 1 41 ? 11.015 -29.996 9.348 1 88.88 41 ARG B O 1
ATOM 2928 N N . VAL B 1 42 ? 11.168 -29.321 7.306 1 79.33 42 VAL B N 1
ATOM 2929 C CA . VAL B 1 42 ? 9.773 -29.596 6.98 1 79.33 42 VAL B CA 1
ATOM 2930 C C . VAL B 1 42 ? 9.699 -30.584 5.817 1 79.33 42 VAL B C 1
ATOM 2932 O O . VAL B 1 42 ? 10.053 -30.247 4.685 1 79.33 42 VAL B O 1
ATOM 2935 N N . HIS B 1 43 ? 9.086 -31.739 5.964 1 82.68 43 HIS B N 1
ATOM 2936 C CA . HIS B 1 43 ? 8.958 -32.75 4.921 1 82.68 43 HIS B CA 1
ATOM 2937 C C . HIS B 1 43 ? 10.262 -32.912 4.148 1 82.68 43 HIS B C 1
ATOM 2939 O O . HIS B 1 43 ? 10.27 -32.858 2.916 1 82.68 43 HIS B O 1
ATOM 2945 N N . LYS B 1 44 ? 11.358 -32.904 4.682 1 88.3 44 LYS B N 1
ATOM 2946 C CA . LYS B 1 44 ? 12.694 -33.162 4.151 1 88.3 44 LYS B CA 1
ATOM 2947 C C . LYS B 1 44 ? 13.306 -31.894 3.564 1 88.3 44 LYS B C 1
ATOM 2949 O O . LYS B 1 44 ? 14.419 -31.923 3.034 1 88.3 44 LYS B O 1
ATOM 2954 N N . MET B 1 45 ? 12.565 -30.927 3.593 1 91.89 45 MET B N 1
ATOM 2955 C CA . MET B 1 45 ? 13.079 -29.65 3.108 1 91.89 45 MET B CA 1
ATOM 2956 C C . MET B 1 45 ? 13.612 -28.805 4.261 1 91.89 45 MET B C 1
ATOM 2958 O O . MET B 1 45 ? 13.084 -28.861 5.373 1 91.89 45 MET B O 1
ATOM 2962 N N . LEU B 1 46 ? 14.627 -28.132 3.99 1 94.49 46 LEU B N 1
ATOM 2963 C CA . LEU B 1 46 ? 15.152 -27.203 4.986 1 94.49 46 LEU B CA 1
ATOM 2964 C C . LEU B 1 46 ? 14.362 -25.899 4.982 1 94.49 46 LEU B C 1
ATOM 2966 O O . LEU B 1 46 ? 14.205 -25.266 3.935 1 94.49 46 LEU B O 1
ATOM 2970 N N . GLY B 1 47 ? 13.773 -25.612 6.179 1 94.76 47 GLY B N 1
ATOM 2971 C CA . GLY B 1 47 ? 12.97 -24.406 6.3 1 94.76 47 GLY B CA 1
ATOM 2972 C C . GLY B 1 47 ? 13.535 -23.41 7.295 1 94.76 47 GLY B C 1
ATOM 2973 O O . GLY B 1 47 ? 14.245 -23.791 8.228 1 94.76 47 GLY B O 1
ATOM 2974 N N . ALA B 1 48 ? 13.327 -22.135 7.038 1 95.94 48 ALA B N 1
ATOM 2975 C CA . ALA B 1 48 ? 13.642 -21.048 7.962 1 95.94 48 ALA B CA 1
ATOM 2976 C C . ALA B 1 48 ? 12.376 -20.321 8.406 1 95.94 48 ALA B C 1
ATOM 2978 O O . ALA B 1 48 ? 11.656 -19.755 7.58 1 95.94 48 ALA B O 1
ATOM 2979 N N . ASP B 1 49 ? 12.158 -20.386 9.712 1 95.23 49 ASP B N 1
ATOM 2980 C CA . ASP B 1 49 ? 11.057 -19.628 10.297 1 95.23 49 ASP B CA 1
ATOM 2981 C C . ASP B 1 49 ? 11.536 -18.273 10.814 1 95.23 49 ASP B C 1
ATOM 2983 O O . ASP B 1 49 ? 12.192 -18.197 11.854 1 95.23 49 ASP B O 1
ATOM 2987 N N . CYS B 1 50 ? 11.242 -17.272 10.05 1 96.9 50 CYS B N 1
ATOM 2988 C CA . CYS B 1 50 ? 11.574 -15.898 10.41 1 96.9 50 CYS B CA 1
ATOM 2989 C C . CYS B 1 50 ? 10.312 -15.069 10.62 1 96.9 50 CYS B C 1
ATOM 2991 O O . CYS B 1 50 ? 10.295 -13.872 10.328 1 96.9 50 CYS B O 1
ATOM 2993 N N . SER B 1 51 ? 9.243 -15.733 11.039 1 94.8 51 SER B N 1
ATOM 2994 C CA . SER B 1 51 ? 7.964 -15.046 11.185 1 94.8 51 SER B CA 1
ATOM 2995 C C . SER B 1 51 ? 7.905 -14.26 12.491 1 94.8 51 SER B C 1
ATOM 2997 O O . SER B 1 51 ? 8.435 -14.703 13.513 1 94.8 51 SER B O 1
ATOM 2999 N N . ASN B 1 52 ? 7.362 -13.118 12.403 1 91.38 52 ASN B N 1
ATOM 3000 C CA . ASN B 1 52 ? 7.026 -12.311 13.571 1 91.38 52 ASN B CA 1
ATOM 3001 C C . ASN B 1 52 ? 8.265 -11.979 14.398 1 91.38 52 ASN B C 1
ATOM 3003 O O . ASN B 1 52 ? 8.288 -12.208 15.609 1 91.38 52 ASN B O 1
ATOM 3007 N N . ILE B 1 53 ? 9.288 -11.509 13.703 1 94.18 53 ILE B N 1
ATOM 3008 C CA . ILE B 1 53 ? 10.505 -11.122 14.409 1 94.18 53 ILE B CA 1
ATOM 3009 C C . ILE B 1 53 ? 10.932 -9.723 13.972 1 94.18 53 ILE B C 1
ATOM 3011 O O . ILE B 1 53 ? 12.125 -9.408 13.955 1 94.18 53 ILE B O 1
ATOM 3015 N N . TYR B 1 54 ? 9.981 -8.925 13.377 1 91.67 54 TYR B N 1
ATOM 3016 C CA . TYR B 1 54 ? 10.103 -7.498 13.1 1 91.67 54 TYR B CA 1
ATOM 3017 C C . TYR B 1 54 ? 11.107 -7.242 11.983 1 91.67 54 TYR B C 1
ATOM 3019 O O . TYR B 1 54 ? 11.854 -6.262 12.023 1 91.67 54 TYR B O 1
ATOM 3027 N N . LEU B 1 55 ? 11.116 -8.136 11.007 1 94.98 55 LEU B N 1
ATOM 3028 C CA . LEU B 1 55 ? 11.979 -7.938 9.848 1 94.98 55 LEU B CA 1
ATOM 3029 C C . LEU B 1 55 ? 11.553 -6.706 9.057 1 94.98 55 LEU B C 1
ATOM 3031 O O . LEU B 1 55 ? 10.358 -6.468 8.868 1 94.98 55 LEU B O 1
ATOM 3035 N N . VAL B 1 56 ? 12.544 -5.985 8.63 1 92.97 56 VAL B N 1
ATOM 3036 C CA . VAL B 1 56 ? 12.277 -4.87 7.728 1 92.97 56 VAL B CA 1
ATOM 3037 C C . VAL B 1 56 ? 12.779 -5.208 6.326 1 92.97 56 VAL B C 1
ATOM 3039 O O . VAL B 1 56 ? 12.33 -4.619 5.34 1 92.97 56 VAL B O 1
ATOM 3042 N N . ASN B 1 57 ? 13.677 -6.16 6.305 1 94.94 57 ASN B N 1
ATOM 3043 C CA . ASN B 1 57 ? 14.21 -6.689 5.054 1 94.94 57 ASN B CA 1
ATOM 3044 C C . ASN B 1 57 ? 14.175 -8.215 5.031 1 94.94 57 ASN B C 1
ATOM 3046 O O . ASN B 1 57 ? 14.038 -8.852 6.077 1 94.94 57 ASN B O 1
ATOM 3050 N N . ILE B 1 58 ? 14.287 -8.734 3.856 1 97.38 58 ILE B N 1
ATOM 3051 C CA . ILE B 1 58 ? 14.437 -10.18 3.733 1 97.38 58 ILE B CA 1
ATOM 3052 C C . ILE B 1 58 ? 15.77 -10.613 4.338 1 97.38 58 ILE B C 1
ATOM 3054 O O . ILE B 1 58 ? 16.821 -10.06 4.003 1 97.38 58 ILE B O 1
ATOM 3058 N N . PRO B 1 59 ? 15.699 -11.553 5.2 1 95.16 59 PRO B N 1
ATOM 3059 C CA . PRO B 1 59 ? 16.942 -11.953 5.863 1 95.16 59 PRO B CA 1
ATOM 3060 C C . PRO B 1 59 ? 17.898 -12.692 4.929 1 95.16 59 PRO B C 1
ATOM 3062 O O . PRO B 1 59 ? 17.457 -13.46 4.071 1 95.16 59 PRO B O 1
ATOM 3065 N N . LYS B 1 60 ? 19.146 -12.365 5.087 1 92.15 60 LYS B N 1
ATOM 3066 C CA . LYS B 1 60 ? 20.173 -13.146 4.403 1 92.15 60 LYS B CA 1
ATOM 3067 C C . LYS B 1 60 ? 20.482 -14.432 5.165 1 92.15 60 LYS B C 1
ATOM 3069 O O . LYS B 1 60 ? 20.89 -14.389 6.327 1 92.15 60 LYS B O 1
ATOM 3074 N N . LEU B 1 61 ? 20.178 -15.472 4.551 1 91.38 61 LEU B N 1
ATOM 3075 C CA . LEU B 1 61 ? 20.361 -16.752 5.227 1 91.38 61 LEU B CA 1
ATOM 3076 C C . LEU B 1 61 ? 21.679 -17.399 4.817 1 91.38 61 LEU B C 1
ATOM 3078 O O . LEU B 1 61 ? 22.1 -17.284 3.663 1 91.38 61 LEU B O 1
ATOM 3082 N N . THR B 1 62 ? 22.354 -17.976 5.725 1 82.74 62 THR B N 1
ATOM 3083 C CA . THR B 1 62 ? 23.634 -18.635 5.497 1 82.74 62 THR B CA 1
ATOM 3084 C C . THR B 1 62 ? 23.428 -20.027 4.907 1 82.74 62 THR B C 1
ATOM 3086 O O . THR B 1 62 ? 24.362 -20.621 4.362 1 82.74 62 THR B O 1
ATOM 3089 N N . ARG B 1 63 ? 22.234 -20.565 4.959 1 86.43 63 ARG B N 1
ATOM 3090 C CA . ARG B 1 63 ? 21.919 -21.902 4.465 1 86.43 63 ARG B CA 1
ATOM 3091 C C . ARG B 1 63 ? 20.975 -21.835 3.269 1 86.43 63 ARG B C 1
ATOM 3093 O O . ARG B 1 63 ? 20.201 -20.885 3.135 1 86.43 63 ARG B O 1
ATOM 3100 N N . ASP B 1 64 ? 21.152 -22.833 2.535 1 90.26 64 ASP B N 1
ATOM 3101 C CA . ASP B 1 64 ? 20.278 -22.934 1.371 1 90.26 64 ASP B CA 1
ATOM 3102 C C . ASP B 1 64 ? 18.92 -23.52 1.753 1 90.26 64 ASP B C 1
ATOM 3104 O O . ASP B 1 64 ? 18.73 -24.737 1.713 1 90.26 64 ASP B O 1
ATOM 3108 N N . VAL B 1 65 ? 18.016 -22.673 2.051 1 94.85 65 VAL B N 1
ATOM 3109 C CA . VAL B 1 65 ? 16.708 -23.119 2.52 1 94.85 65 VAL B CA 1
ATOM 3110 C C . VAL B 1 65 ? 15.76 -23.278 1.334 1 94.85 65 VAL B C 1
ATOM 3112 O O . VAL B 1 65 ? 15.872 -22.556 0.341 1 94.85 65 VAL B O 1
ATOM 3115 N N . GLU B 1 66 ? 14.818 -24.153 1.494 1 96.68 66 GLU B N 1
ATOM 3116 C CA . GLU B 1 66 ? 13.803 -24.396 0.473 1 96.68 66 GLU B CA 1
ATOM 3117 C C . GLU B 1 66 ? 12.469 -23.765 0.859 1 96.68 66 GLU B C 1
ATOM 3119 O O . GLU B 1 66 ? 11.605 -23.555 0.005 1 96.68 66 GLU B O 1
ATOM 3124 N N . VAL B 1 67 ? 12.288 -23.569 2.215 1 96.36 67 VAL B N 1
ATOM 3125 C CA . VAL B 1 67 ? 11.078 -22.951 2.747 1 96.36 67 VAL B CA 1
ATOM 3126 C C . VAL B 1 67 ? 11.449 -21.753 3.619 1 96.36 67 VAL B C 1
ATOM 3128 O O . VAL B 1 67 ? 12.236 -21.883 4.56 1 96.36 67 VAL B O 1
ATOM 3131 N N . LEU B 1 68 ? 10.94 -20.582 3.293 1 96.87 68 LEU B N 1
ATOM 3132 C CA . LEU B 1 68 ? 11.163 -19.389 4.102 1 96.87 68 LEU B CA 1
ATOM 3133 C C . LEU B 1 68 ? 9.837 -18.772 4.537 1 96.87 68 LEU B C 1
ATOM 3135 O O . LEU B 1 68 ? 9.016 -18.398 3.697 1 96.87 68 LEU B O 1
ATOM 3139 N N . ASP B 1 69 ? 9.644 -18.749 5.854 1 96.68 69 ASP B N 1
ATOM 3140 C CA . ASP B 1 69 ? 8.497 -18.043 6.416 1 96.68 69 ASP B CA 1
ATOM 3141 C C . ASP B 1 69 ? 8.919 -16.712 7.033 1 96.68 69 ASP B C 1
ATOM 3143 O O . ASP B 1 69 ? 9.478 -16.68 8.131 1 96.68 69 ASP B O 1
ATOM 3147 N N . ALA B 1 70 ? 8.679 -15.665 6.307 1 97.51 70 ALA B N 1
ATOM 3148 C CA . ALA B 1 70 ? 8.953 -14.317 6.799 1 97.51 70 ALA B CA 1
ATOM 3149 C C . ALA B 1 70 ? 7.662 -13.521 6.966 1 97.51 70 ALA B C 1
ATOM 3151 O O . ALA B 1 70 ? 7.636 -12.311 6.728 1 97.51 70 ALA B O 1
ATOM 3152 N N . SER B 1 71 ? 6.564 -14.213 7.344 1 96.3 71 SER B N 1
ATOM 3153 C CA . SER B 1 71 ? 5.265 -13.571 7.52 1 96.3 71 SER B CA 1
ATOM 3154 C C . SER B 1 71 ? 5.207 -12.789 8.828 1 96.3 71 SER B C 1
ATOM 3156 O O . SER B 1 71 ? 6.078 -12.941 9.687 1 96.3 71 SER B O 1
ATOM 3158 N N . LEU B 1 72 ? 4.229 -11.963 8.917 1 92.76 72 LEU B N 1
ATOM 3159 C CA . LEU B 1 72 ? 3.958 -11.213 10.138 1 92.76 72 LEU B CA 1
ATOM 3160 C C . LEU B 1 72 ? 5.167 -10.375 10.542 1 92.76 72 LEU B C 1
ATOM 3162 O O . LEU B 1 72 ? 5.61 -10.431 11.691 1 92.76 72 LEU B O 1
ATOM 3166 N N . ASN B 1 73 ? 5.748 -9.652 9.548 1 94.47 73 ASN B N 1
ATOM 3167 C CA . ASN B 1 73 ? 6.857 -8.733 9.78 1 94.47 73 ASN B CA 1
ATOM 3168 C C . ASN B 1 73 ? 6.546 -7.335 9.254 1 94.47 73 ASN B C 1
ATOM 3170 O O . ASN B 1 73 ? 5.38 -6.949 9.156 1 94.47 73 ASN B O 1
ATOM 3174 N N . ARG B 1 74 ? 7.599 -6.571 9.015 1 93.07 74 ARG B N 1
ATOM 3175 C CA . ARG B 1 74 ? 7.425 -5.178 8.615 1 93.07 74 ARG B CA 1
ATOM 3176 C C . ARG B 1 74 ? 8.167 -4.885 7.315 1 93.07 74 ARG B C 1
ATOM 3178 O O . ARG B 1 74 ? 8.794 -3.833 7.177 1 93.07 74 ARG B O 1
ATOM 3185 N N . ILE B 1 75 ? 8.154 -5.822 6.495 1 96.17 75 ILE B N 1
ATOM 3186 C CA . ILE B 1 75 ? 8.795 -5.657 5.195 1 96.17 75 ILE B CA 1
ATOM 3187 C C . ILE B 1 75 ? 7.935 -4.761 4.306 1 96.17 75 ILE B C 1
ATOM 3189 O O . ILE B 1 75 ? 6.732 -4.992 4.159 1 96.17 75 ILE B O 1
ATOM 3193 N N . ARG B 1 76 ? 8.535 -3.778 3.675 1 95.77 76 ARG B N 1
ATOM 3194 C CA . ARG B 1 76 ? 7.753 -2.8 2.927 1 95.77 76 ARG B CA 1
ATOM 3195 C C . ARG B 1 76 ? 8.11 -2.831 1.445 1 95.77 76 ARG B C 1
ATOM 3197 O O . ARG B 1 76 ? 7.271 -2.535 0.592 1 95.77 76 ARG B O 1
ATOM 3204 N N . ILE B 1 77 ? 9.362 -3.186 1.202 1 96.65 77 ILE B N 1
ATOM 3205 C CA . ILE B 1 77 ? 9.867 -3.143 -0.166 1 96.65 77 ILE B CA 1
ATOM 3206 C C . ILE B 1 77 ? 10.6 -4.444 -0.487 1 96.65 77 ILE B C 1
ATOM 3208 O O . ILE B 1 77 ? 11.362 -4.953 0.337 1 96.65 77 ILE B O 1
ATOM 3212 N N . LEU B 1 78 ? 10.298 -4.994 -1.627 1 98.33 78 LEU B N 1
ATOM 3213 C CA . LEU B 1 78 ? 11.099 -6.072 -2.196 1 98.33 78 LEU B CA 1
ATOM 3214 C C . LEU B 1 78 ? 11.974 -5.557 -3.334 1 98.33 78 LEU B C 1
ATOM 3216 O O . LEU B 1 78 ? 11.466 -5.189 -4.396 1 98.33 78 LEU B O 1
ATOM 3220 N N . ARG B 1 79 ? 13.16 -5.621 -3.051 1 97.53 79 ARG B N 1
ATOM 3221 C CA . ARG B 1 79 ? 14.129 -5.082 -3.999 1 97.53 79 ARG B CA 1
ATOM 3222 C C . ARG B 1 79 ? 14.664 -6.176 -4.917 1 97.53 79 ARG B C 1
ATOM 3224 O O . ARG B 1 79 ? 14.453 -7.364 -4.665 1 97.53 79 ARG B O 1
ATOM 3231 N N . ASN B 1 80 ? 15.36 -5.787 -5.995 1 97.46 80 ASN B N 1
ATOM 3232 C CA . ASN B 1 80 ? 15.939 -6.728 -6.947 1 97.46 80 ASN B CA 1
ATOM 3233 C C . ASN B 1 80 ? 16.963 -7.642 -6.28 1 97.46 80 ASN B C 1
ATOM 3235 O O . ASN B 1 80 ? 17.166 -8.777 -6.715 1 97.46 80 ASN B O 1
ATOM 3239 N N . ASN B 1 81 ? 17.546 -7.2 -5.178 1 96.36 81 ASN B N 1
ATOM 3240 C CA . ASN B 1 81 ? 18.575 -7.998 -4.521 1 96.36 81 ASN B CA 1
ATOM 3241 C C . ASN B 1 81 ? 18.038 -8.683 -3.267 1 96.36 81 ASN B C 1
ATOM 3243 O O . ASN B 1 81 ? 18.806 -9.249 -2.487 1 96.36 81 ASN B O 1
ATOM 3247 N N . SER B 1 82 ? 16.727 -8.608 -3.021 1 97.08 82 SER B N 1
ATOM 3248 C CA . SER B 1 82 ? 16.14 -9.147 -1.798 1 97.08 82 SER B CA 1
ATOM 3249 C C . SER B 1 82 ? 16.348 -10.655 -1.704 1 97.08 82 SER B C 1
ATOM 3251 O O . SER B 1 82 ? 16.489 -11.2 -0.607 1 97.08 82 SER B O 1
ATOM 3253 N N . PHE B 1 83 ? 16.423 -11.292 -2.917 1 97.14 83 PHE B N 1
ATOM 3254 C CA . PHE B 1 83 ? 16.442 -12.749 -2.873 1 97.14 83 PHE B CA 1
ATOM 3255 C C . PHE B 1 83 ? 17.674 -13.297 -3.582 1 97.14 83 PHE B C 1
ATOM 3257 O O . PHE B 1 83 ? 17.671 -14.435 -4.055 1 97.14 83 PHE B O 1
ATOM 3264 N N . THR B 1 84 ? 18.731 -12.569 -3.694 1 92.99 84 THR B N 1
ATOM 3265 C CA . THR B 1 84 ? 19.922 -12.942 -4.45 1 92.99 84 THR B CA 1
ATOM 3266 C C . THR B 1 84 ? 20.635 -14.119 -3.79 1 92.99 84 THR B C 1
ATOM 3268 O O . THR B 1 84 ? 21.421 -14.816 -4.436 1 92.99 84 THR B O 1
ATOM 3271 N N . THR B 1 85 ? 20.349 -14.423 -2.505 1 91.07 85 THR B N 1
ATOM 3272 C CA . THR B 1 85 ? 21.022 -15.523 -1.823 1 91.07 85 THR B CA 1
ATOM 3273 C C . THR B 1 85 ? 20.062 -16.688 -1.599 1 91.07 85 THR B C 1
ATOM 3275 O O . THR B 1 85 ? 20.401 -17.655 -0.914 1 91.07 85 THR B O 1
ATOM 3278 N N . HIS B 1 86 ? 18.849 -16.64 -2.155 1 94.45 86 HIS B N 1
ATOM 3279 C CA . HIS B 1 86 ? 17.806 -17.625 -1.889 1 94.45 86 HIS B CA 1
ATOM 3280 C C . HIS B 1 86 ? 17.478 -18.432 -3.141 1 94.45 86 HIS B C 1
ATOM 3282 O O . HIS B 1 86 ? 16.305 -18.623 -3.471 1 94.45 86 HIS B O 1
ATOM 3288 N N . TYR B 1 87 ? 18.401 -19.02 -3.791 1 91.16 87 TYR B N 1
ATOM 3289 C CA . TYR B 1 87 ? 18.249 -19.645 -5.1 1 91.16 87 TYR B CA 1
ATOM 3290 C C . TYR B 1 87 ? 17.483 -20.958 -4.992 1 91.16 87 TYR B C 1
ATOM 3292 O O . TYR B 1 87 ? 16.832 -21.385 -5.949 1 91.16 87 TYR B O 1
ATOM 3300 N N . SER B 1 88 ? 17.454 -21.602 -3.833 1 94.71 88 SER B N 1
ATOM 3301 C CA . SER B 1 88 ? 16.865 -22.931 -3.7 1 94.71 88 SER B CA 1
ATOM 3302 C C . SER B 1 88 ? 15.432 -22.851 -3.184 1 94.71 88 SER B C 1
ATOM 3304 O O . SER B 1 88 ? 14.775 -23.877 -2.999 1 94.71 88 SER B O 1
ATOM 3306 N N . LEU B 1 89 ? 14.941 -21.657 -3.014 1 96.44 89 LEU B N 1
ATOM 3307 C CA . LEU B 1 89 ? 13.637 -21.468 -2.386 1 96.44 89 LEU B CA 1
ATOM 3308 C C . LEU B 1 89 ? 12.528 -22.065 -3.246 1 96.44 89 LEU B C 1
ATOM 3310 O O . LEU B 1 89 ? 12.464 -21.807 -4.45 1 96.44 89 LEU B O 1
ATOM 3314 N N . LYS B 1 90 ? 11.706 -22.787 -2.66 1 97.08 90 LYS B N 1
ATOM 3315 C CA . LYS B 1 90 ? 10.536 -23.374 -3.308 1 97.08 90 LYS B CA 1
ATOM 3316 C C . LYS B 1 90 ? 9.245 -22.787 -2.745 1 97.08 90 LYS B C 1
ATOM 3318 O O . LYS B 1 90 ? 8.265 -22.618 -3.474 1 97.08 90 LYS B O 1
ATOM 3323 N N . PHE B 1 91 ? 9.302 -22.53 -1.429 1 97.4 91 PHE B N 1
ATOM 3324 C CA . PHE B 1 91 ? 8.147 -21.99 -0.72 1 97.4 91 PHE B CA 1
ATOM 3325 C C . PHE B 1 91 ? 8.505 -20.686 -0.018 1 97.4 91 PHE B C 1
ATOM 3327 O O . PHE B 1 91 ? 9.419 -20.65 0.809 1 97.4 91 PHE B O 1
ATOM 3334 N N . LEU B 1 92 ? 7.809 -19.62 -0.367 1 98.11 92 LEU B N 1
ATOM 3335 C CA . LEU B 1 92 ? 8.087 -18.307 0.205 1 98.11 92 LEU B CA 1
ATOM 3336 C C . LEU B 1 92 ? 6.819 -17.687 0.782 1 98.11 92 LEU B C 1
ATOM 3338 O O . LEU B 1 92 ? 5.863 -17.424 0.048 1 98.11 92 LEU B O 1
ATOM 3342 N N . TYR B 1 93 ? 6.825 -17.47 2.074 1 97.88 93 TYR B N 1
ATOM 3343 C CA . TYR B 1 93 ? 5.677 -16.893 2.764 1 97.88 93 TYR B CA 1
ATOM 3344 C C . TYR B 1 93 ? 5.992 -15.49 3.269 1 97.88 93 TYR B C 1
ATOM 3346 O O . TYR B 1 93 ? 6.817 -15.318 4.169 1 97.88 93 TYR B O 1
ATOM 3354 N N . LEU B 1 94 ? 5.342 -14.536 2.693 1 98.31 94 LEU B N 1
ATOM 3355 C CA . LEU B 1 94 ? 5.555 -13.136 3.042 1 98.31 94 LEU B CA 1
ATOM 3356 C C . LEU B 1 94 ? 4.247 -12.477 3.468 1 98.31 94 LEU B C 1
ATOM 3358 O O . LEU B 1 94 ? 4.116 -11.252 3.407 1 98.31 94 LEU B O 1
ATOM 3362 N N . GLY B 1 95 ? 3.296 -13.271 3.926 1 96.81 95 GLY B N 1
ATOM 3363 C CA . GLY B 1 95 ? 1.99 -12.748 4.296 1 96.81 95 GLY B CA 1
ATOM 3364 C C . GLY B 1 95 ? 2.036 -11.828 5.501 1 96.81 95 GLY B C 1
ATOM 3365 O O . GLY B 1 95 ? 2.864 -12.009 6.397 1 96.81 95 GLY B O 1
ATOM 3366 N N . ASP B 1 96 ? 1.147 -10.885 5.479 1 93.87 96 ASP B N 1
ATOM 3367 C CA . ASP B 1 96 ? 0.929 -9.977 6.6 1 93.87 96 ASP B CA 1
ATOM 3368 C C . ASP B 1 96 ? 2.173 -9.136 6.877 1 93.87 96 ASP B C 1
ATOM 3370 O O . ASP B 1 96 ? 2.688 -9.129 7.997 1 93.87 96 ASP B O 1
ATOM 3374 N N . ASN B 1 97 ? 2.65 -8.539 5.904 1 94.89 97 ASN B N 1
ATOM 3375 C CA . ASN B 1 97 ? 3.661 -7.487 5.931 1 94.89 97 ASN B CA 1
ATOM 3376 C C . ASN B 1 97 ? 3.099 -6.158 5.435 1 94.89 97 ASN B C 1
ATOM 3378 O O . ASN B 1 97 ? 1.883 -5.955 5.434 1 94.89 97 ASN B O 1
ATOM 3382 N N . SER B 1 98 ? 3.84 -5.208 5.13 1 93.97 98 SER B N 1
ATOM 3383 C CA . SER B 1 98 ? 3.442 -3.918 4.577 1 93.97 98 SER B CA 1
ATOM 3384 C C . SER B 1 98 ? 4.076 -3.683 3.21 1 93.97 98 SER B C 1
ATOM 3386 O O . SER B 1 98 ? 4.499 -2.568 2.9 1 93.97 98 SER B O 1
ATOM 3388 N N . ILE B 1 99 ? 4.123 -4.752 2.454 1 97.41 99 ILE B N 1
ATOM 3389 C CA . ILE B 1 99 ? 4.786 -4.659 1.157 1 97.41 99 ILE B CA 1
ATOM 3390 C C . ILE B 1 99 ? 3.945 -3.809 0.208 1 97.41 99 ILE B C 1
ATOM 3392 O O . ILE B 1 99 ? 2.8 -4.153 -0.094 1 97.41 99 ILE B O 1
ATOM 3396 N N . SER B 1 100 ? 4.502 -2.784 -0.211 1 96.14 100 SER B N 1
ATOM 3397 C CA . SER B 1 100 ? 3.782 -1.888 -1.11 1 96.14 100 SER B CA 1
ATOM 3398 C C . SER B 1 100 ? 4.518 -1.727 -2.436 1 96.14 100 SER B C 1
ATOM 3400 O O . SER B 1 100 ? 3.928 -1.303 -3.431 1 96.14 100 SER B O 1
ATOM 3402 N N . ILE B 1 101 ? 5.811 -2.019 -2.409 1 96.38 101 ILE B N 1
ATOM 3403 C CA . ILE B 1 101 ? 6.615 -1.87 -3.617 1 96.38 101 ILE B CA 1
ATOM 3404 C C . ILE B 1 101 ? 7.382 -3.162 -3.89 1 96.38 101 ILE B C 1
ATOM 3406 O O . ILE B 1 101 ? 8.02 -3.714 -2.991 1 96.38 101 ILE B O 1
ATOM 3410 N N . ILE B 1 102 ? 7.264 -3.588 -5.083 1 98.16 102 ILE B N 1
ATOM 3411 C CA . ILE B 1 102 ? 8.041 -4.724 -5.566 1 98.16 102 ILE B CA 1
ATOM 3412 C C . ILE B 1 102 ? 8.791 -4.333 -6.837 1 98.16 102 ILE B C 1
ATOM 3414 O O . ILE B 1 102 ? 8.173 -4.02 -7.858 1 98.16 102 ILE B O 1
ATOM 3418 N N . GLU B 1 103 ? 10.033 -4.404 -6.757 1 97.59 103 GLU B N 1
ATOM 3419 C CA . GLU B 1 103 ? 10.823 -4.075 -7.94 1 97.59 103 GLU B CA 1
ATOM 3420 C C . GLU B 1 103 ? 10.673 -5.143 -9.019 1 97.59 103 GLU B C 1
ATOM 3422 O O . GLU B 1 103 ? 10.439 -6.314 -8.713 1 97.59 103 GLU B O 1
ATOM 3427 N N . PRO B 1 104 ? 10.806 -4.849 -10.229 1 96.78 104 PRO B N 1
ATOM 3428 C CA . PRO B 1 104 ? 10.491 -5.733 -11.353 1 96.78 104 PRO B CA 1
ATOM 3429 C C . PRO B 1 104 ? 11.265 -7.049 -11.304 1 96.78 104 PRO B C 1
ATOM 3431 O O . PRO B 1 104 ? 10.739 -8.094 -11.694 1 96.78 104 PRO B O 1
ATOM 3434 N N . GLY B 1 105 ? 12.454 -6.995 -10.843 1 96.69 105 GLY B N 1
ATOM 3435 C CA . GLY B 1 105 ? 13.276 -8.194 -10.867 1 96.69 105 GLY B CA 1
ATOM 3436 C C . GLY B 1 105 ? 13.386 -8.87 -9.513 1 96.69 105 GLY B C 1
ATOM 3437 O O . GLY B 1 105 ? 14.251 -9.724 -9.308 1 96.69 105 GLY B O 1
ATOM 3438 N N . ALA B 1 106 ? 12.569 -8.551 -8.621 1 97.76 106 ALA B N 1
ATOM 3439 C CA . ALA B 1 106 ? 12.692 -9.007 -7.238 1 97.76 106 ALA B CA 1
ATOM 3440 C C . ALA B 1 106 ? 12.681 -10.531 -7.16 1 97.76 106 ALA B C 1
ATOM 3442 O O . ALA B 1 106 ? 13.393 -11.122 -6.345 1 97.76 106 ALA B O 1
ATOM 3443 N N . PHE B 1 107 ? 11.942 -11.187 -8.067 1 97.9 107 PHE B N 1
ATOM 3444 C CA . PHE B 1 107 ? 11.749 -12.626 -7.935 1 97.9 107 PHE B CA 1
ATOM 3445 C C . PHE B 1 107 ? 12.587 -13.381 -8.961 1 97.9 107 PHE B C 1
ATOM 3447 O O . PHE B 1 107 ? 12.558 -14.613 -9.008 1 97.9 107 PHE B O 1
ATOM 3454 N N . THR B 1 108 ? 13.342 -12.726 -9.766 1 95.64 108 THR B N 1
ATOM 3455 C CA . THR B 1 108 ? 14.09 -13.306 -10.876 1 95.64 108 THR B CA 1
ATOM 3456 C C . THR B 1 108 ? 15.055 -14.378 -10.376 1 95.64 108 THR B C 1
ATOM 3458 O O . THR B 1 108 ? 15.237 -15.408 -11.028 1 95.64 108 THR B O 1
ATOM 3461 N N . PRO B 1 109 ? 15.67 -14.24 -9.221 1 95.45 109 PRO B N 1
ATOM 3462 C CA . PRO B 1 109 ? 16.61 -15.258 -8.746 1 95.45 109 PRO B CA 1
ATOM 3463 C C . PRO B 1 109 ? 15.914 -16.536 -8.286 1 95.45 109 PRO B C 1
ATOM 3465 O O . PRO B 1 109 ? 16.57 -17.56 -8.076 1 95.45 109 PRO B O 1
ATOM 3468 N N . LEU B 1 110 ? 14.612 -16.503 -8.099 1 96.93 110 LEU B N 1
ATOM 3469 C CA . LEU B 1 110 ? 13.883 -17.619 -7.505 1 96.93 110 LEU B CA 1
ATOM 3470 C C . LEU B 1 110 ? 13.412 -18.593 -8.579 1 96.93 110 LEU B C 1
ATOM 3472 O O . LEU B 1 110 ? 12.209 -18.797 -8.754 1 96.93 110 LEU B O 1
ATOM 3476 N N . THR B 1 111 ? 14.276 -19.33 -9.168 1 94.57 111 THR B N 1
ATOM 3477 C CA . THR B 1 111 ? 14.014 -20.154 -10.343 1 94.57 111 THR B CA 1
ATOM 3478 C C . THR B 1 111 ? 13.28 -21.433 -9.953 1 94.57 111 THR B C 1
ATOM 3480 O O . THR B 1 111 ? 12.699 -22.107 -10.807 1 94.57 111 THR B O 1
ATOM 3483 N N . TYR B 1 112 ? 13.225 -21.823 -8.672 1 96.36 112 TYR B N 1
ATOM 3484 C CA . TYR B 1 112 ? 12.586 -23.062 -8.243 1 96.36 112 TYR B CA 1
ATOM 3485 C C . TYR B 1 112 ? 11.311 -22.776 -7.459 1 96.36 112 TYR B C 1
ATOM 3487 O O . TYR B 1 112 ? 10.673 -23.697 -6.942 1 96.36 112 TYR B O 1
ATOM 3495 N N . LEU B 1 113 ? 10.931 -21.514 -7.359 1 97.76 113 LEU B N 1
ATOM 3496 C CA . LEU B 1 113 ? 9.814 -21.11 -6.511 1 97.76 113 LEU B CA 1
ATOM 3497 C C . LEU B 1 113 ? 8.505 -21.71 -7.014 1 97.76 113 LEU B C 1
ATOM 3499 O O . LEU B 1 113 ? 8.156 -21.554 -8.187 1 97.76 113 LEU B O 1
ATOM 3503 N N . GLU B 1 114 ? 7.772 -22.312 -6.121 1 98.04 114 GLU B N 1
ATOM 3504 C CA . GLU B 1 114 ? 6.523 -22.979 -6.475 1 98.04 114 GLU B CA 1
ATOM 3505 C C . GLU B 1 114 ? 5.327 -22.296 -5.818 1 98.04 114 GLU B C 1
ATOM 3507 O O . GLU B 1 114 ? 4.232 -22.268 -6.384 1 98.04 114 GLU B O 1
ATOM 3512 N N . VAL B 1 115 ? 5.595 -21.852 -4.595 1 98.46 115 VAL B N 1
ATOM 3513 C CA . VAL B 1 11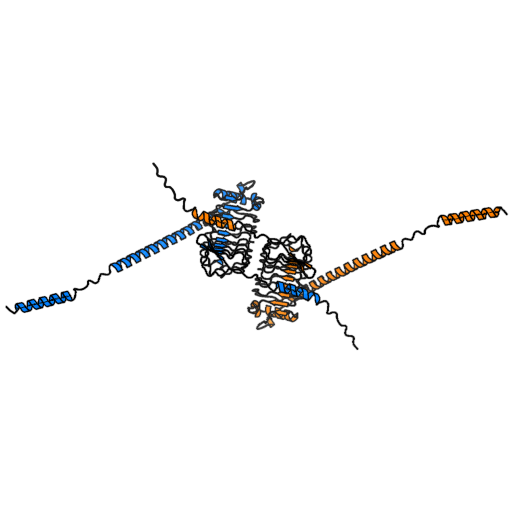5 ? 4.518 -21.221 -3.839 1 98.46 115 VAL B CA 1
ATOM 3514 C C . VAL B 1 115 ? 4.969 -19.848 -3.344 1 98.46 115 VAL B C 1
ATOM 3516 O O . VAL B 1 115 ? 6.058 -19.712 -2.781 1 98.46 115 VAL B O 1
ATOM 3519 N N . LEU B 1 116 ? 4.164 -18.882 -3.569 1 98.68 116 LEU B N 1
ATOM 3520 C CA . LEU B 1 116 ? 4.423 -17.516 -3.129 1 98.68 116 LEU B CA 1
ATOM 3521 C C . LEU B 1 116 ? 3.202 -16.93 -2.428 1 98.68 116 LEU B C 1
ATOM 3523 O O . LEU B 1 116 ? 2.125 -16.837 -3.021 1 98.68 116 LEU B O 1
ATOM 3527 N N . ASP B 1 117 ? 3.365 -16.642 -1.167 1 98.55 117 ASP B N 1
ATOM 3528 C CA . ASP B 1 117 ? 2.286 -16.025 -0.401 1 98.55 117 ASP B CA 1
ATOM 3529 C C . ASP B 1 117 ? 2.568 -14.546 -0.149 1 98.55 117 ASP B C 1
ATOM 3531 O O . ASP B 1 117 ? 3.484 -14.202 0.602 1 98.55 117 ASP B O 1
ATOM 3535 N N . LEU B 1 118 ? 1.783 -13.692 -0.772 1 98.53 118 LEU B N 1
ATOM 3536 C CA . LEU B 1 118 ? 1.881 -12.246 -0.604 1 98.53 118 LEU B CA 1
ATOM 3537 C C . LEU B 1 118 ? 0.587 -11.676 -0.032 1 98.53 118 LEU B C 1
ATOM 3539 O O . LEU B 1 118 ? 0.278 -10.5 -0.235 1 98.53 118 LEU B O 1
ATOM 3543 N N . SER B 1 119 ? -0.194 -12.513 0.679 1 97.77 119 SER B N 1
ATOM 3544 C CA . SER B 1 119 ? -1.486 -12.078 1.2 1 97.77 119 SER B CA 1
ATOM 3545 C C . SER B 1 119 ? -1.315 -11.049 2.312 1 97.77 119 SER B C 1
ATOM 3547 O O . SER B 1 119 ? -0.267 -10.993 2.958 1 97.77 119 SER B O 1
ATOM 3549 N N . LEU B 1 120 ? -2.331 -10.262 2.472 1 95.54 120 LEU B N 1
ATOM 3550 C CA . LEU B 1 120 ? -2.388 -9.318 3.583 1 95.54 120 LEU B CA 1
ATOM 3551 C C . LEU B 1 120 ? -1.199 -8.364 3.546 1 95.54 120 LEU B C 1
ATOM 3553 O O . LEU B 1 120 ? -0.474 -8.23 4.535 1 95.54 120 LEU B O 1
ATOM 3557 N N . ASN B 1 121 ? -0.987 -7.723 2.441 1 96.74 121 ASN B N 1
ATOM 3558 C CA . ASN B 1 121 ? -0.018 -6.657 2.211 1 96.74 121 ASN B CA 1
ATOM 3559 C C . ASN B 1 121 ? -0.677 -5.421 1.607 1 96.74 121 ASN B C 1
ATOM 3561 O O . ASN B 1 121 ? -1.877 -5.203 1.784 1 96.74 121 ASN B O 1
ATOM 3565 N N . ALA B 1 122 ? 0.089 -4.539 1.037 1 96.95 122 ALA B N 1
ATOM 3566 C CA . ALA B 1 122 ? -0.426 -3.331 0.398 1 96.95 122 ALA B CA 1
ATOM 3567 C C . ALA B 1 122 ? 0.017 -3.25 -1.06 1 96.95 122 ALA B C 1
ATOM 3569 O O . ALA B 1 122 ? 0.407 -2.182 -1.538 1 96.95 122 ALA B O 1
ATOM 3570 N N . ILE B 1 123 ? -0.094 -4.318 -1.72 1 97.63 123 ILE B N 1
ATOM 3571 C CA . ILE B 1 123 ? 0.394 -4.411 -3.092 1 97.63 123 ILE B CA 1
ATOM 3572 C C . ILE B 1 123 ? -0.674 -3.898 -4.055 1 97.63 123 ILE B C 1
ATOM 3574 O O . ILE B 1 123 ? -1.819 -4.356 -4.024 1 97.63 123 ILE B O 1
ATOM 3578 N N . ARG B 1 124 ? -0.307 -3.019 -4.824 1 96.32 124 ARG B N 1
ATOM 3579 C CA . ARG B 1 124 ? -1.21 -2.502 -5.847 1 96.32 124 ARG B CA 1
ATOM 3580 C C . ARG B 1 124 ? -0.859 -3.061 -7.222 1 96.32 124 ARG B C 1
ATOM 3582 O O . ARG B 1 124 ? -1.747 -3.423 -7.997 1 96.32 124 ARG B O 1
ATOM 3589 N N . ASP B 1 125 ? 0.462 -3.159 -7.4 1 96.35 125 ASP B N 1
ATOM 3590 C CA . ASP B 1 125 ? 0.965 -3.609 -8.695 1 96.35 125 ASP B CA 1
ATOM 3591 C C . ASP B 1 125 ? 1.922 -4.788 -8.533 1 96.35 125 ASP B C 1
ATOM 3593 O O . ASP B 1 125 ? 2.953 -4.67 -7.867 1 96.35 125 ASP B O 1
ATOM 3597 N N . LEU B 1 126 ? 1.623 -5.817 -9.118 1 97.84 126 LEU B N 1
ATOM 3598 C CA . LEU B 1 126 ? 2.506 -6.978 -9.138 1 97.84 126 LEU B CA 1
ATOM 3599 C C . LEU B 1 126 ? 3.433 -6.934 -10.349 1 97.84 126 LEU B C 1
ATOM 3601 O O . LEU B 1 126 ? 2.994 -6.637 -11.462 1 97.84 126 LEU B O 1
ATOM 3605 N N . PRO B 1 127 ? 4.683 -7.172 -10.182 1 97.21 127 PRO B N 1
ATOM 3606 C CA . PRO B 1 127 ? 5.572 -7.18 -11.346 1 97.21 127 PRO B CA 1
ATOM 3607 C C . PRO B 1 127 ? 5.298 -8.35 -12.289 1 97.21 127 PRO B C 1
ATOM 3609 O O . PRO B 1 127 ? 4.899 -9.428 -11.842 1 97.21 127 PRO B O 1
ATOM 3612 N N . PRO B 1 128 ? 5.602 -8.183 -13.547 1 96.2 128 PRO B N 1
ATOM 3613 C CA . PRO B 1 128 ? 5.292 -9.214 -14.54 1 96.2 128 PRO B CA 1
ATOM 3614 C C . PRO B 1 128 ? 6.289 -10.37 -14.521 1 96.2 128 PRO B C 1
ATOM 3616 O O . PRO B 1 128 ? 5.959 -11.483 -14.939 1 96.2 128 PRO B O 1
ATOM 3619 N N . LEU B 1 129 ? 7.504 -10.096 -14.057 1 96.81 129 LEU B N 1
ATOM 3620 C CA . LEU B 1 129 ? 8.558 -11.103 -14.113 1 96.81 129 LEU B CA 1
ATOM 3621 C C . LEU B 1 129 ? 8.447 -12.073 -12.942 1 96.81 129 LEU B C 1
ATOM 3623 O O . LEU B 1 129 ? 9.285 -12.058 -12.037 1 96.81 129 LEU B O 1
ATOM 3627 N N . LEU B 1 130 ? 7.49 -12.923 -12.97 1 97.38 130 LEU B N 1
ATOM 3628 C CA . LEU B 1 130 ? 7.311 -13.97 -11.971 1 97.38 130 LEU B CA 1
ATOM 3629 C C . LEU B 1 130 ? 8.003 -15.259 -12.404 1 97.38 130 LEU B C 1
ATOM 3631 O O . LEU B 1 130 ? 8.188 -15.497 -13.6 1 97.38 130 LEU B O 1
ATOM 3635 N N . PRO B 1 131 ? 8.365 -16.042 -11.479 1 96.64 131 PRO B N 1
ATOM 3636 C CA . PRO B 1 131 ? 9.025 -17.302 -11.83 1 96.64 131 PRO B CA 1
ATOM 3637 C C . PRO B 1 131 ? 8.113 -18.25 -12.606 1 96.64 131 PRO B C 1
ATOM 3639 O O . PRO B 1 131 ? 6.953 -18.44 -12.233 1 96.64 131 PRO B O 1
ATOM 3642 N N . PRO B 1 132 ? 8.662 -18.836 -13.659 1 95.01 132 PRO B N 1
ATOM 3643 C CA . PRO B 1 132 ? 7.843 -19.74 -14.47 1 95.01 132 PRO B CA 1
ATOM 3644 C C . PRO B 1 132 ? 7.454 -21.014 -13.722 1 95.01 132 PRO B C 1
ATOM 3646 O O . PRO B 1 132 ? 6.531 -21.72 -14.137 1 95.01 132 PRO B O 1
ATOM 3649 N N . THR B 1 133 ? 8.087 -21.333 -12.589 1 96.54 133 THR B N 1
ATOM 3650 C CA . THR B 1 133 ? 7.831 -22.553 -11.831 1 96.54 133 THR B CA 1
ATOM 3651 C C . THR B 1 133 ? 6.711 -22.335 -10.818 1 96.54 133 THR B C 1
ATOM 3653 O O . THR B 1 133 ? 6.269 -23.28 -10.16 1 96.54 133 THR B O 1
ATOM 3656 N N . LEU B 1 134 ? 6.289 -21.099 -10.701 1 97.93 134 LEU B N 1
ATOM 3657 C CA . LEU B 1 134 ? 5.284 -20.735 -9.709 1 97.93 134 LEU B CA 1
ATOM 3658 C C . LEU B 1 134 ? 3.977 -21.478 -9.961 1 97.93 134 LEU B C 1
ATOM 3660 O O . LEU B 1 134 ? 3.416 -21.402 -11.057 1 97.93 134 LEU B O 1
ATOM 3664 N N . ARG B 1 135 ? 3.437 -22.143 -8.933 1 98.38 135 ARG B N 1
ATOM 3665 C CA . ARG B 1 135 ? 2.23 -22.95 -9.077 1 98.38 135 ARG B CA 1
ATOM 3666 C C . ARG B 1 135 ? 1.069 -22.342 -8.297 1 98.38 135 ARG B C 1
ATOM 3668 O O . ARG B 1 135 ? -0.09 -22.469 -8.698 1 98.38 135 ARG B O 1
ATOM 3675 N N . ARG B 1 136 ? 1.428 -21.807 -7.169 1 98.71 136 ARG B N 1
ATOM 3676 C CA . ARG B 1 136 ? 0.396 -21.227 -6.316 1 98.71 136 ARG B CA 1
ATOM 3677 C C . ARG B 1 136 ? 0.757 -19.802 -5.91 1 98.71 136 ARG B C 1
ATOM 3679 O O . ARG B 1 136 ? 1.864 -19.55 -5.428 1 98.71 136 ARG B O 1
ATOM 3686 N N . LEU B 1 137 ? -0.168 -18.926 -6.122 1 98.7 137 LEU B N 1
ATOM 3687 C CA . LEU B 1 137 ? 0.043 -17.516 -5.81 1 98.7 137 LEU B CA 1
ATOM 3688 C C . LEU B 1 137 ? -1.102 -16.97 -4.964 1 98.7 137 LEU B C 1
ATOM 3690 O O . LEU B 1 137 ? -2.265 -17.032 -5.37 1 98.7 137 LEU B O 1
ATOM 3694 N N . TYR B 1 138 ? -0.782 -16.521 -3.79 1 98.58 138 TYR B N 1
ATOM 3695 C CA . TYR B 1 138 ? -1.759 -15.918 -2.891 1 98.58 138 TYR B CA 1
ATOM 3696 C C . TYR B 1 138 ? -1.591 -14.404 -2.838 1 98.58 138 TYR B C 1
ATOM 3698 O O . TYR B 1 138 ? -0.56 -13.903 -2.385 1 98.58 138 TYR B O 1
ATOM 3706 N N . LEU B 1 139 ? -2.566 -13.702 -3.294 1 98.47 139 LEU B N 1
ATOM 3707 C CA . LEU B 1 139 ? -2.512 -12.245 -3.338 1 98.47 139 LEU B CA 1
ATOM 3708 C C . LEU B 1 139 ? -3.702 -11.634 -2.605 1 98.47 139 LEU B C 1
ATOM 3710 O O . LEU B 1 139 ? -3.986 -10.444 -2.757 1 98.47 139 LEU B O 1
ATOM 3714 N N . SER B 1 140 ? -4.357 -12.421 -1.761 1 97.97 140 SER B N 1
ATOM 3715 C CA . SER B 1 140 ? -5.585 -11.965 -1.118 1 97.97 140 SER B CA 1
ATOM 3716 C C . SER B 1 140 ? -5.318 -10.783 -0.193 1 97.97 140 SER B C 1
ATOM 3718 O O . SER B 1 140 ? -4.219 -10.647 0.349 1 97.97 140 SER B O 1
ATOM 3720 N N . GLU B 1 141 ? -6.303 -9.97 -0.071 1 96 141 GLU B N 1
ATOM 3721 C CA . GLU B 1 141 ? -6.296 -8.861 0.878 1 96 141 GLU B CA 1
ATOM 3722 C C . GLU B 1 141 ? -5.192 -7.86 0.549 1 96 141 GLU B C 1
ATOM 3724 O O . GLU B 1 141 ? -4.424 -7.465 1.429 1 96 141 GLU B O 1
ATOM 3729 N N . ASN B 1 142 ? -5.037 -7.544 -0.715 1 96.88 142 ASN B N 1
ATOM 3730 C CA . ASN B 1 142 ? -4.22 -6.467 -1.264 1 96.88 142 ASN B CA 1
ATOM 3731 C C . ASN B 1 142 ? -5.053 -5.503 -2.103 1 96.88 142 ASN B C 1
ATOM 3733 O O . ASN B 1 142 ? -6.004 -5.916 -2.769 1 96.88 142 ASN B O 1
ATOM 3737 N N . PRO B 1 143 ? -4.771 -4.251 -2.031 1 96.22 143 PRO B N 1
ATOM 3738 C CA . PRO B 1 143 ? -5.486 -3.323 -2.91 1 96.22 143 PRO B CA 1
ATOM 3739 C C . PRO B 1 143 ? -4.986 -3.372 -4.351 1 96.22 143 PRO B C 1
ATOM 3741 O O . PRO B 1 143 ? -4.509 -2.363 -4.878 1 96.22 143 PRO B O 1
ATOM 3744 N N . LEU B 1 144 ? -5.271 -4.419 -5.099 1 97.41 144 LEU B N 1
ATOM 3745 C CA . LEU B 1 144 ? -4.652 -4.747 -6.379 1 97.41 144 LEU B CA 1
ATOM 3746 C C . LEU B 1 144 ? -5.224 -3.882 -7.497 1 97.41 144 LEU B C 1
ATOM 3748 O O . LEU B 1 144 ? -6.424 -3.601 -7.518 1 97.41 144 LEU B O 1
ATOM 3752 N N . GLN B 1 145 ? -4.344 -3.568 -8.439 1 95.94 145 GLN B N 1
ATOM 3753 C CA . GLN B 1 145 ? -4.751 -2.882 -9.661 1 95.94 145 GLN B CA 1
ATOM 3754 C C . GLN B 1 145 ? -4.241 -3.614 -10.899 1 95.94 145 GLN B C 1
ATOM 3756 O O . GLN B 1 145 ? -5.005 -3.873 -11.832 1 95.94 145 GLN B O 1
ATOM 3761 N N . THR B 1 146 ? -2.95 -3.914 -10.867 1 96.7 146 THR B N 1
ATOM 3762 C CA . THR B 1 146 ? -2.364 -4.645 -11.985 1 96.7 146 THR B CA 1
ATOM 3763 C C . THR B 1 146 ? -1.769 -5.969 -11.513 1 96.7 146 THR B C 1
ATOM 3765 O O . THR B 1 146 ? -1.003 -6.002 -10.548 1 96.7 146 THR B O 1
ATOM 3768 N N . VAL B 1 147 ? -2.113 -7.042 -12.209 1 97.6 147 VAL B N 1
ATOM 3769 C CA . VAL B 1 147 ? -1.655 -8.376 -11.834 1 97.6 147 VAL B CA 1
ATOM 3770 C C . VAL B 1 147 ? -1.289 -9.168 -13.087 1 97.6 147 VAL B C 1
ATOM 3772 O O . VAL B 1 147 ? -1.959 -10.145 -13.429 1 97.6 147 VAL B O 1
ATOM 3775 N N . PRO B 1 148 ? -0.184 -8.815 -13.753 1 97.7 148 PRO B N 1
ATOM 3776 C CA . PRO B 1 148 ? 0.226 -9.557 -14.948 1 97.7 148 PRO B CA 1
ATOM 3777 C C . PRO B 1 148 ? 0.84 -10.915 -14.617 1 97.7 148 PRO B C 1
ATOM 3779 O O . PRO B 1 148 ? 1.967 -10.983 -14.119 1 97.7 148 PRO B O 1
ATOM 3782 N N . LEU B 1 149 ? 0.175 -11.974 -14.942 1 97.76 149 LEU B N 1
ATOM 3783 C CA . LEU B 1 149 ? 0.616 -13.309 -14.551 1 97.76 149 LEU B CA 1
ATOM 3784 C C . LEU B 1 149 ? 1.065 -14.112 -15.767 1 97.76 149 LEU B C 1
ATOM 3786 O O . LEU B 1 149 ? 1.329 -15.311 -15.661 1 97.76 149 LEU B O 1
ATOM 3790 N N . GLY B 1 150 ? 1.15 -13.507 -16.878 1 93.61 150 GLY B N 1
ATOM 3791 C CA . GLY B 1 150 ? 1.416 -14.187 -18.136 1 93.61 150 GLY B CA 1
ATOM 3792 C C . GLY B 1 150 ? 2.703 -14.989 -18.12 1 93.61 150 GLY B C 1
ATOM 3793 O O . GLY B 1 150 ? 2.825 -15.991 -18.828 1 93.61 150 GLY B O 1
ATOM 3794 N N . GLN B 1 151 ? 3.654 -14.533 -17.313 1 93.47 151 GLN B N 1
ATOM 3795 C CA . GLN B 1 151 ? 4.957 -15.191 -17.307 1 93.47 151 GLN B CA 1
ATOM 3796 C C . GLN B 1 151 ? 4.97 -16.376 -16.346 1 93.47 151 GLN B C 1
ATOM 3798 O O . GLN B 1 151 ? 5.88 -17.207 -16.39 1 93.47 151 GLN B O 1
ATOM 3803 N N . ALA B 1 152 ? 4.072 -16.408 -15.448 1 94.96 152 ALA B N 1
ATOM 3804 C CA . ALA B 1 152 ? 3.949 -17.556 -14.553 1 94.96 152 ALA B CA 1
ATOM 3805 C C . ALA B 1 152 ? 3.234 -18.714 -15.241 1 94.96 152 ALA B C 1
ATOM 3807 O O . ALA B 1 152 ? 2.075 -19.006 -14.935 1 94.96 152 ALA B O 1
ATOM 3808 N N . LYS B 1 153 ? 3.912 -19.469 -15.976 1 91.13 153 LYS B N 1
ATOM 3809 C CA . LYS B 1 153 ? 3.362 -20.413 -16.944 1 91.13 153 LYS B CA 1
ATOM 3810 C C . LYS B 1 153 ? 2.838 -21.668 -16.251 1 91.13 153 LYS B C 1
ATOM 3812 O O . LYS B 1 153 ? 2.021 -22.4 -16.815 1 91.13 153 LYS B O 1
ATOM 3817 N N . SER B 1 154 ? 3.245 -21.915 -15.028 1 95.47 154 SER B N 1
ATOM 3818 C CA . SER B 1 154 ? 2.863 -23.146 -14.345 1 95.47 154 SER B CA 1
ATOM 3819 C C . SER B 1 154 ? 1.807 -22.881 -13.277 1 95.47 154 SER B C 1
ATOM 3821 O O . SER B 1 154 ? 1.476 -23.77 -12.489 1 95.47 154 SER B O 1
ATOM 3823 N N . LEU B 1 155 ? 1.243 -21.734 -13.287 1 97.59 155 LEU B N 1
ATOM 3824 C CA . LEU B 1 155 ? 0.323 -21.308 -12.238 1 97.59 155 LEU B CA 1
ATOM 3825 C C . LEU B 1 155 ? -0.937 -22.166 -12.239 1 97.59 155 LEU B C 1
ATOM 3827 O O . LEU B 1 155 ? -1.612 -22.284 -13.265 1 97.59 155 LEU B O 1
ATOM 3831 N N . GLN B 1 156 ? -1.221 -22.744 -11.079 1 98.43 156 GLN B N 1
ATOM 3832 C CA . GLN B 1 156 ? -2.374 -23.629 -10.953 1 98.43 156 GLN B CA 1
ATOM 3833 C C . GLN B 1 156 ? -3.446 -23.01 -10.06 1 98.43 156 GLN B C 1
ATOM 3835 O O . GLN B 1 156 ? -4.632 -23.316 -10.202 1 98.43 156 GLN B O 1
ATOM 3840 N N . TYR B 1 157 ? -2.981 -22.227 -9.192 1 98.64 157 TYR B N 1
ATOM 3841 C CA . TYR B 1 157 ? -3.894 -21.625 -8.227 1 98.64 157 TYR B CA 1
ATOM 3842 C C . TYR B 1 157 ? -3.568 -20.152 -8.013 1 98.64 157 TYR B C 1
ATOM 3844 O O . TYR B 1 157 ? -2.406 -19.788 -7.824 1 98.64 157 TYR B O 1
ATOM 3852 N N . VAL B 1 158 ? -4.597 -19.309 -8.058 1 98.66 158 VAL B N 1
ATOM 3853 C CA . VAL B 1 158 ? -4.448 -17.885 -7.78 1 98.66 158 VAL B CA 1
ATOM 3854 C C . VAL B 1 158 ? -5.586 -17.411 -6.88 1 98.66 158 VAL B C 1
ATOM 3856 O O . VAL B 1 158 ? -6.756 -17.7 -7.143 1 98.66 158 VAL B O 1
ATOM 3859 N N . SER B 1 159 ? -5.236 -16.771 -5.809 1 98.59 159 SER B N 1
ATOM 3860 C CA . SER B 1 159 ? -6.247 -16.142 -4.966 1 98.59 159 SER B CA 1
ATOM 3861 C C . SER B 1 159 ? -6.136 -14.622 -5.01 1 98.59 159 SER B C 1
ATOM 3863 O O . SER B 1 159 ? -5.086 -14.061 -4.69 1 98.59 159 SER B O 1
ATOM 3865 N N . LEU B 1 160 ? -7.147 -13.996 -5.422 1 98.47 160 LEU B N 1
ATOM 3866 C CA . LEU B 1 160 ? -7.269 -12.542 -5.426 1 98.47 160 LEU B CA 1
ATOM 3867 C C . LEU B 1 160 ? -8.394 -12.089 -4.503 1 98.47 160 LEU B C 1
ATOM 3869 O O . LEU B 1 160 ? -8.985 -11.027 -4.712 1 98.47 160 LEU B O 1
ATOM 3873 N N . ALA B 1 161 ? -8.678 -12.909 -3.505 1 97.96 161 ALA B N 1
ATOM 3874 C CA . ALA B 1 161 ? -9.807 -12.644 -2.617 1 97.96 161 ALA B CA 1
ATOM 3875 C C . ALA B 1 161 ? -9.594 -11.354 -1.83 1 97.96 161 ALA B C 1
ATOM 3877 O O . ALA B 1 161 ? -8.465 -11.026 -1.456 1 97.96 161 ALA B O 1
ATOM 3878 N N . GLU B 1 162 ? -10.643 -10.612 -1.615 1 96.75 162 GLU B N 1
ATOM 3879 C CA . GLU B 1 162 ? -10.643 -9.416 -0.779 1 96.75 162 GLU B CA 1
ATOM 3880 C C . GLU B 1 162 ? -9.566 -8.431 -1.226 1 96.75 162 GLU B C 1
ATOM 3882 O O . GLU B 1 162 ? -8.784 -7.944 -0.407 1 96.75 162 GLU B O 1
ATOM 3887 N N . SER B 1 163 ? -9.506 -8.186 -2.535 1 97.09 163 SER B N 1
ATOM 3888 C CA . SER B 1 163 ? -8.429 -7.365 -3.078 1 97.09 163 SER B CA 1
ATOM 3889 C C . SER B 1 163 ? -8.973 -6.088 -3.71 1 97.09 163 SER B C 1
ATOM 3891 O O . SER B 1 163 ? -8.308 -5.469 -4.543 1 97.09 163 SER B O 1
ATOM 3893 N N . PHE B 1 164 ? -10.214 -5.788 -3.369 1 94.9 164 PHE B N 1
ATOM 3894 C CA . PHE B 1 164 ? -10.857 -4.533 -3.741 1 94.9 164 PHE B CA 1
ATOM 3895 C C . PHE B 1 164 ? -10.934 -4.392 -5.256 1 94.9 164 PHE B C 1
ATOM 3897 O O . PHE B 1 164 ? -10.715 -3.305 -5.795 1 94.9 164 PHE B O 1
ATOM 3904 N N . LEU B 1 165 ? -11.231 -5.477 -5.885 1 96.81 165 LEU B N 1
ATOM 3905 C CA . LEU B 1 165 ? -11.337 -5.479 -7.34 1 96.81 165 LEU B CA 1
ATOM 3906 C C . LEU B 1 165 ? -12.771 -5.203 -7.78 1 96.81 165 LEU B C 1
ATOM 3908 O O . LEU B 1 165 ? -13.684 -5.961 -7.446 1 96.81 165 LEU B O 1
ATOM 3912 N N . SER B 1 166 ? -12.999 -4.132 -8.495 1 95.42 166 SER B N 1
ATOM 3913 C CA . SER B 1 166 ? -14.299 -3.859 -9.101 1 95.42 166 SER B CA 1
ATOM 3914 C C . SER B 1 166 ? -14.398 -4.47 -10.495 1 95.42 166 SER B C 1
ATOM 3916 O O . SER B 1 166 ? -15.499 -4.716 -10.993 1 95.42 166 SER B O 1
ATOM 3918 N N . ILE B 1 167 ? -13.281 -4.605 -11.1 1 95.37 167 ILE B N 1
ATOM 3919 C CA . ILE B 1 167 ? -13.139 -5.268 -12.391 1 95.37 167 ILE B CA 1
ATOM 3920 C C . ILE B 1 167 ? -11.99 -6.273 -12.332 1 95.37 167 ILE B C 1
ATOM 3922 O O . ILE B 1 167 ? -10.96 -6.011 -11.706 1 95.37 167 ILE B O 1
ATOM 3926 N N . LEU B 1 168 ? -12.15 -7.339 -12.925 1 95.82 168 LEU B N 1
ATOM 3927 C CA . LEU B 1 168 ? -11.063 -8.31 -12.997 1 95.82 168 LEU B CA 1
ATOM 3928 C C . LEU B 1 168 ? -9.936 -7.798 -13.888 1 95.82 168 LEU B C 1
ATOM 3930 O O . LEU B 1 168 ? -10.149 -7.528 -15.072 1 95.82 168 LEU B O 1
ATOM 3934 N N . PRO B 1 169 ? -8.796 -7.661 -13.316 1 95.99 169 PRO B N 1
ATOM 3935 C CA . PRO B 1 169 ? -7.684 -7.228 -14.165 1 95.99 169 PRO B CA 1
ATOM 3936 C C . PRO B 1 169 ? -7.269 -8.29 -15.18 1 95.99 169 PRO B C 1
ATOM 3938 O O . PRO B 1 169 ? -7.684 -9.447 -15.074 1 95.99 169 PRO B O 1
ATOM 3941 N N . GLU B 1 170 ? -6.538 -7.812 -16.156 1 95.06 170 GLU B N 1
ATOM 3942 C CA . GLU B 1 170 ? -5.997 -8.753 -17.132 1 95.06 170 GLU B CA 1
ATOM 3943 C C . GLU B 1 170 ? -4.909 -9.626 -16.512 1 95.06 170 GLU B C 1
ATOM 3945 O O . GLU B 1 170 ? -3.842 -9.13 -16.146 1 95.06 170 GLU B O 1
ATOM 3950 N N . LEU B 1 171 ? -5.147 -10.819 -16.401 1 96.7 171 LEU B N 1
ATOM 3951 C CA . LEU B 1 171 ? -4.209 -11.736 -15.763 1 96.7 171 LEU B CA 1
ATOM 3952 C C . LEU B 1 171 ? -3.272 -12.359 -16.793 1 96.7 171 LEU B C 1
ATOM 3954 O O . LEU B 1 171 ? -2.176 -12.807 -16.45 1 96.7 171 LEU B O 1
ATOM 3958 N N . GLY B 1 172 ? -3.652 -12.309 -18.1 1 94.39 172 GLY B N 1
ATOM 3959 C CA . GLY B 1 172 ? -2.907 -12.999 -19.14 1 94.39 172 GLY B CA 1
ATOM 3960 C C . GLY B 1 172 ? -3.423 -14.399 -19.416 1 94.39 172 GLY B C 1
ATOM 3961 O O . GLY B 1 172 ? -4.484 -14.783 -18.919 1 94.39 172 GLY B O 1
ATOM 3962 N N . GLU B 1 173 ? -2.747 -15.103 -20.274 1 94.15 173 GLU B N 1
ATOM 3963 C CA . GLU B 1 173 ? -3.07 -16.487 -20.609 1 94.15 173 GLU B CA 1
ATOM 3964 C C . GLU B 1 173 ? -2.471 -17.455 -19.593 1 94.15 173 GLU B C 1
ATOM 3966 O O . GLU B 1 173 ? -1.251 -17.504 -19.419 1 94.15 173 GLU B O 1
ATOM 3971 N N . LEU B 1 174 ? -3.374 -18.14 -18.963 1 96.67 174 LEU B N 1
ATOM 3972 C CA . LEU B 1 174 ? -2.92 -19.067 -17.932 1 96.67 174 LEU B CA 1
ATOM 3973 C C . LEU B 1 174 ? -3.391 -20.486 -18.231 1 96.67 174 LEU B C 1
ATOM 3975 O O . LEU B 1 174 ? -4.37 -20.956 -17.647 1 96.67 174 LEU B O 1
ATOM 3979 N N . PRO B 1 175 ? -2.66 -21.181 -18.994 1 96.09 175 PRO B N 1
ATOM 3980 C CA . PRO B 1 175 ? -3.106 -22.487 -19.486 1 96.09 175 PRO B CA 1
ATOM 3981 C C . PRO B 1 175 ? -3.158 -23.546 -18.388 1 96.09 175 PRO B C 1
ATOM 3983 O O . PRO B 1 175 ? -3.897 -24.527 -18.505 1 96.09 175 PRO B O 1
ATOM 3986 N N . HIS B 1 176 ? -2.46 -23.354 -17.292 1 96.89 176 HIS B N 1
ATOM 3987 C CA . HIS B 1 176 ? -2.403 -24.396 -16.273 1 96.89 176 HIS B CA 1
ATOM 3988 C C . HIS B 1 176 ? -3.247 -24.025 -15.058 1 96.89 176 HIS B C 1
ATOM 3990 O O . HIS B 1 176 ? -3.269 -24.757 -14.066 1 96.89 176 HIS B O 1
ATOM 3996 N N . LEU B 1 177 ? -3.937 -22.912 -15.152 1 97.93 177 LEU B N 1
ATOM 3997 C CA . LEU B 1 177 ? -4.729 -22.462 -14.013 1 97.93 177 LEU B CA 1
ATOM 3998 C C . LEU B 1 177 ? -5.914 -23.392 -13.773 1 97.93 177 LEU B C 1
ATOM 4000 O O . LEU B 1 177 ? -6.698 -23.654 -14.688 1 97.93 177 LEU B O 1
ATOM 4004 N N . VAL B 1 178 ? -6.016 -23.837 -12.533 1 98.34 178 VAL B N 1
ATOM 4005 C CA . VAL B 1 178 ? -7.059 -24.794 -12.182 1 98.34 178 VAL B CA 1
ATOM 4006 C C . VAL B 1 178 ? -8.094 -24.124 -11.28 1 98.34 178 VAL B C 1
ATOM 4008 O O . VAL B 1 178 ? -9.293 -24.381 -11.405 1 98.34 178 VAL B O 1
ATOM 4011 N N . GLU B 1 179 ? -7.616 -23.287 -10.432 1 98.59 179 GLU B N 1
ATOM 4012 C CA . GLU B 1 179 ? -8.507 -22.661 -9.46 1 98.59 179 GLU B CA 1
ATOM 4013 C C . GLU B 1 179 ? -8.248 -21.16 -9.362 1 98.59 179 GLU B C 1
ATOM 4015 O O . GLU B 1 179 ? -7.097 -20.727 -9.282 1 98.59 179 GLU B O 1
ATOM 4020 N N . LEU B 1 180 ? -9.323 -20.388 -9.393 1 98.35 180 LEU B N 1
ATOM 4021 C CA . LEU B 1 180 ? -9.278 -18.938 -9.238 1 98.35 180 LEU B CA 1
ATOM 4022 C C . LEU B 1 180 ? -10.26 -18.475 -8.166 1 98.35 180 LEU B C 1
ATOM 4024 O O . LEU B 1 180 ? -11.452 -18.782 -8.236 1 98.35 180 LEU B O 1
ATOM 4028 N N . ASN B 1 181 ? -9.761 -17.836 -7.186 1 98.52 181 ASN B N 1
ATOM 4029 C CA . ASN B 1 181 ? -10.589 -17.343 -6.091 1 98.52 181 ASN B CA 1
ATOM 4030 C C . ASN B 1 181 ? -10.756 -15.827 -6.153 1 98.52 181 ASN B C 1
ATOM 4032 O O . ASN B 1 181 ? -9.787 -15.084 -5.99 1 98.52 181 ASN B O 1
ATOM 4036 N N . LEU B 1 182 ? -11.956 -15.333 -6.298 1 98.15 182 LEU B N 1
ATOM 4037 C CA . LEU B 1 182 ? -12.251 -13.909 -6.419 1 98.15 182 LEU B CA 1
ATOM 4038 C C . LEU B 1 182 ? -13.198 -13.454 -5.314 1 98.15 182 LEU B C 1
ATOM 4040 O O . LEU B 1 182 ? -13.766 -12.363 -5.387 1 98.15 182 LEU B O 1
ATOM 4044 N N . THR B 1 183 ? -13.317 -14.176 -4.268 1 97.57 183 THR B N 1
ATOM 4045 C CA . THR B 1 183 ? -14.304 -13.909 -3.228 1 97.57 183 THR B CA 1
ATOM 4046 C C . THR B 1 183 ? -13.979 -12.609 -2.496 1 97.57 183 THR B C 1
ATOM 4048 O O . THR B 1 183 ? -12.819 -12.199 -2.434 1 97.57 183 THR B O 1
ATOM 4051 N N . GLY B 1 184 ? -14.943 -11.958 -2.038 1 96.68 184 GLY B N 1
ATOM 4052 C CA . GLY B 1 184 ? -14.769 -10.792 -1.187 1 96.68 184 GLY B CA 1
ATOM 4053 C C . GLY B 1 184 ? -14.445 -9.53 -1.963 1 96.68 184 GLY B C 1
ATOM 4054 O O . GLY B 1 184 ? -14.021 -8.529 -1.381 1 96.68 184 GLY B O 1
ATOM 4055 N N . ASN B 1 185 ? -14.547 -9.619 -3.319 1 96.85 185 ASN B N 1
ATOM 4056 C CA . ASN B 1 185 ? -14.307 -8.447 -4.154 1 96.85 185 ASN B CA 1
ATOM 4057 C C . ASN B 1 185 ? -15.615 -7.78 -4.572 1 96.85 185 ASN B C 1
ATOM 4059 O O . ASN B 1 185 ? -16.628 -8.455 -4.763 1 96.85 185 ASN B O 1
ATOM 4063 N N . PRO B 1 186 ? -15.611 -6.488 -4.64 1 95.63 186 PRO B N 1
ATOM 4064 C CA . PRO B 1 186 ? -16.79 -5.8 -5.17 1 95.63 186 PRO B CA 1
ATOM 4065 C C . PRO B 1 186 ? -16.844 -5.812 -6.696 1 95.63 186 PRO B C 1
ATOM 4067 O O . PRO B 1 186 ? -17.065 -4.77 -7.318 1 95.63 186 PRO B O 1
ATOM 4070 N N . LEU B 1 187 ? -16.745 -6.959 -7.251 1 95.96 187 LEU B N 1
ATOM 4071 C CA . LEU B 1 187 ? -16.727 -7.113 -8.702 1 95.96 187 LEU B CA 1
ATOM 4072 C C . LEU B 1 187 ? -18.07 -6.718 -9.307 1 95.96 187 LEU B C 1
ATOM 4074 O O . LEU B 1 187 ? -19.123 -7.102 -8.795 1 95.96 187 LEU B O 1
ATOM 4078 N N . GLU B 1 188 ? -18.03 -6.04 -10.42 1 94.74 188 GLU B N 1
ATOM 4079 C CA . GLU B 1 188 ? -19.2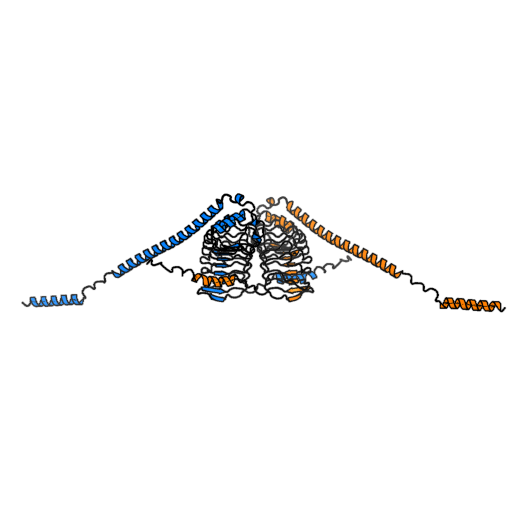5 -5.588 -11.082 1 94.74 188 GLU B CA 1
ATOM 4080 C C . GLU B 1 188 ? -19.596 -6.48 -12.271 1 94.74 188 GLU B C 1
ATOM 4082 O O . GLU B 1 188 ? -20.762 -6.587 -12.655 1 94.74 188 GLU B O 1
ATOM 4087 N N . THR B 1 189 ? -18.613 -7.036 -12.794 1 93.97 189 THR B N 1
ATOM 4088 C CA . THR B 1 189 ? -18.85 -7.852 -13.979 1 93.97 189 THR B CA 1
ATOM 4089 C C . THR B 1 189 ? -17.728 -8.869 -14.169 1 93.97 189 THR B C 1
ATOM 4091 O O . THR B 1 189 ? -16.63 -8.696 -13.636 1 93.97 189 THR B O 1
ATOM 4094 N N . ILE B 1 190 ? -18.05 -9.893 -14.788 1 94.13 190 ILE B N 1
ATOM 4095 C CA . ILE B 1 190 ? -17.116 -10.897 -15.287 1 94.13 190 ILE B CA 1
ATOM 4096 C C . ILE B 1 190 ? -17.562 -11.377 -16.666 1 94.13 190 ILE B C 1
ATOM 4098 O O . ILE B 1 190 ? -18.76 -11.525 -16.921 1 94.13 190 ILE B O 1
ATOM 4102 N N . THR B 1 191 ? -16.583 -11.575 -17.589 1 93.03 191 THR B N 1
ATOM 4103 C CA . THR B 1 191 ? -16.944 -11.937 -18.955 1 93.03 191 THR B CA 1
ATOM 4104 C C . THR B 1 191 ? -16.443 -13.338 -19.294 1 93.03 191 THR B C 1
ATOM 4106 O O . THR B 1 191 ? -15.487 -13.825 -18.686 1 93.03 191 THR B O 1
ATOM 4109 N N . ALA B 1 192 ? -17.054 -13.927 -20.236 1 92.55 192 ALA B N 1
ATOM 4110 C CA . ALA B 1 192 ? -16.644 -15.245 -20.712 1 92.55 192 ALA B CA 1
ATOM 4111 C C . ALA B 1 192 ? -15.261 -15.191 -21.355 1 92.55 192 ALA B C 1
ATOM 4113 O O . ALA B 1 192 ? -14.497 -16.156 -21.282 1 92.55 192 ALA B O 1
ATOM 4114 N N . GLY B 1 193 ? -14.98 -14.042 -21.94 1 90.8 193 GLY B N 1
ATOM 4115 C CA . GLY B 1 193 ? -13.671 -13.864 -22.548 1 90.8 193 GLY B CA 1
ATOM 4116 C C . GLY B 1 193 ? -12.532 -13.958 -21.551 1 90.8 193 GLY B C 1
ATOM 4117 O O . GLY B 1 193 ? -11.487 -14.54 -21.848 1 90.8 193 GLY B O 1
ATOM 4118 N N . GLN B 1 194 ? -12.737 -13.431 -20.399 1 92.75 194 GLN B N 1
ATOM 4119 C CA . GLN B 1 194 ? -11.728 -13.492 -19.347 1 92.75 194 GLN B CA 1
ATOM 4120 C C . GLN B 1 194 ? -11.525 -14.924 -18.86 1 92.75 194 GLN B C 1
ATOM 4122 O O . GLN B 1 194 ? -10.39 -15.366 -18.672 1 92.75 194 GLN B O 1
ATOM 4127 N N . ILE B 1 195 ? -12.563 -15.659 -18.768 1 94.68 195 ILE B N 1
ATOM 4128 C CA . ILE B 1 195 ? -12.529 -17.033 -18.278 1 94.68 195 ILE B CA 1
ATOM 4129 C C . ILE B 1 195 ? -11.946 -17.949 -19.352 1 94.68 195 ILE B C 1
ATOM 4131 O O . ILE B 1 195 ? -11.249 -18.917 -19.04 1 94.68 195 ILE B O 1
ATOM 4135 N N . ALA B 1 196 ? -12.185 -17.57 -20.571 1 94.84 196 ALA B N 1
ATOM 4136 C CA . ALA B 1 196 ? -11.753 -18.388 -21.701 1 94.84 196 ALA B CA 1
ATOM 4137 C C . ALA B 1 196 ? -10.23 -18.455 -21.78 1 94.84 196 ALA B C 1
ATOM 4139 O O . ALA B 1 196 ? -9.672 -19.398 -22.346 1 94.84 196 ALA B O 1
ATOM 4140 N N . SER B 1 197 ? -9.608 -17.428 -21.189 1 94.13 197 SER B N 1
ATOM 4141 C CA . SER B 1 197 ? -8.15 -17.377 -21.208 1 94.13 197 SER B CA 1
ATOM 4142 C C . SER B 1 197 ? -7.549 -18.376 -20.225 1 94.13 197 SER B C 1
ATOM 4144 O O . SER B 1 197 ? -6.329 -18.542 -20.169 1 94.13 197 SER B O 1
ATOM 4146 N N . PHE B 1 198 ? -8.352 -19.053 -19.472 1 96.57 198 PHE B N 1
ATOM 4147 C CA . PHE B 1 198 ? -7.974 -20.092 -18.521 1 96.57 198 PHE B CA 1
ATOM 4148 C C . PHE B 1 198 ? -8.535 -21.444 -18.944 1 96.57 198 PHE B C 1
ATOM 4150 O O . PHE B 1 198 ? -9.448 -21.971 -18.305 1 96.57 198 PHE B O 1
ATOM 4157 N N . CYS B 1 199 ? -7.975 -22.122 -19.914 1 95.7 199 CYS B N 1
ATOM 4158 C CA . CYS B 1 199 ? -8.587 -23.227 -20.643 1 95.7 199 CYS B CA 1
ATOM 4159 C C . CYS B 1 199 ? -8.591 -24.499 -19.802 1 95.7 199 CYS B C 1
ATOM 4161 O O . CYS B 1 199 ? -9.187 -25.504 -20.193 1 95.7 199 CYS B O 1
ATOM 4163 N N . HIS B 1 200 ? -8.015 -24.49 -18.583 1 96.46 200 HIS B N 1
ATOM 4164 C CA . HIS B 1 200 ? -8.059 -25.671 -17.727 1 96.46 200 HIS B CA 1
ATOM 4165 C C . HIS B 1 200 ? -8.668 -25.343 -16.368 1 96.46 200 HIS B C 1
ATOM 4167 O O . HIS B 1 200 ? -8.467 -26.08 -15.4 1 96.46 200 HIS B O 1
ATOM 4173 N N . LEU B 1 201 ? -9.331 -24.259 -16.361 1 97.49 201 LEU B N 1
ATOM 4174 C CA . LEU B 1 201 ? -9.978 -23.821 -15.129 1 97.49 201 LEU B CA 1
ATOM 4175 C C . LEU B 1 201 ? -11.039 -24.823 -14.687 1 97.49 201 LEU B C 1
ATOM 4177 O O . LEU B 1 201 ? -11.877 -25.241 -15.489 1 97.49 201 LEU B O 1
ATOM 4181 N N . GLU B 1 202 ? -10.987 -25.21 -13.4 1 98.03 202 GLU B N 1
ATOM 4182 C CA . GLU B 1 202 ? -11.948 -26.177 -12.878 1 98.03 202 GLU B CA 1
ATOM 4183 C C . GLU B 1 202 ? -12.805 -25.564 -11.775 1 98.03 202 GLU B C 1
ATOM 4185 O O . GLU B 1 202 ? -13.972 -25.925 -11.615 1 98.03 202 GLU B O 1
ATOM 4190 N N . ASN B 1 203 ? -12.202 -24.742 -11.006 1 98.07 203 ASN B N 1
ATOM 4191 C CA . ASN B 1 203 ? -12.882 -24.146 -9.86 1 98.07 203 ASN B CA 1
ATOM 4192 C C . ASN B 1 203 ? -12.816 -22.622 -9.901 1 98.07 203 ASN B C 1
ATOM 4194 O O . ASN B 1 203 ? -11.728 -22.042 -9.891 1 98.07 203 ASN B O 1
ATOM 4198 N N . LEU B 1 204 ? -13.976 -22.004 -9.937 1 97.86 204 LEU B N 1
ATOM 4199 C CA . LEU B 1 204 ? -14.089 -20.55 -9.948 1 97.86 204 LEU B CA 1
ATOM 4200 C C . LEU B 1 204 ? -14.939 -20.061 -8.78 1 97.86 204 LEU B C 1
ATOM 4202 O O . LEU B 1 204 ? -16.121 -20.397 -8.685 1 97.86 204 LEU B O 1
ATOM 4206 N N . ARG B 1 205 ? -14.349 -19.317 -7.915 1 98.07 205 ARG B N 1
ATOM 4207 C CA . ARG B 1 205 ? -15.078 -18.756 -6.782 1 98.07 205 ARG B CA 1
ATOM 4208 C C . ARG B 1 205 ? -15.387 -17.28 -7.007 1 98.07 205 ARG B C 1
ATOM 4210 O O . ARG B 1 205 ? -14.473 -16.461 -7.13 1 98.07 205 ARG B O 1
ATOM 4217 N N . LEU B 1 206 ? -16.596 -16.949 -6.927 1 96.9 206 LEU B N 1
ATOM 4218 C CA . LEU B 1 206 ? -17.058 -15.595 -7.214 1 96.9 206 LEU B CA 1
ATOM 4219 C C . LEU B 1 206 ? -17.587 -14.922 -5.952 1 96.9 206 LEU B C 1
ATOM 4221 O O . LEU B 1 206 ? -17.998 -15.599 -5.008 1 96.9 206 LEU B O 1
ATOM 4225 N N . PRO B 1 207 ? -17.493 -13.659 -6.016 1 96.38 207 PRO B N 1
ATOM 4226 C CA . PRO B 1 207 ? -18.077 -12.944 -4.879 1 96.38 207 PRO B CA 1
ATOM 4227 C C . PRO B 1 207 ? -19.602 -13.021 -4.854 1 96.38 207 PRO B C 1
ATOM 4229 O O . PRO B 1 207 ? -20.245 -12.954 -5.905 1 96.38 207 PRO B O 1
ATOM 4232 N N . HIS B 1 208 ? -20.15 -13.055 -3.669 1 93.18 208 HIS B N 1
ATOM 4233 C CA . HIS B 1 208 ? -21.597 -13.113 -3.494 1 93.18 208 HIS B CA 1
ATOM 4234 C C . HIS B 1 208 ? -22.266 -11.841 -4.005 1 93.18 208 HIS B C 1
ATOM 4236 O O . HIS B 1 208 ? -23.386 -11.887 -4.519 1 93.18 208 HIS B O 1
ATOM 4242 N N . GLN B 1 209 ? -21.6 -10.848 -3.911 1 91.26 209 GLN B N 1
ATOM 4243 C CA . GLN B 1 209 ? -22.168 -9.552 -4.267 1 91.26 209 GLN B CA 1
ATOM 4244 C C . GLN B 1 209 ? -22.4 -9.448 -5.772 1 91.26 209 GLN B C 1
ATOM 4246 O O . GLN B 1 209 ? -23.318 -8.756 -6.217 1 91.26 209 GLN B O 1
ATOM 4251 N N . LEU B 1 210 ? -21.596 -10.085 -6.476 1 92.74 210 LEU B N 1
ATOM 4252 C CA . LEU B 1 210 ? -21.747 -10.076 -7.927 1 92.74 210 LEU B CA 1
ATOM 4253 C C . LEU B 1 210 ? -23.064 -10.725 -8.34 1 92.74 210 LEU B C 1
ATOM 4255 O O . LEU B 1 210 ? -23.749 -10.231 -9.238 1 92.74 210 LEU B O 1
ATOM 4259 N N . LEU B 1 211 ? -23.47 -11.736 -7.661 1 89.93 211 LEU B N 1
ATOM 4260 C CA . LEU B 1 211 ? -24.633 -12.54 -8.021 1 89.93 211 LEU B CA 1
ATOM 4261 C C . LEU B 1 211 ? -25.918 -11.894 -7.515 1 89.93 211 LEU B C 1
ATOM 4263 O O . LEU B 1 211 ? -27.016 -12.308 -7.893 1 89.93 211 LEU B O 1
ATOM 4267 N N . ARG B 1 212 ? -25.758 -10.877 -6.734 1 88.95 212 ARG B N 1
ATOM 4268 C CA . ARG B 1 212 ? -26.909 -10.136 -6.229 1 88.95 212 ARG B CA 1
ATOM 4269 C C . ARG B 1 212 ? -27.036 -8.783 -6.922 1 88.95 212 ARG B C 1
ATOM 4271 O O . ARG B 1 212 ? -27.926 -7.994 -6.596 1 88.95 212 ARG B O 1
ATOM 4278 N N . SER B 1 213 ? -26.204 -8.652 -7.928 1 90.63 213 SER B N 1
ATOM 4279 C CA . SER B 1 213 ? -26.194 -7.369 -8.624 1 90.63 213 SER B CA 1
ATOM 4280 C C . SER B 1 213 ? -26.942 -7.453 -9.95 1 90.63 213 SER B C 1
ATOM 4282 O O . SER B 1 213 ? -27.556 -8.477 -10.258 1 90.63 213 SER B O 1
ATOM 4284 N N . LYS B 1 214 ? -26.898 -6.337 -10.693 1 90.94 214 LYS B N 1
ATOM 4285 C CA . LYS B 1 214 ? -27.566 -6.263 -11.989 1 90.94 214 LYS B CA 1
ATOM 4286 C C . LYS B 1 214 ? -26.908 -7.198 -13 1 90.94 214 LYS B C 1
ATOM 4288 O O . LYS B 1 214 ? -27.466 -7.457 -14.069 1 90.94 214 LYS B O 1
ATOM 4293 N N . TYR B 1 215 ? -25.819 -7.718 -12.526 1 92.66 215 TYR B N 1
ATOM 4294 C CA . TYR B 1 215 ? -25.063 -8.606 -13.403 1 92.66 215 TYR B CA 1
ATOM 4295 C C . TYR B 1 215 ? -25.891 -9.825 -13.791 1 92.66 215 TYR B C 1
ATOM 4297 O O . TYR B 1 215 ? -25.808 -10.305 -14.924 1 92.66 215 TYR B O 1
ATOM 4305 N N . ILE B 1 216 ? -26.735 -10.272 -12.953 1 91.5 216 ILE B N 1
ATOM 4306 C CA . ILE B 1 216 ? -27.466 -11.514 -13.176 1 91.5 216 ILE B CA 1
ATOM 4307 C C . ILE B 1 216 ? -28.515 -11.307 -14.266 1 91.5 216 ILE B C 1
ATOM 4309 O O . ILE B 1 216 ? -29.044 -12.274 -14.819 1 91.5 216 ILE B O 1
ATOM 4313 N N . HIS B 1 217 ? -28.805 -10.041 -14.553 1 90.91 217 HIS B N 1
ATOM 4314 C CA . HIS B 1 217 ? -29.796 -9.741 -15.58 1 90.91 217 HIS B CA 1
ATOM 4315 C C . HIS B 1 217 ? -29.127 -9.354 -16.895 1 90.91 217 HIS B C 1
ATOM 4317 O O . HIS B 1 217 ? -29.802 -8.945 -17.842 1 90.91 217 HIS B O 1
ATOM 4323 N N . SER B 1 218 ? -27.88 -9.554 -16.98 1 89.33 218 SER B N 1
ATOM 4324 C CA . SER B 1 218 ? -27.138 -9.115 -18.157 1 89.33 218 SER B CA 1
ATOM 4325 C C . SER B 1 218 ? -26.878 -10.275 -19.112 1 89.33 218 SER B C 1
ATOM 4327 O O . SER B 1 218 ? -26.945 -11.44 -18.715 1 89.33 218 SER B O 1
ATOM 4329 N N . CYS B 1 219 ? -26.59 -9.922 -20.362 1 88.54 219 CYS B N 1
ATOM 4330 C CA . CYS B 1 219 ? -26.23 -10.918 -21.365 1 88.54 219 CYS B CA 1
ATOM 4331 C C . CYS B 1 219 ? -24.888 -11.562 -21.038 1 88.54 219 CYS B C 1
ATOM 4333 O O . CYS B 1 219 ? -24.651 -12.721 -21.38 1 88.54 219 CYS B O 1
ATOM 4335 N N . GLU B 1 220 ? -24.062 -10.886 -20.323 1 89.46 220 GLU B N 1
ATOM 4336 C CA . GLU B 1 220 ? -22.751 -11.42 -19.964 1 89.46 220 GLU B CA 1
ATOM 4337 C C . GLU B 1 220 ? -22.878 -12.593 -18.997 1 89.46 220 GLU B C 1
ATOM 4339 O O . GLU B 1 220 ? -22.117 -13.56 -19.082 1 89.46 220 GLU B O 1
ATOM 4344 N N . CYS B 1 221 ? -23.824 -12.456 -18.188 1 92.53 221 CYS B N 1
ATOM 4345 C CA . CYS B 1 221 ? -24.061 -13.547 -17.249 1 92.53 221 CYS B CA 1
ATOM 4346 C C . CYS B 1 221 ? -24.434 -14.829 -17.985 1 92.53 221 CYS B C 1
ATOM 4348 O O . CYS B 1 221 ? -23.934 -15.906 -17.656 1 92.53 221 CYS B O 1
ATOM 4350 N N . VAL B 1 222 ? -25.234 -14.723 -18.963 1 91.42 222 VAL B N 1
ATOM 4351 C CA . VAL B 1 222 ? -25.676 -15.874 -19.743 1 91.42 222 VAL B CA 1
ATOM 4352 C C . VAL B 1 222 ? -24.487 -16.483 -20.484 1 91.42 222 VAL B C 1
ATOM 4354 O O . VAL B 1 222 ? -24.333 -17.706 -20.524 1 91.42 222 VAL B O 1
ATOM 4357 N N . LYS B 1 223 ? -23.707 -15.597 -20.99 1 91.02 223 LYS B N 1
ATOM 4358 C CA . LYS B 1 223 ? -22.532 -16.072 -21.715 1 91.02 223 LYS B CA 1
ATOM 4359 C C . LYS B 1 223 ? -21.59 -16.84 -20.792 1 91.02 223 LYS B C 1
ATOM 4361 O O . LYS B 1 223 ? -21.056 -17.884 -21.172 1 91.02 223 LYS B O 1
ATOM 4366 N N . VAL B 1 224 ? -21.421 -16.317 -19.618 1 93.15 224 VAL B N 1
ATOM 4367 C CA . VAL B 1 224 ? -20.547 -16.966 -18.647 1 93.15 224 VAL B CA 1
ATOM 4368 C C . VAL B 1 224 ? -21.148 -18.305 -18.224 1 93.15 224 VAL B C 1
ATOM 4370 O O . VAL B 1 224 ? -20.443 -19.314 -18.151 1 93.15 224 VAL B O 1
ATOM 4373 N N . LEU B 1 225 ? -22.396 -18.312 -17.976 1 91.89 225 LEU B N 1
ATOM 4374 C CA . LEU B 1 225 ? -23.075 -19.544 -17.59 1 91.89 225 LEU B CA 1
ATOM 4375 C C . LEU B 1 225 ? -22.927 -20.608 -18.672 1 91.89 225 LEU B C 1
ATOM 4377 O O . LEU B 1 225 ? -22.633 -21.768 -18.373 1 91.89 225 LEU B O 1
ATOM 4381 N N . THR B 1 226 ? -23.131 -20.191 -19.863 1 90.73 226 THR B N 1
ATOM 4382 C CA . THR B 1 226 ? -22.996 -21.116 -20.983 1 90.73 226 THR B CA 1
ATOM 4383 C C . THR B 1 226 ? -21.575 -21.668 -21.06 1 90.73 226 THR B C 1
ATOM 4385 O O . THR B 1 226 ? -21.38 -22.868 -21.268 1 90.73 226 THR B O 1
ATOM 4388 N N . TRP B 1 227 ? -20.693 -20.817 -20.849 1 92.68 227 TRP B N 1
ATOM 4389 C CA . TRP B 1 227 ? -19.289 -21.207 -20.925 1 92.68 227 TRP B CA 1
ATOM 4390 C C . TRP B 1 227 ? -18.935 -22.192 -19.816 1 92.68 227 TRP B C 1
ATOM 4392 O O . TRP B 1 227 ? -18.321 -23.23 -20.072 1 92.68 227 TRP B O 1
ATOM 4402 N N . VAL B 1 228 ? -19.305 -21.894 -18.594 1 94.16 228 VAL B N 1
ATOM 4403 C CA . VAL B 1 228 ? -18.938 -22.702 -17.435 1 94.16 228 VAL B CA 1
ATOM 4404 C C . VAL B 1 228 ? -19.614 -24.068 -17.522 1 94.16 228 VAL B C 1
ATOM 4406 O O . VAL B 1 228 ? -19.033 -25.082 -17.126 1 94.16 228 VAL B O 1
ATOM 4409 N N . THR B 1 229 ? -20.744 -24.086 -18.068 1 93.71 229 THR B N 1
ATOM 4410 C CA . THR B 1 229 ? -21.439 -25.354 -18.253 1 93.71 229 THR B CA 1
ATOM 4411 C C . THR B 1 229 ? -20.781 -26.176 -19.358 1 93.71 229 THR B C 1
ATOM 4413 O O . THR B 1 229 ? -20.55 -27.375 -19.193 1 93.71 229 THR B O 1
ATOM 4416 N N . LYS B 1 230 ? -20.509 -25.511 -20.417 1 92.81 230 LYS B N 1
ATOM 4417 C CA . LYS B 1 230 ? -19.907 -26.181 -21.567 1 92.81 230 LYS B CA 1
ATOM 4418 C C . LYS B 1 230 ? -18.598 -26.865 -21.182 1 92.81 230 LYS B C 1
ATOM 4420 O O . LYS B 1 230 ? -18.325 -27.985 -21.618 1 92.81 230 LYS B O 1
ATOM 4425 N N . TYR B 1 231 ? -17.862 -26.251 -20.306 1 94.67 231 TYR B N 1
ATOM 4426 C CA . TYR B 1 231 ? -16.531 -26.761 -19.998 1 94.67 231 TYR B CA 1
ATOM 4427 C C . TYR B 1 231 ? -16.482 -27.346 -18.592 1 94.67 231 TYR B C 1
ATOM 4429 O O . TYR B 1 231 ? -15.401 -27.586 -18.049 1 94.67 231 TYR B O 1
ATOM 4437 N N . SER B 1 232 ? -17.537 -27.542 -17.905 1 95.11 232 SER B N 1
ATOM 4438 C CA . SER B 1 232 ? -17.688 -28.211 -16.617 1 95.11 232 SER B CA 1
ATOM 4439 C C . SER B 1 232 ? -16.843 -27.537 -15.542 1 95.11 232 SER B C 1
ATOM 4441 O O . SER B 1 232 ? -16.107 -28.206 -14.813 1 95.11 232 SER B O 1
ATOM 4443 N N . ILE B 1 233 ? -16.92 -26.206 -15.544 1 96.85 233 ILE B N 1
ATOM 4444 C CA . ILE B 1 233 ? -16.243 -25.431 -14.511 1 96.85 233 ILE B CA 1
ATOM 4445 C C . ILE B 1 233 ? -17.145 -25.306 -13.285 1 96.85 233 ILE B C 1
ATOM 4447 O O . ILE B 1 233 ? -18.305 -24.904 -13.398 1 96.85 233 ILE B O 1
ATOM 4451 N N . PHE B 1 234 ? -16.637 -25.703 -12.164 1 97.32 234 PHE B N 1
ATOM 4452 C CA . PHE B 1 234 ? -17.39 -25.56 -10.924 1 97.32 234 PHE B CA 1
ATOM 4453 C C . PHE B 1 234 ? -17.335 -24.123 -10.42 1 97.32 234 PHE B C 1
ATOM 4455 O O . PHE B 1 234 ? -16.252 -23.572 -10.214 1 97.32 234 PHE B O 1
ATOM 4462 N N . VAL B 1 235 ? -18.461 -23.494 -10.28 1 96.31 235 VAL B N 1
ATOM 4463 C CA . VAL B 1 235 ? -18.548 -22.109 -9.829 1 96.31 235 VAL B CA 1
ATOM 4464 C C . VAL B 1 235 ? -19.181 -22.057 -8.44 1 96.31 235 VAL B C 1
ATOM 4466 O O . VAL B 1 235 ? -20.257 -22.617 -8.22 1 96.31 235 VAL B O 1
ATOM 4469 N N . ASP B 1 236 ? -18.463 -21.402 -7.531 1 94.93 236 ASP B N 1
ATOM 4470 C CA . ASP B 1 236 ? -18.958 -21.224 -6.169 1 94.93 236 ASP B CA 1
ATOM 4471 C C . ASP B 1 236 ? -19.092 -19.743 -5.822 1 94.93 236 ASP B C 1
ATOM 4473 O O . ASP B 1 236 ? -18.099 -19.013 -5.801 1 94.93 236 ASP B O 1
ATOM 4477 N N . PRO B 1 237 ? -20.202 -19.316 -5.504 1 93.62 237 PRO B N 1
ATOM 4478 C CA . PRO B 1 237 ? -21.523 -19.948 -5.543 1 93.62 237 PRO B CA 1
ATOM 4479 C C . PRO B 1 237 ? -22.043 -20.14 -6.966 1 93.62 237 PRO B C 1
ATOM 4481 O O . PRO B 1 237 ? -21.52 -19.536 -7.906 1 93.62 237 PRO B O 1
ATOM 4484 N N . GLN B 1 238 ? -23.114 -21.014 -7.064 1 91.09 238 GLN B N 1
ATOM 4485 C CA . GLN B 1 238 ? -23.686 -21.294 -8.376 1 91.09 238 GLN B CA 1
ATOM 4486 C C . GLN B 1 238 ? -24.279 -20.033 -8.998 1 91.09 238 GLN B C 1
ATOM 4488 O O . GLN B 1 238 ? -24.917 -19.235 -8.308 1 91.09 238 GLN B O 1
ATOM 4493 N N . ILE B 1 239 ? -24.033 -19.883 -10.279 1 88.46 239 ILE B N 1
ATOM 4494 C CA . ILE B 1 239 ? -24.525 -18.718 -11.007 1 88.46 239 ILE B CA 1
ATOM 4495 C C . ILE B 1 239 ? -25.912 -19.012 -11.574 1 88.46 239 ILE B C 1
ATOM 4497 O O . ILE B 1 239 ? -26.136 -20.07 -12.166 1 88.46 239 ILE B O 1
ATOM 4501 N N . ASN B 1 240 ? -26.802 -18.149 -11.234 1 87.54 240 ASN B N 1
ATOM 4502 C CA . ASN B 1 240 ? -28.141 -18.204 -11.811 1 87.54 240 ASN B CA 1
ATOM 4503 C C . ASN B 1 240 ? -28.508 -16.894 -12.501 1 87.54 240 ASN B C 1
ATOM 4505 O O . ASN B 1 240 ? -28.625 -15.855 -11.849 1 87.54 240 ASN B O 1
ATOM 4509 N N . CYS B 1 241 ? -28.636 -16.974 -13.79 1 88.29 241 CYS B N 1
ATOM 4510 C CA . CYS B 1 241 ? -28.938 -15.772 -14.56 1 88.29 241 CYS B CA 1
ATOM 4511 C C . CYS B 1 241 ? -30.43 -15.672 -14.853 1 88.29 241 CYS B C 1
ATOM 4513 O O . CYS B 1 241 ? -31.092 -16.687 -15.076 1 88.29 241 CYS B O 1
ATOM 4515 N N . SER B 1 242 ? -31.036 -14.518 -14.674 1 81.71 242 SER B N 1
ATOM 4516 C CA . SER B 1 242 ? -32.445 -14.262 -14.953 1 81.71 242 SER B CA 1
ATOM 4517 C C . SER B 1 242 ? -32.612 -13.308 -16.131 1 81.71 242 SER B C 1
ATOM 4519 O O . SER B 1 242 ? -32.702 -12.093 -15.944 1 81.71 242 SER B O 1
ATOM 4521 N N . VAL B 1 243 ? -32.358 -13.76 -17.268 1 74.51 243 VAL B N 1
ATOM 4522 C CA . VAL B 1 243 ? -32.509 -12.87 -18.415 1 74.51 243 VAL B CA 1
ATOM 4523 C C . VAL B 1 243 ? -33.82 -13.175 -19.136 1 74.51 243 VAL B C 1
ATOM 4525 O O . VAL B 1 243 ? -34.241 -14.332 -19.21 1 74.51 243 VAL B O 1
ATOM 4528 N N . VAL B 1 244 ? -34.671 -12.182 -19.38 1 64.53 244 VAL B N 1
ATOM 4529 C CA . VAL B 1 244 ? -35.979 -12.291 -20.016 1 64.53 244 VAL B CA 1
ATOM 4530 C C . VAL B 1 244 ? -35.838 -12.971 -21.376 1 64.53 244 VAL B C 1
ATOM 4532 O O . VAL B 1 244 ? -36.591 -13.894 -21.697 1 64.53 244 VAL B O 1
ATOM 4535 N N . ASP B 1 245 ? -35.079 -12.389 -22.367 1 64.1 245 ASP B N 1
ATOM 4536 C CA . ASP B 1 245 ? -34.91 -12.967 -23.697 1 64.1 245 ASP B CA 1
ATOM 4537 C C . ASP B 1 245 ? -33.451 -13.333 -23.955 1 64.1 245 ASP B C 1
ATOM 4539 O O . ASP B 1 245 ? -32.627 -12.461 -24.238 1 64.1 245 ASP B O 1
ATOM 4543 N N . GLU B 1 246 ? -33.117 -14.499 -23.68 1 65.69 246 GLU B N 1
ATOM 4544 C CA . GLU B 1 246 ? -31.765 -15.028 -23.838 1 65.69 246 GLU B CA 1
ATOM 4545 C C . GLU B 1 246 ? -31.358 -15.073 -25.308 1 65.69 246 GLU B C 1
ATOM 4547 O O . GLU B 1 246 ? -30.168 -15.108 -25.628 1 65.69 246 GLU B O 1
ATOM 4552 N N . SER B 1 247 ? -32.357 -15.179 -26.178 1 65.58 247 SER B N 1
ATOM 4553 C CA . SER B 1 247 ? -32.057 -15.359 -27.595 1 65.58 247 SER B CA 1
ATOM 4554 C C . SER B 1 247 ? -31.221 -14.203 -28.134 1 65.58 247 SER B C 1
ATOM 4556 O O . SER B 1 247 ? -30.406 -14.39 -29.04 1 65.58 247 SER B O 1
ATOM 4558 N N . HIS B 1 248 ? -31.404 -13.044 -27.498 1 68.44 248 HIS B N 1
ATOM 4559 C CA . HIS B 1 248 ? -30.703 -11.877 -28.022 1 68.44 248 HIS B CA 1
ATOM 4560 C C . HIS B 1 248 ? -29.256 -11.841 -27.54 1 68.44 248 HIS B C 1
ATOM 4562 O O . HIS B 1 248 ? -28.434 -11.101 -28.084 1 68.44 248 HIS B O 1
ATOM 4568 N N . CYS B 1 249 ? -28.994 -12.608 -26.553 1 75.09 249 CYS B N 1
ATOM 4569 C CA . CYS B 1 249 ? -27.659 -12.536 -25.971 1 75.09 249 CYS B CA 1
ATOM 4570 C C . CYS B 1 249 ? -26.699 -13.478 -26.687 1 75.09 249 CYS B C 1
ATOM 4572 O O . CYS B 1 249 ? -25.484 -13.398 -26.495 1 75.09 249 CYS B O 1
ATOM 4574 N N . ALA B 1 250 ? -27.249 -14.431 -27.471 1 61.92 250 ALA B N 1
ATOM 4575 C CA . ALA B 1 250 ? -26.44 -15.501 -28.049 1 61.92 250 ALA B CA 1
ATOM 4576 C C . ALA B 1 250 ? -25.488 -14.957 -29.11 1 61.92 250 ALA B C 1
ATOM 4578 O O . ALA B 1 250 ? -25.859 -14.827 -30.279 1 61.92 250 ALA B O 1
ATOM 4579 N N . SER B 1 251 ? -25.066 -13.692 -28.974 1 57.39 251 SER B N 1
ATOM 4580 C CA . SER B 1 251 ? -24.244 -13.215 -30.081 1 57.39 251 SER B CA 1
ATOM 4581 C C . SER B 1 251 ? -23.051 -14.134 -30.321 1 57.39 251 SER B C 1
ATOM 4583 O O . SER B 1 251 ? -22.779 -15.029 -29.518 1 57.39 251 SER B O 1
ATOM 4585 N N . ASN B 1 252 ? -21.999 -13.51 -31.195 1 56.06 252 ASN B N 1
ATOM 4586 C CA . ASN B 1 252 ? -20.831 -13.994 -31.925 1 56.06 252 ASN B CA 1
ATOM 4587 C C . ASN B 1 252 ? -19.742 -14.486 -30.977 1 56.06 252 ASN B C 1
ATOM 4589 O O . ASN B 1 252 ? -18.976 -13.686 -30.436 1 56.06 252 ASN B O 1
ATOM 4593 N N . ALA B 1 253 ? -19.866 -15.689 -30.404 1 61.87 253 ALA B N 1
ATOM 4594 C CA . ALA B 1 253 ? -18.99 -16.517 -29.579 1 61.87 253 ALA B CA 1
ATOM 4595 C C . ALA B 1 253 ? -17.577 -16.562 -30.152 1 61.87 253 ALA B C 1
ATOM 4597 O O . ALA B 1 253 ? -16.7 -17.238 -29.608 1 61.87 253 ALA B O 1
ATOM 4598 N N . THR B 1 254 ? -17.228 -15.679 -31.076 1 74.98 254 THR B N 1
ATOM 4599 C CA . THR B 1 254 ? -15.963 -15.826 -31.788 1 74.98 254 THR B CA 1
ATOM 4600 C C . THR B 1 254 ? -14.799 -15.344 -30.928 1 74.98 254 THR B C 1
ATOM 4602 O O . THR B 1 254 ? -13.746 -15.984 -30.884 1 74.98 254 THR B O 1
ATOM 4605 N N . VAL B 1 255 ? -14.986 -14.371 -30.087 1 82.97 255 VAL B N 1
ATOM 4606 C CA . VAL B 1 255 ? -13.866 -13.82 -29.33 1 82.97 255 VAL B CA 1
ATOM 4607 C C . VAL B 1 255 ? -13.474 -14.784 -28.212 1 82.97 255 VAL B C 1
ATOM 4609 O O . VAL B 1 255 ? -12.287 -15.02 -27.976 1 82.97 255 VAL B O 1
ATOM 4612 N N . GLU B 1 256 ? -14.444 -15.46 -27.626 1 88.88 256 GLU B N 1
ATOM 4613 C CA . GLU B 1 256 ? -14.19 -16.404 -26.542 1 88.88 256 GLU B CA 1
ATOM 4614 C C . GLU B 1 256 ? -13.533 -17.679 -27.064 1 88.88 256 GLU B C 1
ATOM 4616 O O . GLU B 1 256 ? -12.602 -18.202 -26.447 1 88.88 256 GLU B O 1
ATOM 4621 N N . GLU B 1 257 ? -13.935 -18.032 -28.167 1 90.58 257 GLU B N 1
ATOM 4622 C CA . GLU B 1 257 ? -13.385 -19.248 -28.757 1 90.58 257 GLU B CA 1
ATOM 4623 C C . GLU B 1 257 ? -11.938 -19.042 -29.199 1 90.58 257 GLU B C 1
ATOM 4625 O O . GLU B 1 257 ? -11.109 -19.943 -29.066 1 90.58 257 GLU B O 1
ATOM 4630 N N . ASP B 1 258 ? -11.714 -17.927 -29.662 1 91.28 258 ASP B N 1
ATOM 4631 C CA . ASP B 1 258 ? -10.344 -17.617 -30.061 1 91.28 258 ASP B CA 1
ATOM 4632 C C . ASP B 1 258 ? -9.414 -17.584 -28.85 1 91.28 258 ASP B C 1
ATOM 4634 O O . ASP B 1 258 ? -8.3 -18.111 -28.901 1 91.28 258 ASP B O 1
ATOM 4638 N N . ALA B 1 259 ? -9.939 -17.017 -27.856 1 91.32 259 ALA B N 1
ATOM 4639 C CA . ALA B 1 259 ? -9.132 -16.961 -26.641 1 91.32 259 ALA B CA 1
ATOM 4640 C C . ALA B 1 259 ? -8.881 -18.359 -26.083 1 91.32 259 ALA B C 1
ATOM 4642 O O . ALA B 1 259 ? -7.775 -18.664 -25.63 1 91.32 259 ALA B O 1
ATOM 4643 N N . PHE B 1 260 ? -9.804 -19.238 -26.186 1 93.92 260 PHE B N 1
ATOM 4644 C CA . PHE B 1 260 ? -9.7 -20.613 -25.713 1 93.92 260 PHE B CA 1
ATOM 4645 C C . PHE B 1 260 ? -8.701 -21.4 -26.552 1 93.92 260 PHE B C 1
ATOM 4647 O O . PHE B 1 260 ? -7.861 -22.123 -26.012 1 93.92 260 PHE B O 1
ATOM 4654 N N . ALA B 1 261 ? -8.783 -21.161 -27.765 1 94.12 261 ALA B N 1
ATOM 4655 C CA . ALA B 1 261 ? -7.874 -21.849 -28.678 1 94.12 261 ALA B CA 1
ATOM 4656 C C . ALA B 1 261 ? -6.432 -21.403 -28.457 1 94.12 261 ALA B C 1
ATOM 4658 O O . ALA B 1 261 ? -5.512 -22.225 -28.467 1 94.12 261 ALA B O 1
ATOM 4659 N N . ALA B 1 262 ? -6.33 -20.19 -28.32 1 92.77 262 ALA B N 1
ATOM 4660 C CA . ALA B 1 262 ? -4.992 -19.672 -28.047 1 92.77 262 ALA B CA 1
ATOM 4661 C C . ALA B 1 262 ? -4.43 -20.257 -26.755 1 92.77 262 ALA B C 1
ATOM 4663 O O . ALA B 1 262 ? -3.253 -20.617 -26.69 1 92.77 262 ALA B O 1
ATOM 4664 N N . CYS B 1 263 ? -5.217 -20.369 -25.786 1 93.6 263 CYS B N 1
ATOM 4665 C CA . CYS B 1 263 ? -4.822 -20.921 -24.495 1 93.6 263 CYS B CA 1
ATOM 4666 C C . CYS B 1 263 ? -4.445 -22.392 -24.623 1 93.6 263 CYS B C 1
ATOM 4668 O O . CYS B 1 263 ? -3.428 -22.827 -24.081 1 93.6 263 CYS B O 1
ATOM 4670 N N . GLN B 1 264 ? -5.188 -23.147 -25.36 1 94.46 264 GLN B N 1
ATOM 4671 C CA . GLN B 1 264 ? -4.916 -24.565 -25.573 1 94.46 264 GLN B CA 1
ATOM 4672 C C . GLN B 1 264 ? -3.599 -24.767 -26.315 1 94.46 264 GLN B C 1
ATOM 4674 O O . GLN B 1 264 ? -2.827 -25.671 -25.987 1 94.46 264 GLN B O 1
ATOM 4679 N N . SER B 1 265 ? -3.392 -23.876 -27.242 1 93.49 265 SER B N 1
ATOM 4680 C CA . SER B 1 265 ? -2.141 -23.943 -27.99 1 93.49 265 SER B CA 1
ATOM 4681 C C . SER B 1 265 ? -0.942 -23.661 -27.09 1 93.49 265 SER B C 1
ATOM 4683 O O . SER B 1 265 ? 0.089 -24.329 -27.194 1 93.49 265 SER B O 1
ATOM 4685 N N . ALA B 1 266 ? -1.179 -22.756 -26.301 1 90.79 266 ALA B N 1
ATOM 4686 C CA . ALA B 1 266 ? -0.108 -22.428 -25.364 1 90.79 266 ALA B CA 1
ATOM 4687 C C . ALA B 1 266 ? 0.183 -23.601 -24.431 1 90.79 266 ALA B C 1
ATOM 4689 O O . ALA B 1 266 ? 1.341 -23.87 -24.105 1 90.79 266 ALA B O 1
ATOM 4690 N N . TYR B 1 267 ? -0.752 -24.325 -24.023 1 90.92 267 TYR B N 1
ATOM 4691 C CA . TYR B 1 267 ? -0.608 -25.492 -23.16 1 90.92 267 TYR B CA 1
ATOM 4692 C C . TYR B 1 267 ? 0.186 -26.591 -23.856 1 90.92 267 TYR B C 1
ATOM 4694 O O . TYR B 1 267 ? 1.105 -27.168 -23.27 1 90.92 267 TYR B O 1
ATOM 4702 N N . GLN B 1 268 ? -0.224 -26.758 -25.065 1 89.88 268 GLN B N 1
ATOM 4703 C CA . GLN B 1 268 ? 0.419 -27.816 -25.836 1 89.88 268 GLN B CA 1
ATOM 4704 C C . GLN B 1 268 ? 1.873 -27.468 -26.143 1 89.88 268 GLN B C 1
ATOM 4706 O O . GLN B 1 268 ? 2.744 -28.34 -26.12 1 89.88 268 GLN B O 1
ATOM 4711 N N . GLN B 1 269 ? 2.1 -26.279 -26.408 1 85.68 269 GLN B N 1
ATOM 4712 C CA . GLN B 1 269 ? 3.467 -25.848 -26.681 1 85.68 269 GLN B CA 1
ATOM 4713 C C . GLN B 1 269 ? 4.361 -26.051 -25.461 1 85.68 269 GLN B C 1
ATOM 4715 O O . GLN B 1 269 ? 5.514 -26.466 -25.593 1 85.68 269 GLN B O 1
ATOM 4720 N N . GLN B 1 270 ? 3.843 -25.745 -24.41 1 82.89 270 GLN B N 1
ATOM 4721 C CA . GLN B 1 270 ? 4.611 -25.914 -23.181 1 82.89 270 GLN B CA 1
ATOM 4722 C C . GLN B 1 270 ? 4.89 -27.389 -22.906 1 82.89 270 GLN B C 1
ATOM 4724 O O . GLN B 1 270 ? 5.994 -27.75 -22.492 1 82.89 270 GLN B O 1
ATOM 4729 N N . ALA B 1 271 ? 3.954 -28.151 -23.131 1 78.74 271 ALA B N 1
ATOM 4730 C CA . ALA B 1 271 ? 4.125 -29.594 -22.981 1 78.74 271 ALA B CA 1
ATOM 4731 C C . ALA B 1 271 ? 5.147 -30.131 -23.978 1 78.74 271 ALA B C 1
ATOM 4733 O O . ALA B 1 271 ? 5.983 -30.968 -23.629 1 78.74 271 ALA B O 1
ATOM 4734 N N . ALA B 1 272 ? 5.026 -29.568 -25.169 1 79.89 272 ALA B N 1
ATOM 4735 C CA . ALA B 1 272 ? 5.95 -30.006 -26.212 1 79.89 272 ALA B CA 1
ATOM 4736 C C . ALA B 1 272 ? 7.387 -29.631 -25.864 1 79.89 272 ALA B C 1
ATOM 4738 O O . ALA B 1 272 ? 8.311 -30.418 -26.082 1 79.89 272 ALA B O 1
ATOM 4739 N N . THR B 1 273 ? 7.506 -28.504 -25.391 1 73.59 273 THR B N 1
ATOM 4740 C CA . THR B 1 273 ? 8.845 -28.063 -25.017 1 73.59 273 THR B CA 1
ATOM 4741 C C . THR B 1 273 ? 9.394 -28.911 -23.874 1 73.59 273 THR B C 1
ATOM 4743 O O . THR B 1 273 ? 10.57 -29.281 -23.878 1 73.59 273 THR B O 1
ATOM 4746 N N . HIS B 1 274 ? 8.592 -29.219 -22.994 1 73.67 274 HIS B N 1
ATOM 4747 C CA . HIS B 1 274 ? 9.024 -30.098 -21.913 1 73.67 274 HIS B CA 1
ATOM 4748 C C . HIS B 1 274 ? 9.446 -31.462 -22.446 1 73.67 274 HIS B C 1
ATOM 4750 O O . HIS B 1 274 ? 10.496 -31.985 -22.066 1 73.67 274 HIS B O 1
ATOM 4756 N N . TRP B 1 275 ? 8.628 -31.922 -23.354 1 71.6 275 TRP B N 1
ATOM 4757 C CA . TRP B 1 275 ? 8.932 -33.225 -23.935 1 71.6 275 TRP B CA 1
ATOM 4758 C C . TRP B 1 275 ? 10.17 -33.15 -24.822 1 71.6 275 TRP B C 1
ATOM 4760 O O . TRP B 1 275 ? 10.993 -34.069 -24.829 1 71.6 275 TRP B O 1
ATOM 4770 N N . ALA B 1 276 ? 10.315 -31.994 -25.43 1 72.51 276 ALA B N 1
ATOM 4771 C CA . ALA B 1 276 ? 11.512 -31.815 -26.246 1 72.51 276 ALA B CA 1
ATOM 4772 C C . ALA B 1 276 ? 12.765 -31.754 -25.377 1 72.51 276 ALA B C 1
ATOM 4774 O O . ALA B 1 276 ? 13.79 -32.353 -25.711 1 72.51 276 ALA B O 1
ATOM 4775 N N . VAL B 1 277 ? 12.667 -31.227 -24.322 1 71.03 277 VAL B N 1
ATOM 4776 C CA . VAL B 1 277 ? 13.798 -31.127 -23.406 1 71.03 277 VAL B CA 1
ATOM 4777 C C . VAL B 1 277 ? 14.107 -32.5 -22.814 1 71.03 277 VAL B C 1
ATOM 4779 O O . VAL B 1 277 ? 15.271 -32.896 -22.721 1 71.03 277 VAL B O 1
ATOM 4782 N N . VAL B 1 278 ? 13.104 -33.284 -22.528 1 76.66 278 VAL B N 1
ATOM 4783 C CA . VAL B 1 278 ? 13.286 -34.626 -21.986 1 76.66 278 VAL B CA 1
ATOM 4784 C C . VAL B 1 278 ? 13.947 -35.521 -23.032 1 76.66 278 VAL B C 1
ATOM 4786 O O . VAL B 1 278 ? 14.899 -36.244 -22.728 1 76.66 278 VAL B O 1
ATOM 4789 N N . VAL B 1 279 ? 13.503 -35.364 -24.213 1 82.28 279 VAL B N 1
ATOM 4790 C CA . VAL B 1 279 ? 14.051 -36.174 -25.295 1 82.28 279 VAL B C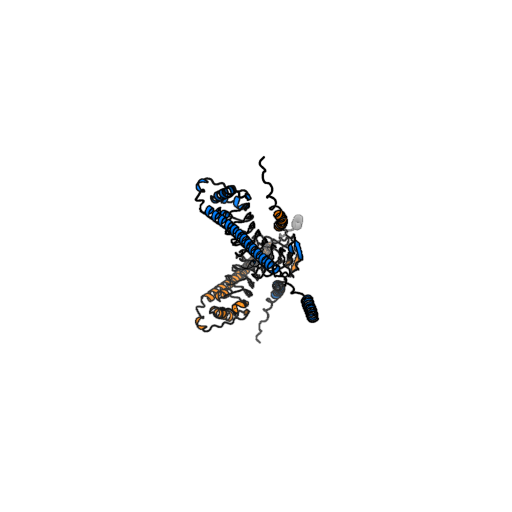A 1
ATOM 4791 C C . VAL B 1 279 ? 15.488 -35.745 -25.585 1 82.28 279 VAL B C 1
ATOM 4793 O O . VAL B 1 279 ? 16.373 -36.588 -25.75 1 82.28 279 VAL B O 1
ATOM 4796 N N . CYS B 1 280 ? 15.748 -34.485 -25.585 1 80.69 280 CYS B N 1
ATOM 4797 C CA . CYS B 1 280 ? 17.092 -33.975 -25.829 1 80.69 280 CYS B CA 1
ATOM 4798 C C . CYS B 1 280 ? 18.044 -34.39 -24.713 1 80.69 280 CYS B C 1
ATOM 4800 O O . CYS B 1 280 ? 19.177 -34.797 -24.977 1 80.69 280 CYS B O 1
ATOM 4802 N N . THR B 1 281 ? 17.576 -34.372 -23.539 1 82.84 281 THR B N 1
ATOM 4803 C CA . THR B 1 281 ? 18.396 -34.797 -22.41 1 82.84 281 THR B CA 1
ATOM 4804 C C . THR B 1 281 ? 18.65 -36.301 -22.461 1 82.84 281 THR B C 1
ATOM 4806 O O . THR B 1 281 ? 19.765 -36.757 -22.2 1 82.84 281 THR B O 1
ATOM 4809 N N . ALA B 1 282 ? 17.613 -37.05 -22.826 1 87.49 282 ALA B N 1
ATOM 4810 C CA . ALA B 1 282 ? 17.766 -38.494 -22.987 1 87.49 282 ALA B CA 1
ATOM 4811 C C . ALA B 1 282 ? 18.765 -38.819 -24.093 1 87.49 282 ALA B C 1
ATOM 4813 O O . ALA B 1 282 ? 19.587 -39.727 -23.948 1 87.49 282 ALA B O 1
ATOM 4814 N N . LEU B 1 283 ? 18.735 -38.076 -25.144 1 88.17 283 LEU B N 1
ATOM 4815 C CA . LEU B 1 283 ? 19.666 -38.259 -26.252 1 88.17 283 LEU B CA 1
ATOM 4816 C C . LEU B 1 283 ? 21.088 -37.903 -25.832 1 88.17 283 LEU B C 1
ATOM 4818 O O . LEU B 1 283 ? 22.038 -38.607 -26.182 1 88.17 283 LEU B O 1
ATOM 4822 N N . VAL B 1 284 ? 21.291 -36.882 -25.062 1 88.58 284 VAL B N 1
ATOM 4823 C CA . VAL B 1 284 ? 22.605 -36.485 -24.568 1 88.58 284 VAL B CA 1
ATOM 4824 C C . VAL B 1 284 ? 23.141 -37.547 -23.611 1 88.58 284 VAL B C 1
ATOM 4826 O O . VAL B 1 284 ? 24.314 -37.922 -23.683 1 88.58 284 VAL B O 1
ATOM 4829 N N . VAL B 1 285 ? 22.265 -38.035 -22.774 1 88.94 285 VAL B N 1
ATOM 4830 C CA . VAL B 1 285 ? 22.659 -39.089 -21.845 1 88.94 285 VAL B CA 1
ATOM 4831 C C . VAL B 1 285 ? 23.016 -40.355 -22.621 1 88.94 285 VAL B C 1
ATOM 4833 O O . VAL B 1 285 ? 23.997 -41.03 -22.302 1 88.94 285 VAL B O 1
ATOM 4836 N N . LEU B 1 286 ? 22.273 -40.697 -23.688 1 89 286 LEU B N 1
ATOM 4837 C CA . LEU B 1 286 ? 22.558 -41.843 -24.544 1 89 286 LEU B CA 1
ATOM 4838 C C . LEU B 1 286 ? 23.892 -41.666 -25.263 1 89 286 LEU B C 1
ATOM 4840 O O . LEU B 1 286 ? 24.696 -42.599 -25.326 1 89 286 LEU B O 1
ATOM 4844 N N . VAL B 1 287 ? 24.234 -40.472 -25.77 1 88.73 287 VAL B N 1
ATOM 4845 C CA . VAL B 1 287 ? 25.493 -40.182 -26.448 1 88.73 287 VAL B CA 1
ATOM 4846 C C . VAL B 1 287 ? 26.649 -40.273 -25.454 1 88.73 287 VAL B C 1
ATOM 4848 O O . VAL B 1 287 ? 27.693 -40.854 -25.758 1 88.73 287 VAL B O 1
ATOM 4851 N N . LEU B 1 288 ? 26.445 -39.808 -24.243 1 89.02 288 LEU B N 1
ATOM 4852 C CA . LEU B 1 288 ? 27.473 -39.879 -23.209 1 89.02 288 LEU B CA 1
ATOM 4853 C C . LEU B 1 288 ? 27.723 -41.323 -22.789 1 89.02 288 LEU B C 1
ATOM 4855 O O . LEU B 1 288 ? 28.871 -41.726 -22.588 1 89.02 288 LEU B O 1
ATOM 4859 N N . ALA B 1 289 ? 26.639 -42.093 -22.715 1 89.69 289 ALA B N 1
ATOM 4860 C CA . ALA B 1 289 ? 26.769 -43.515 -22.403 1 89.69 289 ALA B CA 1
ATOM 4861 C C . ALA B 1 289 ? 27.516 -44.253 -23.509 1 89.69 289 ALA B C 1
ATOM 4863 O O . ALA B 1 289 ? 28.365 -45.104 -23.232 1 89.69 289 ALA B O 1
ATOM 4864 N N . ILE B 1 290 ? 27.264 -43.926 -24.717 1 88.79 290 ILE B N 1
ATOM 4865 C CA . ILE B 1 290 ? 27.934 -44.536 -25.861 1 88.79 290 ILE B CA 1
ATOM 4866 C C . ILE B 1 290 ? 29.413 -44.156 -25.855 1 88.79 290 ILE B C 1
ATOM 4868 O O . ILE B 1 290 ? 30.281 -45.012 -26.04 1 88.79 290 ILE B O 1
ATOM 4872 N N . VAL B 1 291 ? 29.8 -42.938 -25.544 1 87.61 291 VAL B N 1
ATOM 4873 C CA . VAL B 1 291 ? 31.184 -42.478 -25.499 1 87.61 291 VAL B CA 1
ATOM 4874 C C . VAL B 1 291 ? 31.919 -43.161 -24.347 1 87.61 291 VAL B C 1
ATOM 4876 O O . VAL B 1 291 ? 33.057 -43.607 -24.507 1 87.61 291 VAL B O 1
ATOM 4879 N N . LEU B 1 292 ? 31.278 -43.324 -23.262 1 87.38 292 LEU B N 1
ATOM 4880 C CA . LEU B 1 292 ? 31.885 -43.984 -22.111 1 87.38 292 LEU B CA 1
ATOM 4881 C C . LEU B 1 292 ? 32.107 -45.467 -22.389 1 87.38 292 LEU B C 1
ATOM 4883 O O . LEU B 1 292 ? 33.14 -46.026 -22.014 1 87.38 292 LEU B O 1
ATOM 4887 N N . THR B 1 293 ? 31.184 -46.175 -23.094 1 87.76 293 THR B N 1
ATOM 4888 C CA . THR B 1 293 ? 31.335 -47.576 -23.473 1 87.76 293 THR B CA 1
ATOM 4889 C C . THR B 1 293 ? 32.478 -47.746 -24.47 1 87.76 293 THR B C 1
ATOM 4891 O O . THR B 1 293 ? 33.254 -48.699 -24.376 1 87.76 293 THR B O 1
ATOM 4894 N N . ILE B 1 294 ? 32.703 -46.797 -25.357 1 85.3 294 ILE B N 1
ATOM 4895 C CA . ILE B 1 294 ? 33.78 -46.843 -26.339 1 85.3 294 ILE B CA 1
ATOM 4896 C C . ILE B 1 294 ? 35.123 -46.632 -25.643 1 85.3 294 ILE B C 1
ATOM 4898 O O . ILE B 1 294 ? 36.089 -47.349 -25.913 1 85.3 294 ILE B O 1
ATOM 4902 N N . LEU B 1 295 ? 35.239 -45.732 -24.705 1 84.47 295 LEU B N 1
ATOM 4903 C CA . LEU B 1 295 ? 36.466 -45.472 -23.961 1 84.47 295 LEU B CA 1
ATOM 4904 C C . LEU B 1 295 ? 36.816 -46.652 -23.06 1 84.47 295 LEU B C 1
ATOM 4906 O O . LEU B 1 295 ? 37.987 -47.015 -22.931 1 84.47 295 LEU B O 1
ATOM 4910 N N . TRP B 1 296 ? 35.757 -47.26 -22.483 1 83.47 296 TRP B N 1
ATOM 4911 C CA . TRP B 1 296 ? 35.955 -48.434 -21.639 1 83.47 296 TRP B CA 1
ATOM 4912 C C . TRP B 1 296 ? 36.421 -49.627 -22.466 1 83.47 296 TRP B C 1
ATOM 4914 O O . TRP B 1 296 ? 37.318 -50.365 -22.052 1 83.47 296 TRP B O 1
ATOM 4924 N N . ARG B 1 297 ? 35.94 -49.824 -23.709 1 81.74 297 ARG B N 1
ATOM 4925 C CA . ARG B 1 297 ? 36.348 -50.901 -24.605 1 81.74 297 ARG B CA 1
ATOM 4926 C C . ARG B 1 297 ? 37.768 -50.682 -25.114 1 81.74 297 ARG B C 1
ATOM 4928 O O . ARG B 1 297 ? 38.541 -51.634 -25.242 1 81.74 297 ARG B O 1
ATOM 4935 N N . ARG B 1 298 ? 38.162 -49.493 -25.244 1 76.95 298 ARG B N 1
ATOM 4936 C CA . ARG B 1 298 ? 39.511 -49.172 -25.698 1 76.95 298 ARG B CA 1
ATOM 4937 C C . ARG B 1 298 ? 40.529 -49.382 -24.582 1 76.95 298 ARG B C 1
ATOM 4939 O O . ARG B 1 298 ? 41.645 -49.844 -24.832 1 76.95 298 ARG B O 1
ATOM 4946 N N . ARG B 1 299 ? 40.178 -49.053 -23.413 1 72.68 299 ARG B N 1
ATOM 4947 C CA . ARG B 1 299 ? 41.074 -49.257 -22.279 1 72.68 299 ARG B CA 1
ATOM 4948 C C . ARG B 1 299 ? 41.25 -50.742 -21.98 1 72.68 299 ARG B C 1
ATOM 4950 O O . ARG B 1 299 ? 42.344 -51.182 -21.619 1 72.68 299 ARG B O 1
ATOM 4957 N N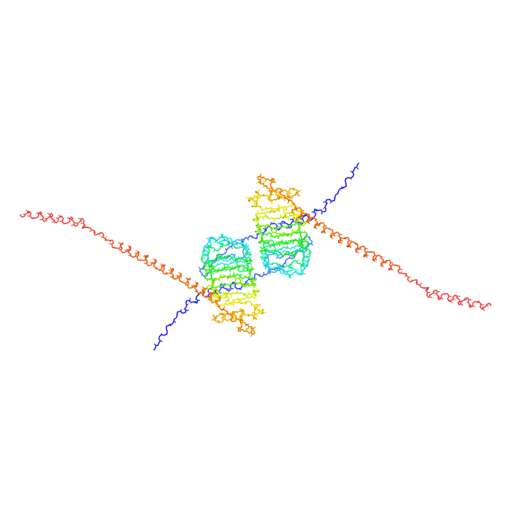 . TRP B 1 300 ? 40.168 -51.509 -22.183 1 66.5 300 TRP B N 1
ATOM 4958 C CA . TRP B 1 300 ? 40.254 -52.938 -21.898 1 66.5 300 TRP B CA 1
ATOM 4959 C C . TRP B 1 300 ? 40.965 -53.676 -23.027 1 66.5 300 TRP B C 1
ATOM 4961 O O . TRP B 1 300 ? 41.558 -54.735 -22.808 1 66.5 300 TRP B O 1
ATOM 4971 N N . ARG B 1 301 ? 40.916 -53.228 -24.249 1 62.36 301 ARG B N 1
ATOM 4972 C CA . ARG B 1 301 ? 41.627 -53.881 -25.343 1 62.36 301 ARG B CA 1
ATOM 4973 C C . ARG B 1 301 ? 43.085 -53.438 -25.391 1 62.36 301 ARG B C 1
ATOM 4975 O O . ARG B 1 301 ? 43.808 -53.762 -26.336 1 62.36 301 ARG B O 1
ATOM 4982 N N . ARG B 1 302 ? 43.465 -52.598 -24.454 1 58.83 302 ARG B N 1
ATOM 4983 C CA . ARG B 1 302 ? 44.912 -52.407 -24.452 1 58.83 302 ARG B CA 1
ATOM 4984 C C . ARG B 1 302 ? 45.64 -53.74 -24.314 1 58.83 302 ARG B C 1
ATOM 4986 O O . ARG B 1 302 ? 45.337 -54.529 -23.416 1 58.83 302 ARG B O 1
ATOM 4993 N N . PRO B 1 303 ? 46.225 -54.236 -25.362 1 56.18 303 PRO B N 1
ATOM 4994 C CA . PRO B 1 303 ? 46.968 -55.498 -25.369 1 56.18 303 PRO B CA 1
ATOM 4995 C C . PRO B 1 303 ? 47.905 -55.638 -24.17 1 56.18 303 PRO B C 1
ATOM 4997 O O . PRO B 1 303 ? 48.476 -54.647 -23.709 1 56.18 303 PRO B O 1
ATOM 5000 N N . GLN B 1 304 ? 47.634 -56.541 -23.282 1 51.73 304 GLN B N 1
ATOM 5001 C CA . GLN B 1 304 ? 48.618 -56.935 -22.279 1 51.73 304 GLN B CA 1
ATOM 5002 C C . GLN B 1 304 ? 50.013 -57.04 -22.889 1 51.73 304 GLN B C 1
ATOM 5004 O O . GLN B 1 304 ? 50.171 -57.522 -24.012 1 51.73 304 GLN B O 1
ATOM 5009 N N . PRO B 1 305 ? 50.978 -56.263 -22.54 1 52.46 305 PRO B N 1
ATOM 5010 C CA . PRO B 1 305 ? 52.332 -56.464 -23.063 1 52.46 305 PRO B CA 1
ATOM 5011 C C . PRO B 1 305 ? 52.762 -57.929 -23.041 1 52.46 305 PRO B C 1
ATOM 5013 O O . PRO B 1 305 ? 52.525 -58.63 -22.054 1 52.46 305 PRO B O 1
ATOM 5016 N N . THR B 1 306 ? 52.587 -58.645 -24.053 1 49.96 306 THR B N 1
ATOM 5017 C CA . THR B 1 306 ? 53.187 -59.973 -24.134 1 49.96 306 THR B CA 1
ATOM 5018 C C . THR B 1 306 ? 54.6 -59.964 -23.56 1 49.96 306 THR B C 1
ATOM 5020 O O . THR B 1 306 ? 55.437 -59.156 -23.969 1 49.96 306 THR B O 1
ATOM 5023 N N . SER B 1 307 ? 54.763 -60.214 -22.247 1 51.09 307 SER B N 1
ATOM 5024 C CA . SER B 1 307 ? 56.073 -60.411 -21.635 1 51.09 307 SER B CA 1
ATOM 5025 C C . SER B 1 307 ? 56.984 -61.239 -22.535 1 51.09 307 SER B C 1
ATOM 5027 O O . SER B 1 307 ? 56.597 -62.314 -22.999 1 51.09 307 SER B O 1
ATOM 5029 N N . GLY B 1 308 ? 57.814 -60.682 -23.339 1 53.2 308 GLY B N 1
ATOM 5030 C CA . GLY B 1 308 ? 58.85 -61.323 -24.132 1 53.2 308 GLY B CA 1
ATOM 5031 C C . GLY B 1 308 ? 59.509 -62.49 -23.42 1 53.2 308 GLY B C 1
ATOM 5032 O O . GLY B 1 308 ? 59.305 -62.689 -22.221 1 53.2 308 GLY B O 1
ATOM 5033 N N . PRO B 1 309 ? 59.934 -63.503 -24.121 1 58.66 309 PRO B N 1
ATOM 5034 C CA . PRO B 1 309 ? 60.496 -64.695 -23.482 1 58.66 309 PRO B CA 1
ATOM 5035 C C . PRO B 1 309 ? 61.475 -64.356 -22.36 1 58.66 309 PRO B C 1
ATOM 5037 O O . PRO B 1 309 ? 62.125 -63.309 -22.398 1 58.66 309 PRO B O 1
ATOM 5040 N N . SER B 1 310 ? 61.288 -64.732 -21.098 1 57.82 310 SER B N 1
ATOM 5041 C CA . SER B 1 310 ? 62.145 -64.458 -19.949 1 57.82 310 SER B CA 1
ATOM 5042 C C . SER B 1 310 ? 63.611 -64.715 -20.28 1 57.82 310 SER B C 1
ATOM 5044 O O . SER B 1 310 ? 63.926 -65.582 -21.098 1 57.82 310 SER B O 1
ATOM 5046 N N . GLN B 1 311 ? 64.427 -63.742 -19.972 1 62 311 GLN B N 1
ATOM 5047 C CA . GLN B 1 311 ? 65.871 -63.824 -20.164 1 62 311 GLN B CA 1
ATOM 5048 C C . GLN B 1 311 ? 66.388 -65.226 -19.856 1 62 311 GLN B C 1
ATOM 5050 O O . GLN B 1 311 ? 67.335 -65.697 -20.49 1 62 311 GLN B O 1
ATOM 5055 N N . GLU B 1 312 ? 65.75 -65.839 -18.85 1 65.34 312 GLU B N 1
ATOM 5056 C CA . GLU B 1 312 ? 66.206 -67.157 -18.422 1 65.34 312 GLU B CA 1
ATOM 5057 C C . GLU B 1 312 ? 65.922 -68.213 -19.486 1 65.34 312 GLU B C 1
ATOM 5059 O O . GLU B 1 312 ? 66.73 -69.12 -19.7 1 65.34 312 GLU B O 1
ATOM 5064 N N . GLU B 1 313 ? 64.863 -67.986 -20.184 1 64.5 313 GLU B N 1
ATOM 5065 C CA . GLU B 1 313 ? 64.514 -68.985 -21.189 1 64.5 313 GLU B CA 1
ATOM 5066 C C . GLU B 1 313 ? 65.373 -68.831 -22.441 1 64.5 313 GLU B C 1
ATOM 5068 O O . GLU B 1 313 ? 65.77 -69.825 -23.054 1 64.5 313 GLU B O 1
ATOM 5073 N N . VAL B 1 314 ? 65.79 -67.539 -22.745 1 67.18 314 VAL B N 1
ATOM 5074 C CA . VAL B 1 314 ? 66.751 -67.28 -23.812 1 67.18 314 VAL B CA 1
ATOM 5075 C C . VAL B 1 314 ? 68.122 -67.822 -23.415 1 67.18 314 VAL B C 1
ATOM 5077 O O . VAL B 1 314 ? 68.834 -68.394 -24.244 1 67.18 314 VAL B O 1
ATOM 5080 N N . ARG B 1 315 ? 68.442 -67.649 -22.056 1 65.78 315 ARG B N 1
ATOM 5081 C CA . ARG B 1 315 ? 69.718 -68.164 -21.571 1 65.78 315 ARG B CA 1
ATOM 5082 C C . ARG B 1 315 ? 69.748 -69.688 -21.617 1 65.78 315 ARG B C 1
ATOM 5084 O O . ARG B 1 315 ? 70.768 -70.283 -21.969 1 65.78 315 ARG B O 1
ATOM 5091 N N . LYS B 1 316 ? 68.673 -70.389 -21.275 1 67.94 316 LYS B N 1
ATOM 5092 C CA . LYS B 1 316 ? 68.627 -71.848 -21.296 1 67.94 316 LYS B CA 1
ATOM 5093 C C . LYS B 1 316 ? 68.685 -72.379 -22.725 1 67.94 316 LYS B C 1
ATOM 5095 O O . LYS B 1 316 ? 69.332 -73.394 -22.99 1 67.94 316 LYS B O 1
ATOM 5100 N N . ARG B 1 317 ? 68.21 -71.619 -23.673 1 71.4 317 ARG B N 1
ATOM 5101 C CA . ARG B 1 317 ? 68.26 -72.067 -25.061 1 71.4 317 ARG B CA 1
ATOM 5102 C C . ARG B 1 317 ? 69.662 -71.906 -25.638 1 71.4 317 ARG B C 1
ATOM 5104 O O . ARG B 1 317 ? 70.123 -72.752 -26.408 1 71.4 317 ARG B O 1
ATOM 5111 N N . ARG B 1 318 ? 70.388 -70.801 -25.173 1 73.12 318 ARG B N 1
ATOM 5112 C CA . ARG B 1 318 ? 71.766 -70.594 -25.605 1 73.12 318 ARG B CA 1
ATOM 5113 C C . ARG B 1 318 ? 72.69 -71.654 -25.013 1 73.12 318 ARG B C 1
ATOM 5115 O O . ARG B 1 318 ? 73.617 -72.119 -25.68 1 73.12 318 ARG B O 1
ATOM 5122 N N . LEU B 1 319 ? 72.454 -71.971 -23.68 1 72.47 319 LEU B N 1
ATOM 5123 C CA . LEU B 1 319 ? 73.296 -72.966 -23.024 1 72.47 319 LEU B CA 1
ATOM 5124 C C . LEU B 1 319 ? 73.074 -74.349 -23.627 1 72.47 319 LEU B C 1
ATOM 5126 O O . LEU B 1 319 ? 74.024 -75.118 -23.794 1 72.47 319 LEU B O 1
ATOM 5130 N N . LEU B 1 320 ? 71.852 -74.692 -23.939 1 73.32 320 LEU B N 1
ATOM 5131 C CA . LEU B 1 320 ? 71.555 -75.982 -24.552 1 73.32 320 LEU B CA 1
ATOM 5132 C C . LEU B 1 320 ? 72.149 -76.066 -25.955 1 73.32 320 LEU B C 1
ATOM 5134 O O . LEU B 1 320 ? 72.649 -77.118 -26.36 1 73.32 320 LEU B O 1
ATOM 5138 N N . GLN B 1 321 ? 72.2 -74.903 -26.663 1 73.07 321 GLN B N 1
ATOM 5139 C CA . GLN B 1 321 ? 72.833 -74.89 -27.977 1 73.07 321 GLN B CA 1
ATOM 5140 C C . GLN B 1 321 ? 74.346 -75.052 -27.861 1 73.07 321 GLN B C 1
ATOM 5142 O O . GLN B 1 321 ? 74.976 -75.683 -28.713 1 73.07 321 GLN B O 1
ATOM 5147 N N . LYS B 1 322 ? 74.783 -74.37 -26.786 1 69.68 322 LYS B N 1
ATOM 5148 C CA . LYS B 1 322 ? 76.224 -74.494 -26.584 1 69.68 322 LYS B CA 1
ATOM 5149 C C . LYS B 1 322 ? 76.606 -75.926 -26.216 1 69.68 322 LYS B C 1
ATOM 5151 O O . LYS B 1 322 ? 77.651 -76.423 -26.641 1 69.68 322 LYS B O 1
ATOM 5156 N N . THR B 1 323 ? 75.864 -76.587 -25.395 1 71.39 323 THR B N 1
ATOM 5157 C CA . THR B 1 323 ? 76.169 -77.951 -24.977 1 71.39 323 THR B CA 1
ATOM 5158 C C . THR B 1 323 ? 75.953 -78.93 -26.126 1 71.39 323 THR B C 1
ATOM 5160 O O . THR B 1 323 ? 76.673 -79.924 -26.246 1 71.39 323 THR B O 1
ATOM 5163 N N . GLN B 1 324 ? 75.051 -78.769 -26.933 1 66.3 324 GLN B N 1
ATOM 5164 C CA . GLN B 1 324 ? 74.852 -79.669 -28.064 1 66.3 324 GLN B CA 1
ATOM 5165 C C . GLN B 1 324 ? 75.953 -79.495 -29.106 1 66.3 324 GLN B C 1
ATOM 5167 O O . GLN B 1 324 ? 76.371 -80.464 -29.743 1 66.3 324 GLN B O 1
ATOM 5172 N N . SER B 1 325 ? 76.38 -78.212 -29.295 1 66.77 325 SER B N 1
ATOM 5173 C CA . SER B 1 325 ? 77.486 -78.027 -30.229 1 66.77 325 SER B CA 1
ATOM 5174 C C . SER B 1 325 ? 78.765 -78.67 -29.705 1 66.77 325 SER B C 1
ATOM 5176 O O . SER B 1 325 ? 79.565 -79.196 -30.481 1 66.77 325 SER B O 1
ATOM 5178 N N . LYS B 1 326 ? 79.029 -78.457 -28.428 1 61.76 326 LYS B N 1
ATOM 5179 C CA . LYS B 1 326 ? 80.25 -79.048 -27.887 1 61.76 326 LYS B CA 1
ATOM 5180 C C . LYS B 1 326 ? 80.216 -80.57 -27.991 1 61.76 326 LYS B C 1
ATOM 5182 O O . LYS B 1 326 ? 81.258 -81.21 -28.145 1 61.76 326 LYS B O 1
ATOM 5187 N N . ASN B 1 327 ? 79.131 -81.207 -27.923 1 60 327 ASN B N 1
ATOM 5188 C CA . ASN B 1 327 ? 79.092 -82.664 -27.995 1 60 327 ASN B CA 1
ATOM 5189 C C . ASN B 1 327 ? 79.228 -83.158 -29.432 1 60 327 ASN B C 1
ATOM 5191 O O . ASN B 1 327 ? 79.496 -84.338 -29.664 1 60 327 ASN B O 1
ATOM 5195 N N . SER B 1 328 ? 78.877 -82.488 -30.422 1 60.23 328 SER B N 1
ATOM 5196 C CA . SER B 1 328 ? 79.047 -82.994 -31.78 1 60.23 328 SER B CA 1
ATOM 5197 C C . SER B 1 328 ? 80.517 -83.011 -32.184 1 60.23 328 SER B C 1
ATOM 5199 O O . SER B 1 328 ? 80.891 -83.667 -33.158 1 60.23 328 SER B O 1
ATOM 5201 N N . LEU B 1 329 ? 81.263 -82.108 -31.716 1 54.93 329 LEU B N 1
ATOM 5202 C CA . LEU B 1 329 ? 82.634 -82.144 -32.213 1 54.93 329 LEU B CA 1
ATOM 5203 C C . LEU B 1 329 ? 83.394 -83.33 -31.628 1 54.93 329 LEU B C 1
ATOM 5205 O O . LEU B 1 329 ? 84.571 -83.531 -31.935 1 54.93 329 LEU B O 1
ATOM 5209 N N . LYS B 1 330 ? 82.958 -83.804 -30.39 1 51.67 330 LYS B N 1
ATOM 5210 C CA . LYS B 1 330 ? 83.804 -84.876 -29.876 1 51.67 330 LYS B CA 1
ATOM 5211 C C . LYS B 1 330 ? 83.604 -86.163 -30.672 1 51.67 330 LYS B C 1
ATOM 5213 O O . LYS B 1 330 ? 84.284 -87.162 -30.427 1 51.67 330 LYS B O 1
ATOM 5218 N N . PHE B 1 331 ? 82.59 -86.195 -31.543 1 39.65 331 PHE B N 1
ATOM 5219 C CA . PHE B 1 331 ? 82.715 -87.398 -32.357 1 39.65 331 PHE B CA 1
ATOM 5220 C C . PHE B 1 331 ? 83.534 -87.121 -33.611 1 39.65 331 PHE B C 1
ATOM 5222 O O . PHE B 1 331 ? 83.408 -86.055 -34.218 1 39.65 331 PHE B O 1
#

Sequence (662 aa):
MSEGGPSTNRVHVAYGGLLGFVIALVEGRWTHPEGTCRFTRVHKMLGADCSNIYLVNIPKLTRDVEVLDASLNRIRILRNNSFTTHYSLKFLYLGDNSISIIEPGAFTPLTYLEVLDLSLNAIRDLPPLLPPTLRRLYLSENPLQTVPLGQAKSLQYVSLAESFLSILPELGELPHLVELNLTGNPLETITAGQIASFCHLENLRLPHQLLRSKYIHSCECVKVLTWVTKYSIFVDPQINCSVVDESHCASNATVEEDAFAACQSAYQQQAATHWAVVVCTALVVLVLAIVLTILWRRRWRRPQPTSGPSQEEVRKRRLLQKTQSKNSLKFMSEGGPSTNRVHVAYGGLLGFVIALVEGRWTHPEGTCRFTRVHKMLGADCSNIYLVNIPKLTRDVEVLDASLNRIRILRNNSFTTHYSLKFLYLGDNSISIIEPGAFTPLTYLEVLDLSLNAIRDLPPLLPPTLRRLYLSENPLQTVPLGQAKSLQYVSLAESFLSILPELGELPHLVELNLTGNPLETITAGQIASFCHLENLRLPHQLLRSKYIHSCECVKVLTWVTKYSIFVDPQINCSVVDESHCASNATVEEDAFAACQSAYQQQAATHWAVVVCTALVVLVLAIVLTILWRRRWRRPQPTSGPSQEEVRKRRLLQKTQSKNSLKF

Solvent-accessible surface area (backbone atoms only — not comparable to full-atom values): 33868 Å² total; per-residue (Å²): 137,83,82,77,83,83,75,84,76,63,78,71,55,66,71,49,56,66,51,48,57,59,45,52,59,66,72,47,68,78,69,70,76,60,60,77,66,43,77,44,72,52,98,87,32,41,24,35,45,40,50,62,30,51,34,57,57,68,76,87,60,94,58,84,33,26,29,40,33,47,22,48,28,49,30,34,62,40,40,56,69,51,34,70,73,41,52,57,23,28,35,40,34,44,27,40,25,28,32,44,45,54,40,57,48,26,40,61,51,26,66,51,22,29,36,42,32,48,23,40,29,34,35,30,56,50,48,49,52,44,32,49,48,23,26,35,40,35,41,24,39,13,62,45,66,45,50,41,41,48,47,25,57,43,25,28,34,41,32,46,24,40,11,68,29,47,57,79,58,70,41,58,56,30,37,45,22,30,36,42,36,36,32,68,18,66,33,62,61,69,51,39,52,66,53,22,20,28,62,45,42,38,39,40,32,48,24,70,61,33,68,71,39,72,36,24,54,33,54,45,35,50,48,30,50,52,48,32,59,75,65,65,35,45,48,41,66,78,85,73,61,64,52,92,68,58,78,77,48,67,59,86,62,58,66,32,50,49,35,27,51,53,16,49,51,52,43,49,49,53,51,46,50,51,50,48,50,51,49,51,49,51,49,49,50,50,53,51,52,52,52,51,53,53,54,53,52,52,63,67,60,51,74,72,76,75,78,65,83,52,68,66,58,58,50,54,52,52,52,54,52,49,54,54,54,61,57,56,69,76,103,138,84,83,77,80,82,77,83,76,63,79,73,54,68,70,48,57,66,51,48,57,60,46,50,59,65,72,49,69,78,69,70,75,60,60,77,68,44,79,45,74,52,97,86,32,41,25,34,46,40,50,61,29,50,34,56,59,69,77,86,61,94,58,84,34,27,30,40,33,47,20,48,28,50,29,34,62,41,39,58,68,52,34,70,72,40,51,58,22,28,35,41,34,43,28,41,24,27,31,44,44,54,41,57,47,25,43,60,51,26,66,51,23,30,36,43,34,49,23,39,27,34,34,31,57,50,48,48,52,45,33,50,48,24,27,35,41,35,41,24,38,13,62,45,66,43,49,41,41,48,45,25,57,43,26,27,34,41,32,47,24,39,12,67,28,47,57,78,57,70,40,56,57,30,38,47,23,30,35,42,36,36,32,68,17,67,34,62,60,69,51,39,52,67,53,21,20,28,61,43,43,39,38,40,32,48,24,71,61,32,69,72,39,74,35,23,54,33,54,44,35,48,47,32,51,52,48,32,59,75,64,66,34,46,49,40,67,77,85,71,61,63,52,91,66,59,78,75,48,69,59,86,62,57,65,32,50,50,35,26,49,52,15,48,49,52,41,49,49,52,51,47,49,52,51,48,50,51,51,51,50,50,50,51,52,50,52,51,50,52,52,50,53,52,55,51,53,52,63,67,61,50,72,70,77,75,79,64,83,52,68,64,58,58,49,51,52,52,51,51,50,50,53,53,53,59,57,56,66,74,102

pLDDT: mean 84.04, std 18.71, range [25.94, 98.71]

Nearest PDB structures (foldseek):
  1xcd-assembly1_A  TM=7.631E-01  e=1.171E-07  Bos taurus
  6gff-assembly1_I  TM=8.278E-01  e=4.166E-07  Homo sapiens
  2ft3-assembly3_E  TM=7.531E-01  e=3.968E-07  Bos taurus
  4rcw-assembly1_A  TM=7.763E-01  e=4.134E-06  Homo sapiens
  8vsc-assembly1_I  TM=7.906E-01  e=1.471E-05  Homo sapiens

Secondary structure (DSSP, 8-state):
-------GGGGGSHHHHHHHHHHHHHHS---PPP---EEEEETTEEEEE-TTS--SS----SS--SEEE--SS---EE-TTTTTT-TT--EEE--SS---EE-TTTTTT-TT--EEE--SS--SB--S---TT--EEE--SS--SB---TT-TT--EEE-TTS--SB-------TT--EEE-TT----B--HHHHHT-TT--EEE--HHHHTSGGGGSHHHHHHHHHHHHTT-EEESPP----S-GGGG---THHHHHHHHHHHHHHHHHHHHHHHHHHHHHHHHHHHHHHHHHHHHHHHTS--------HHHHHHHHHHHHHHHHHHS--/-------GGGGGTHHHHHHHHHHHHHHS---PPP---EEEEETTEEEEE-TTS--SS----SS--SEEE--SS---EE-TTTTTT-TT--EEE--SS---EE-TTTTTT-TT--EEE--SS--SB--S---TT--EEE--SS--SB---TT-TT--EEE-TTS--SB-------TT--EEE-TT----B--HHHHHT-TT--EEE--HHHHTSGGGGSHHHHHHHHHHHHTT-EEESPP----S-GGGG---THHHHHHHHHHHHHHHHHHHHHHHHHHHHHHHHHHHHHHHHHHHHHHHTS------S-HHHHHHHHHHHHHHHHHHTT-

Foldseek 3Di:
DDPPDDDPPPPVPPVVVVVVVVVCVVVPPPQQDFDDWDWDADPNFIETERDQRADQAQDQDPDAGQYYAHANYAHAEQDLCRCVRHQNHAYYHHYQYAHAYYDQNSCVSPQNHAEYAHENYAYAEDHQPHHLNHAEYEHDQYLYDYAAPQSNANHAYYEHELNQDQDDHQHAQHANHAEYHHENYNHQDDALQSVLSHLNYAEYEDYPNNLVDCHLQDLRLVRNLVNCVVNNHHYVPDHHHDYPDNVVSPPDCPSSVVSNVVSVVSVVVVVVVVVVVVVVVVVVVVVVVVVVVVVVVVVVPPDDPPPPDPPVVVVVVVVVVVVVVVVVVVD/DDPPDDDPPPPVPPVVVVVVVVVCVVVPPPQQDFDDWDWDADPNFIEIERDQRADQAQDDDPDAGQYYAHANYAHAEQDLCRCVRHQNHAYYHHYQYAHAYYDQNSCVSPQNHAEYAHYNYAYAEDHQPHHLNHAEYEHDQYLYDYAAPQSNANHAYYEHELNQDQDDHQHAQHANHAEYHHENYNHQDDALQSVLSHLNYAEYEDYPNNLVDCHLQDLRLVRNLVNCVVSNHHYVPDHHHDYPDNVVSPDDCPSSVVSNVVSVVSVVVVVVVVVVVVVVVVVVVVVVVVVVVVVVVVVVPPDDPPPPDPPVVVVVVVVVVVVVVVVVVVD